Protein AF-A0A9W7F6X0-F1 (afdb_monomer_lite)

Foldseek 3Di:
DKDFLLDPPVLLVQVLVQLVVCVVVVLWAADLQQVVQDDPVVDDDDSQATKTKFKQADLQVLDGTPLLDPVGGPNVSSQVVLVSVLVVLCVCCVVVVFVLSNDDDDGSNPQSPPDSAHGQKMKIKMKHFFRYKGDWDFQWDQLLLLPPVSQVHQWTQFKKKKAWSDEQPFDCVVWNFWKKKKAFPFDAPDDAAAQPLQWGFFWWQDADPVRRHIFTKTWDQQVVHDGQFIWIWTADPVRDTDTQDDTDGRDNVCPLQACVSVVVVVSPRSPPRIHGLDQHPDPVVCVVVVHPSVDDPDPRIDIDIDGSRHSMMDMDTRRRMTIMTTRTNRMIIMMMMTRIGRHNDNPDDDPDDDDDDDDDPSSPVSPPPPPPVCVPDDVLLQAWDKDKDKDWDDAAKDWDAPDPDPVDQTKIWGADDPPPPDDTKMKIKIWIKHAPPDDNVLSPDPVNDSVVRDDIDTPDMDIDIVPDIDIPRPDPVNPPPPPPPPDPDDDPVVVVVVVVSVVVVVVVVVVVVVVVVVVVVVVVVVD

Organism: NCBI:txid2557542

Sequence (527 aa):
MICDNFVSTELLSRLKADARDLHSKNLFTPDALATYGIKKDGVSFNPRRDRTVLPCYVPSTRSKGGFVDPNIGDASARSQLHSMIENLRISASASLLRPDLSRPSVPWTSLAGESPDPPFDEISYTRFGPGAYLKRHNDERHEELKRTKGWSSPTRRSLSWLVYLQEEGWDMERDGGGLRTYQRRAQPEGAVGSSDDGDLQLGWLEATSKDPFDRAVYMDSRIEGIHGRCKLYTREGGGGRTYLTEVFEADPVLFLTSDFFVNALNFKTLGNRFRFLESPQTALQTKIFGEDLRKPPHHGEVARDVSPLGGRLVVFDSVVLPHEVLAAKRERFAVSGWWHGFGNPTPTPSSSSAPNIPDSFAPLLSSSHLDVILDSLSPELLHGSHLQSTITLKPGVHTVPFNKNKSRPQLTVHAGTASSAASTSTINVDLKIGTDNLTPTQDLDPSVPSTSRSKSMVKSGSIKLSPPLLLSNVAPTLIHLPNLFEDNSLPEMRRVQIFDWFLKSAYNLADFFERCLWKLEEVRVLR

Secondary structure (DSSP, 8-state):
-EETT-S-HHHHHHHHHHHHHHHHTT-PEEPGGGGGS--SS-PPP-TTTS-EEEESEETTTTEE-GGG-TTSS-HHHHHHHHHHHHHHHHHHHHHTT-GGGGPPP--GGGSS-SSSSPPSEEEEEEEE-TT--EEEE-S---GGGGTHHHHH--EEEEEEEEEE---TT--HHHHB--EEEEEESSPBSS--SB-TTSPBEEEEEPP-SSS-SBEEEEEE--GGG-TTEEEEEEEPTTS-EEE-S--EE--HHHHHTTHHHHHHTT-TTTGGGEEESSPP--HHHHHHHSS-TTSSSPTTEEEEEE---TT-EEEEETTT--EEEPPBSS-EEEEEEEEEEEPSPPPPPPS--PPP--SS-TTTTT------S-TT--GGGGGSEEEEEEEEEPSEEEEE-SSS-TTS--EEEEE--TTSTT--EEEEEEEEEEETTS-HHHHT-TTS-GGG---EEEEEEEEEEESPPEEE---GGGS--SSSS--TT--THHHHHHHHHHHHHHHHHHHHHHHHHHHHHTTTS--

Radius of gyration: 26.75 Å; chains: 1; bounding box: 51×71×77 Å

pLDDT: mean 74.29, std 20.9, range [27.34, 98.75]

Structure (mmCIF, N/CA/C/O backbone):
data_AF-A0A9W7F6X0-F1
#
_entry.id   AF-A0A9W7F6X0-F1
#
loop_
_atom_site.group_PDB
_atom_site.id
_atom_site.type_symbol
_atom_site.label_atom_id
_atom_site.label_alt_id
_atom_site.label_comp_id
_atom_s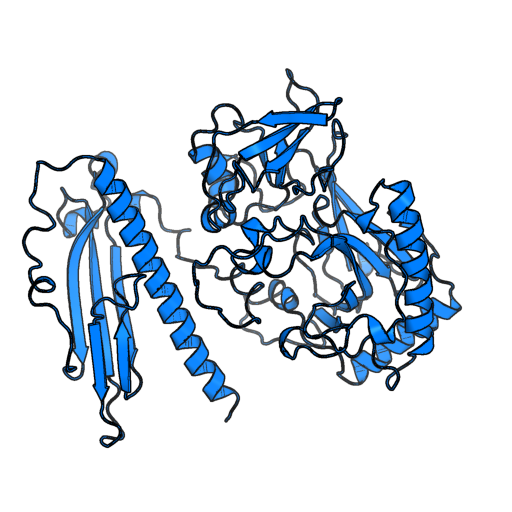ite.label_asym_id
_atom_site.label_entity_id
_atom_site.label_seq_id
_atom_site.pdbx_PDB_ins_code
_atom_site.Cartn_x
_atom_site.Cartn_y
_atom_site.Cartn_z
_atom_site.occupancy
_atom_site.B_iso_or_equiv
_atom_site.auth_seq_id
_atom_site.auth_comp_id
_atom_site.auth_asym_id
_atom_site.auth_atom_id
_atom_site.pdbx_PDB_model_num
ATOM 1 N N . MET A 1 1 ? 5.026 -13.063 5.468 1.00 93.88 1 MET A N 1
ATOM 2 C CA . MET A 1 1 ? 5.022 -13.663 6.820 1.00 93.88 1 MET A CA 1
ATOM 3 C C . MET A 1 1 ? 3.650 -13.481 7.452 1.00 93.88 1 MET A C 1
ATOM 5 O O . MET A 1 1 ? 3.055 -12.425 7.272 1.00 93.88 1 MET A O 1
ATOM 9 N N . ILE A 1 2 ? 3.151 -14.494 8.163 1.00 97.06 2 ILE A N 1
ATOM 10 C CA . ILE A 1 2 ? 1.933 -14.414 8.982 1.00 97.06 2 ILE A CA 1
ATOM 11 C C . ILE A 1 2 ? 2.305 -14.935 10.370 1.00 97.06 2 ILE A C 1
ATOM 13 O O . ILE A 1 2 ? 2.913 -15.999 10.462 1.00 97.06 2 ILE A O 1
ATOM 17 N N . CYS A 1 3 ? 1.978 -14.186 11.419 1.00 97.31 3 CYS A N 1
ATOM 18 C CA . CYS A 1 3 ? 2.229 -14.561 12.806 1.00 97.31 3 CYS A CA 1
ATOM 19 C C . CYS A 1 3 ? 0.936 -14.382 13.603 1.00 97.31 3 CYS A C 1
ATOM 21 O O . CYS A 1 3 ? 0.445 -13.265 13.764 1.00 97.31 3 CYS A O 1
ATOM 23 N N . ASP A 1 4 ? 0.366 -15.497 14.050 1.00 96.81 4 ASP A N 1
ATOM 24 C CA . ASP A 1 4 ? -0.804 -15.497 14.924 1.00 96.81 4 ASP A CA 1
ATOM 25 C C . ASP A 1 4 ? -0.407 -15.143 16.350 1.00 96.81 4 ASP A C 1
ATOM 27 O O . ASP A 1 4 ? 0.694 -15.474 16.787 1.00 96.81 4 ASP A O 1
ATOM 31 N N . ASN A 1 5 ? -1.317 -14.485 17.072 1.00 95.94 5 ASN A N 1
ATOM 32 C CA . ASN A 1 5 ? -1.099 -14.064 18.457 1.00 95.94 5 ASN A CA 1
ATOM 33 C C . ASN A 1 5 ? 0.165 -13.200 18.627 1.00 95.94 5 ASN A C 1
ATOM 35 O O . ASN A 1 5 ? 0.867 -13.303 19.631 1.00 95.94 5 ASN A O 1
ATOM 39 N N . PHE A 1 6 ? 0.469 -12.356 17.633 1.00 97.88 6 PHE A N 1
ATOM 40 C CA . PHE A 1 6 ? 1.622 -11.456 17.674 1.00 97.88 6 PHE A CA 1
ATOM 41 C C . PHE A 1 6 ? 1.496 -10.439 18.811 1.00 97.88 6 PHE A C 1
ATOM 43 O O . PHE A 1 6 ? 2.472 -10.156 19.501 1.00 97.88 6 PHE A O 1
ATOM 50 N N . VAL A 1 7 ? 0.289 -9.908 19.024 1.00 97.38 7 VAL A N 1
ATOM 51 C CA . VAL A 1 7 ? -0.045 -9.115 20.214 1.00 97.38 7 VAL A CA 1
ATOM 52 C C . VAL A 1 7 ? -0.793 -9.974 21.226 1.00 97.38 7 VAL A C 1
ATOM 54 O O . VAL A 1 7 ? -1.583 -10.841 20.852 1.00 97.38 7 VAL A O 1
ATOM 57 N N . SER A 1 8 ? -0.566 -9.710 22.515 1.00 97.31 8 SER A N 1
ATOM 58 C CA . SER A 1 8 ? -1.301 -10.377 23.591 1.00 97.31 8 SER A CA 1
ATOM 59 C C . SER A 1 8 ? -2.795 -10.053 23.524 1.00 97.31 8 SER A C 1
ATOM 61 O O . SER A 1 8 ? -3.191 -8.987 23.049 1.00 97.31 8 SER A O 1
ATOM 63 N N . THR A 1 9 ? -3.636 -10.942 24.058 1.00 96.75 9 THR A N 1
ATOM 64 C CA . THR A 1 9 ? -5.092 -10.734 24.138 1.00 96.75 9 THR A CA 1
ATOM 65 C C . THR A 1 9 ? -5.450 -9.432 24.866 1.00 96.75 9 THR A C 1
ATOM 67 O O . THR A 1 9 ? -6.376 -8.730 24.464 1.00 96.75 9 THR A O 1
ATOM 70 N N . GLU A 1 10 ? -4.682 -9.066 25.899 1.00 97.94 10 GLU A N 1
ATOM 71 C CA . GLU A 1 10 ? -4.852 -7.805 26.628 1.00 97.94 10 GLU A CA 1
ATOM 72 C C . GLU A 1 10 ? -4.599 -6.587 25.727 1.00 97.94 10 GLU A C 1
ATOM 74 O O . GLU A 1 10 ? -5.456 -5.707 25.615 1.00 97.94 10 GLU A O 1
ATOM 79 N N . LEU A 1 11 ? -3.452 -6.550 25.039 1.00 98.25 11 LEU A N 1
ATOM 80 C CA . LEU A 1 11 ? -3.105 -5.441 24.150 1.00 98.25 11 LEU A CA 1
ATOM 81 C C . LEU A 1 11 ? -4.066 -5.359 22.956 1.00 98.25 11 LEU A C 1
ATOM 83 O O . LEU A 1 11 ? -4.497 -4.268 22.586 1.00 98.25 11 LEU A O 1
ATOM 87 N N . LEU A 1 12 ? -4.458 -6.504 22.390 1.00 98.12 12 LEU A N 1
ATOM 88 C CA . LEU A 1 12 ? -5.464 -6.596 21.332 1.00 98.12 12 LEU A CA 1
ATOM 89 C C . LEU A 1 12 ? -6.795 -5.961 21.756 1.00 98.12 12 LEU A C 1
ATOM 91 O O . LEU A 1 12 ? -7.357 -5.157 21.010 1.00 98.12 12 LEU A O 1
ATOM 95 N N . SER A 1 13 ? -7.287 -6.302 22.951 1.00 97.94 13 SER A N 1
ATOM 96 C CA . SER A 1 13 ? -8.536 -5.760 23.494 1.00 97.94 13 SER A CA 1
ATOM 97 C C . SER A 1 13 ? -8.468 -4.237 23.646 1.00 97.94 13 SER A C 1
ATOM 99 O O . SER A 1 13 ? -9.366 -3.526 23.186 1.00 97.94 13 SER A O 1
ATOM 101 N N . ARG A 1 14 ? -7.358 -3.723 24.194 1.00 98.50 14 ARG A N 1
ATOM 102 C CA . ARG A 1 14 ? -7.122 -2.282 24.367 1.00 98.50 14 ARG A CA 1
ATOM 103 C C . ARG A 1 14 ? -7.058 -1.531 23.037 1.00 98.50 14 ARG A C 1
ATOM 105 O O . ARG A 1 14 ? -7.803 -0.574 22.853 1.00 98.50 14 ARG A O 1
ATOM 112 N N . LEU A 1 15 ? -6.249 -1.998 22.080 1.00 98.56 15 LEU A N 1
ATOM 113 C CA . LEU A 1 15 ? -6.128 -1.389 20.743 1.00 98.56 15 LEU A CA 1
ATOM 114 C C . LEU A 1 15 ? -7.465 -1.361 19.995 1.00 98.56 15 LEU A C 1
ATOM 116 O O . LEU A 1 15 ? -7.794 -0.406 19.295 1.00 98.56 15 LEU A O 1
ATOM 120 N N . LYS A 1 16 ? -8.260 -2.420 20.135 1.00 97.81 16 LYS A N 1
ATOM 121 C CA . LYS A 1 16 ? -9.579 -2.510 19.516 1.00 97.81 16 LYS A CA 1
ATOM 122 C C . LYS A 1 16 ? -10.581 -1.542 20.135 1.00 97.81 16 LYS A C 1
ATOM 124 O O . LYS A 1 16 ? -11.319 -0.887 19.397 1.00 97.81 16 LYS A O 1
ATOM 129 N N . ALA A 1 17 ? -10.638 -1.485 21.466 1.00 98.31 17 ALA A N 1
ATOM 130 C CA . ALA A 1 17 ? -11.497 -0.550 22.184 1.00 98.31 17 ALA A CA 1
ATOM 131 C C . ALA A 1 17 ? -11.132 0.895 21.823 1.00 98.31 17 ALA A C 1
ATOM 133 O O . ALA A 1 17 ? -12.016 1.676 21.483 1.00 98.31 17 ALA A O 1
ATOM 134 N N . ASP A 1 18 ? -9.833 1.194 21.785 1.00 98.75 18 ASP A N 1
ATOM 135 C CA . ASP A 1 18 ? -9.278 2.474 21.355 1.00 98.75 18 ASP A CA 1
ATOM 136 C C . ASP A 1 18 ? -9.706 2.845 19.927 1.00 98.75 18 ASP A C 1
ATOM 138 O O . ASP A 1 18 ? -10.314 3.891 19.706 1.00 98.75 18 ASP A O 1
ATOM 142 N N . ALA A 1 19 ? -9.487 1.959 18.950 1.00 98.31 19 ALA A N 1
ATOM 143 C CA . ALA A 1 19 ? -9.874 2.211 17.563 1.00 98.31 19 ALA A CA 1
ATOM 144 C C . ALA A 1 19 ? -11.388 2.460 17.401 1.00 98.31 19 ALA A C 1
ATOM 146 O O . ALA A 1 19 ? -11.789 3.352 16.648 1.00 98.31 19 ALA A O 1
ATOM 147 N N . ARG A 1 20 ? -12.236 1.703 18.116 1.00 97.62 20 ARG A N 1
ATOM 148 C CA . ARG A 1 20 ? -13.701 1.873 18.097 1.00 97.62 20 ARG A CA 1
ATOM 149 C C . ARG A 1 20 ? -14.133 3.188 18.748 1.00 97.62 20 ARG A C 1
ATOM 151 O O . ARG A 1 20 ? -14.963 3.890 18.171 1.00 97.62 20 ARG A O 1
ATOM 158 N N . ASP A 1 21 ? -13.573 3.530 19.906 1.00 98.31 21 ASP A N 1
ATOM 159 C CA . ASP A 1 21 ? -13.854 4.782 20.616 1.00 98.31 21 ASP A CA 1
ATOM 160 C C . ASP A 1 21 ? -13.465 6.004 19.767 1.00 98.31 21 ASP A C 1
ATOM 162 O O . ASP A 1 21 ? -14.306 6.868 19.506 1.00 98.31 21 ASP A O 1
ATOM 166 N N . LEU A 1 22 ? -12.243 6.031 19.226 1.00 98.25 22 LEU A N 1
ATOM 167 C CA . LEU A 1 22 ? -11.759 7.119 18.367 1.00 98.25 22 LEU A CA 1
ATOM 168 C C . LEU A 1 22 ? -12.585 7.255 17.080 1.00 98.25 22 LEU A C 1
ATOM 170 O O . LEU A 1 22 ? -12.881 8.370 16.641 1.00 98.25 22 LEU A O 1
ATOM 174 N N . HIS A 1 23 ? -13.014 6.135 16.493 1.00 96.94 23 HIS A N 1
ATOM 175 C CA . HIS A 1 23 ? -13.932 6.149 15.357 1.00 96.94 23 HIS A CA 1
ATOM 176 C C . HIS A 1 23 ? -15.310 6.709 15.744 1.00 96.94 23 HIS A C 1
ATOM 178 O O . HIS A 1 23 ? -15.837 7.561 15.033 1.00 96.94 23 HIS A O 1
ATOM 184 N N . SER A 1 24 ? -15.874 6.306 16.890 1.00 96.56 24 SER A N 1
ATOM 185 C CA . SER A 1 24 ? -17.164 6.824 17.381 1.00 96.56 24 SER A CA 1
ATOM 186 C C . SER A 1 24 ? -17.152 8.336 17.648 1.00 96.56 24 SER A C 1
ATOM 188 O O . SER A 1 24 ? -18.175 9.003 17.499 1.00 96.56 24 SER A O 1
ATOM 190 N N . LYS A 1 25 ? -15.972 8.885 17.962 1.00 97.44 25 LYS A N 1
ATOM 191 C CA . LYS A 1 25 ? -15.713 10.319 18.145 1.00 97.44 25 LYS A CA 1
ATOM 192 C C . LYS A 1 25 ? -15.466 11.068 16.828 1.00 97.44 25 LYS A C 1
ATOM 194 O O . LYS A 1 25 ? -15.165 12.256 16.859 1.00 97.44 25 LYS A O 1
ATOM 199 N N . ASN A 1 26 ? -15.615 10.400 15.681 1.00 96.00 26 ASN A N 1
ATOM 200 C CA . ASN A 1 26 ? -15.394 10.940 14.335 1.00 96.00 26 ASN A CA 1
ATOM 201 C C . ASN A 1 26 ? -13.973 11.482 14.107 1.00 96.00 26 ASN A C 1
ATOM 203 O O . ASN A 1 26 ? -13.786 12.436 13.357 1.00 96.00 26 ASN A O 1
ATOM 207 N N . LEU A 1 27 ? -12.963 10.878 14.743 1.00 96.44 27 LEU A N 1
ATOM 208 C CA . LEU A 1 27 ? -11.565 11.299 14.577 1.00 96.44 27 LEU A CA 1
ATOM 209 C C . LEU A 1 27 ? -10.891 10.677 13.348 1.00 96.44 27 LEU A C 1
ATOM 211 O O . LEU A 1 27 ? -9.822 11.118 12.938 1.00 96.44 27 LEU A O 1
ATOM 215 N N . PHE A 1 28 ? -11.506 9.656 12.752 1.00 96.06 28 PHE A N 1
ATOM 216 C CA . PHE A 1 28 ? -11.017 9.054 11.518 1.00 96.06 28 PHE A CA 1
ATOM 217 C C . PHE A 1 28 ? -11.364 9.940 10.318 1.00 96.06 28 PHE A C 1
ATOM 219 O O . PHE A 1 28 ? -12.474 10.463 10.216 1.00 96.06 28 PHE A O 1
ATOM 226 N N . THR A 1 29 ? -10.445 10.045 9.366 1.00 92.25 29 THR A N 1
ATOM 227 C CA . THR A 1 29 ? -10.639 10.780 8.119 1.00 92.25 29 THR A CA 1
ATOM 228 C C . THR A 1 29 ? -11.002 9.840 6.967 1.00 92.25 29 THR A C 1
ATOM 230 O O . THR A 1 29 ? -10.662 8.649 6.994 1.00 92.25 29 THR A O 1
ATOM 233 N N . PRO A 1 30 ? -11.705 10.347 5.935 1.00 88.88 30 PRO A N 1
ATOM 234 C CA . PRO A 1 30 ? -11.839 9.639 4.673 1.00 88.88 30 PRO A CA 1
ATOM 235 C C . PRO A 1 30 ? -10.456 9.325 4.124 1.00 88.88 30 PRO A C 1
ATOM 237 O O . PRO A 1 30 ? -9.582 10.190 4.057 1.00 88.88 30 PRO A O 1
ATOM 240 N N . ASP A 1 31 ? -10.267 8.082 3.721 1.00 79.50 31 ASP A N 1
ATOM 241 C CA . ASP A 1 31 ? -9.047 7.695 3.046 1.00 79.50 31 ASP A CA 1
ATOM 242 C C . ASP A 1 31 ? -9.146 8.001 1.546 1.00 79.50 31 ASP A C 1
ATOM 244 O O . ASP A 1 31 ? -10.193 7.804 0.929 1.00 79.50 31 ASP A O 1
ATOM 248 N N . ALA A 1 32 ? -8.052 8.449 0.930 1.00 68.31 32 ALA A N 1
ATOM 249 C CA . ALA A 1 32 ? -8.040 8.757 -0.500 1.00 68.31 32 ALA A CA 1
ATOM 250 C C . ALA A 1 32 ? -8.380 7.519 -1.357 1.00 68.31 32 ALA A C 1
ATOM 252 O O . ALA A 1 32 ? -9.015 7.643 -2.409 1.00 68.31 32 ALA A O 1
ATOM 253 N N . LEU A 1 33 ? -8.032 6.318 -0.870 1.00 65.44 33 LEU A N 1
ATOM 254 C CA . LEU A 1 33 ? -8.363 5.040 -1.502 1.00 65.44 33 LEU A CA 1
ATOM 255 C C . LEU A 1 33 ? -9.794 4.552 -1.170 1.00 65.44 33 LEU A C 1
ATOM 257 O O . LEU A 1 33 ? -10.273 3.596 -1.778 1.00 65.44 33 LEU A O 1
ATOM 261 N N . ALA A 1 34 ? -10.543 5.218 -0.283 1.00 58.56 34 ALA A N 1
ATOM 262 C CA . ALA A 1 34 ? -11.956 4.901 -0.030 1.00 58.56 34 ALA A CA 1
ATOM 263 C C . ALA A 1 34 ? -12.832 5.111 -1.280 1.00 58.56 34 ALA A C 1
ATOM 265 O O . ALA A 1 34 ? -13.874 4.477 -1.446 1.00 58.56 34 ALA A O 1
ATOM 266 N N . THR A 1 35 ? -12.370 5.961 -2.199 1.00 53.22 35 THR A N 1
ATOM 267 C CA . THR A 1 35 ? -13.051 6.321 -3.448 1.00 53.22 35 THR A CA 1
ATOM 268 C C . THR A 1 35 ? -13.118 5.170 -4.460 1.00 53.22 35 THR A C 1
ATOM 270 O O . THR A 1 35 ? -13.955 5.195 -5.361 1.00 53.22 35 THR A O 1
ATOM 273 N N . TYR A 1 36 ? -12.279 4.135 -4.321 1.00 49.53 36 TYR A N 1
ATOM 274 C CA . TYR A 1 36 ? -12.250 3.006 -5.257 1.00 49.53 36 TYR A CA 1
ATOM 275 C C . TYR A 1 36 ? -13.486 2.108 -5.174 1.00 49.53 36 TYR A C 1
ATOM 277 O O . TYR A 1 36 ? -13.749 1.367 -6.124 1.00 49.53 36 TYR A O 1
ATOM 285 N N . GLY A 1 37 ? -14.228 2.188 -4.064 1.00 49.25 37 GLY A N 1
ATOM 2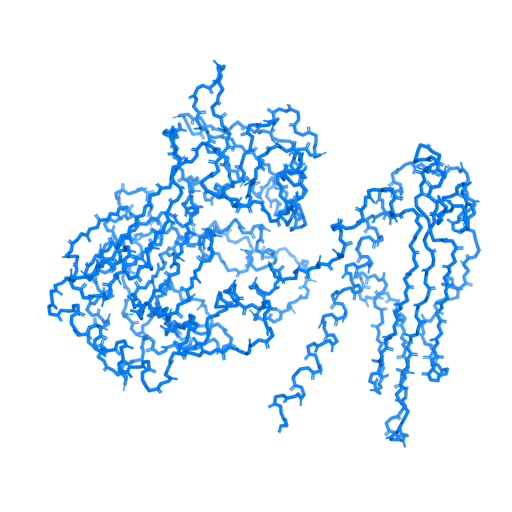86 C CA . GLY A 1 37 ? -15.312 1.278 -3.730 1.00 49.25 37 GLY A CA 1
ATOM 287 C C . GLY A 1 37 ? -16.565 1.446 -4.583 1.00 49.25 37 GLY A C 1
ATOM 288 O O . GLY A 1 37 ? -17.010 0.491 -5.217 1.00 49.25 37 GLY A O 1
ATOM 289 N N . ILE A 1 38 ? -17.182 2.629 -4.572 1.00 50.16 38 ILE A N 1
ATOM 290 C CA . ILE A 1 38 ? -18.546 2.820 -5.082 1.00 50.16 38 ILE A CA 1
ATOM 291 C C . ILE A 1 38 ? -18.719 4.282 -5.523 1.00 50.16 38 ILE A C 1
ATOM 293 O O . ILE A 1 38 ? -19.026 5.149 -4.714 1.00 50.16 38 ILE A O 1
ATOM 297 N N . LYS A 1 39 ? -18.534 4.562 -6.818 1.00 52.19 39 LYS A N 1
ATOM 298 C CA . LYS A 1 39 ? -18.982 5.816 -7.461 1.00 52.19 39 LYS A CA 1
ATOM 299 C C . LYS A 1 39 ? -19.831 5.580 -8.717 1.00 52.19 39 LYS A C 1
ATOM 301 O O . LYS A 1 39 ? -20.070 6.514 -9.470 1.00 52.19 39 LYS A O 1
ATOM 306 N N . LYS A 1 40 ? -20.325 4.354 -8.941 1.00 48.88 40 LYS A N 1
ATOM 307 C CA . LYS A 1 40 ? -21.284 4.098 -10.032 1.00 48.88 40 LYS A CA 1
ATOM 308 C C . LYS A 1 40 ? -22.679 4.670 -9.747 1.00 48.88 40 LYS A C 1
ATOM 310 O O . LYS A 1 40 ? -23.386 4.998 -10.688 1.00 48.88 40 LYS A O 1
ATOM 315 N N . ASP A 1 41 ? -23.017 4.886 -8.474 1.00 54.00 41 ASP A N 1
ATOM 316 C CA . ASP A 1 41 ? -24.391 5.217 -8.069 1.00 54.00 41 ASP A CA 1
ATOM 317 C C . ASP A 1 41 ? -24.588 6.702 -7.704 1.00 54.00 41 ASP A C 1
ATOM 319 O O . ASP A 1 41 ? -25.651 7.088 -7.226 1.00 54.00 41 ASP A O 1
ATOM 323 N N . GLY A 1 42 ? -23.560 7.549 -7.849 1.00 59.09 42 GLY A N 1
ATOM 324 C CA . GLY A 1 42 ? -23.635 8.974 -7.483 1.00 59.09 42 GLY A CA 1
ATOM 325 C C . GLY A 1 42 ? -23.773 9.265 -5.977 1.00 59.09 42 GLY A C 1
ATOM 326 O O . GLY A 1 42 ? -23.966 10.416 -5.593 1.00 59.09 42 GLY A O 1
ATOM 327 N N . VAL A 1 43 ? -23.668 8.250 -5.112 1.00 60.28 43 VAL A N 1
ATOM 328 C CA . VAL A 1 43 ? -23.800 8.398 -3.653 1.00 60.28 43 VAL A CA 1
ATOM 329 C C . VAL A 1 43 ? -22.523 9.000 -3.057 1.00 60.28 43 VAL A C 1
ATOM 331 O O . VAL A 1 43 ? -21.414 8.562 -3.364 1.00 60.28 43 VAL A O 1
ATOM 334 N N . SER A 1 44 ? -22.686 10.002 -2.191 1.00 75.00 44 SER A N 1
ATOM 335 C CA . SER A 1 44 ? -21.598 10.655 -1.458 1.00 75.00 44 SER A CA 1
ATOM 336 C C . SER A 1 44 ? -20.873 9.696 -0.505 1.00 75.00 44 SER A C 1
ATOM 338 O O . SER A 1 44 ? -21.402 8.656 -0.107 1.00 75.00 44 SER A O 1
ATOM 340 N N . PHE A 1 45 ? -19.642 10.061 -0.135 1.00 82.94 45 PHE A N 1
ATOM 341 C CA . PHE A 1 45 ? -18.860 9.346 0.874 1.00 82.94 45 PHE A CA 1
ATOM 342 C C . PHE A 1 45 ? -19.672 9.155 2.165 1.00 82.94 45 PHE A C 1
ATOM 344 O O . PHE A 1 45 ? -20.277 10.097 2.681 1.00 82.94 45 PHE A O 1
ATOM 351 N N . ASN A 1 46 ? -19.661 7.936 2.696 1.00 84.62 46 ASN A N 1
ATOM 352 C CA . ASN A 1 46 ? -20.354 7.557 3.915 1.00 84.62 46 ASN A CA 1
ATOM 353 C C . ASN A 1 46 ? -19.358 6.938 4.910 1.00 84.62 46 ASN A C 1
ATOM 355 O O . ASN A 1 46 ? -18.994 5.773 4.744 1.00 84.62 46 ASN A O 1
ATOM 359 N N . PRO A 1 47 ? -18.985 7.634 6.000 1.00 84.31 47 PRO A N 1
ATOM 360 C CA . PRO A 1 47 ? -17.990 7.142 6.959 1.00 84.31 47 PRO A CA 1
ATOM 361 C C . PRO A 1 47 ? -18.404 5.844 7.666 1.00 84.31 47 PRO A C 1
ATOM 363 O O . PRO A 1 47 ? -17.550 5.096 8.131 1.00 84.31 47 PRO A O 1
ATOM 366 N N . ARG A 1 48 ? -19.706 5.520 7.721 1.00 85.25 48 ARG A N 1
ATOM 367 C CA . ARG A 1 48 ? -20.191 4.251 8.291 1.00 85.25 48 ARG A CA 1
ATOM 368 C C . ARG A 1 48 ? -20.010 3.074 7.346 1.00 85.25 48 ARG A C 1
ATOM 370 O O . ARG A 1 48 ? -19.908 1.941 7.810 1.00 85.25 48 ARG A O 1
ATOM 377 N N . ARG A 1 49 ? -19.958 3.308 6.040 1.00 86.38 49 ARG A N 1
ATOM 378 C CA . ARG A 1 49 ? -19.824 2.253 5.031 1.00 86.38 49 ARG A CA 1
ATOM 379 C C . ARG A 1 49 ? -18.398 2.160 4.518 1.00 86.38 49 ARG A C 1
ATOM 381 O O . ARG A 1 49 ? -17.847 1.072 4.446 1.00 86.38 49 ARG A O 1
ATOM 388 N N . ASP A 1 50 ? -17.815 3.304 4.205 1.00 88.94 50 ASP A N 1
ATOM 389 C CA . ASP A 1 50 ? -16.588 3.413 3.439 1.00 88.94 50 ASP A CA 1
ATOM 390 C C . ASP A 1 50 ? -15.348 3.251 4.331 1.00 88.94 50 ASP A C 1
ATOM 392 O O . ASP A 1 50 ? -15.426 3.172 5.565 1.00 88.94 50 ASP A O 1
ATOM 396 N N . ARG A 1 51 ? -14.185 3.151 3.682 1.00 91.94 51 ARG A N 1
ATOM 397 C CA . ARG A 1 51 ? -12.899 3.059 4.370 1.00 91.94 51 ARG A CA 1
ATOM 398 C C . ARG A 1 51 ? -12.559 4.397 5.027 1.00 91.94 51 ARG A C 1
ATOM 400 O O . ARG A 1 51 ? -12.626 5.446 4.387 1.00 91.94 51 ARG A O 1
ATOM 407 N N . THR A 1 52 ? -12.129 4.345 6.279 1.00 94.62 52 THR A N 1
ATOM 408 C CA . THR A 1 52 ? -11.600 5.498 7.012 1.00 94.62 52 THR A CA 1
ATOM 409 C C . THR A 1 52 ? -10.284 5.152 7.693 1.00 94.62 52 THR A C 1
ATOM 411 O O . THR A 1 52 ? -9.976 3.977 7.935 1.00 94.62 52 THR A O 1
ATOM 414 N N . VAL A 1 53 ? -9.481 6.174 7.978 1.00 95.81 53 VAL A N 1
ATOM 415 C CA . VAL A 1 53 ? -8.157 6.023 8.590 1.00 95.81 53 VAL A CA 1
ATOM 416 C C . VAL A 1 53 ? -7.933 7.022 9.713 1.00 95.81 53 VAL A C 1
ATOM 418 O O . VAL A 1 53 ? -8.430 8.140 9.671 1.00 95.81 53 VAL A O 1
ATOM 421 N N . LEU A 1 54 ? -7.142 6.628 10.706 1.00 97.12 54 LEU A N 1
ATOM 422 C CA . LEU A 1 54 ? -6.544 7.540 11.675 1.00 97.12 54 LEU A CA 1
ATOM 423 C C . LEU A 1 54 ? -5.023 7.432 11.512 1.00 97.12 54 LEU A C 1
ATOM 425 O O . LEU A 1 54 ? -4.443 6.474 12.028 1.00 97.12 54 LEU A O 1
ATOM 429 N N . PRO A 1 55 ? -4.378 8.323 10.739 1.00 95.12 55 PRO A N 1
ATOM 430 C CA . PRO A 1 55 ? -2.953 8.219 10.434 1.00 95.12 55 PRO A CA 1
ATOM 431 C C . PRO A 1 55 ? -2.069 8.853 11.517 1.00 95.12 55 PRO A C 1
ATOM 433 O O . PRO A 1 55 ? -2.537 9.657 12.324 1.00 95.12 55 PRO A O 1
ATOM 436 N N . CYS A 1 56 ? -0.775 8.522 11.522 1.00 93.19 56 CYS A N 1
ATOM 437 C CA . CYS A 1 56 ? 0.246 9.217 12.317 1.00 93.19 56 CYS A CA 1
ATOM 438 C C . CYS A 1 56 ? 0.615 10.591 11.759 1.00 93.19 56 CYS A C 1
ATOM 440 O O . CYS A 1 56 ? 1.084 11.444 12.505 1.00 93.19 56 CYS A O 1
ATOM 442 N N . TYR A 1 57 ? 0.393 10.814 10.466 1.00 89.38 57 TYR A N 1
ATOM 443 C CA . TYR A 1 57 ? 0.749 12.032 9.755 1.00 89.38 57 TYR A CA 1
ATOM 444 C C . TYR A 1 57 ? -0.332 12.374 8.735 1.00 89.38 57 TYR A C 1
ATOM 446 O O . TYR A 1 57 ? -0.876 11.486 8.077 1.00 89.38 57 TYR A O 1
ATOM 454 N N . VAL A 1 58 ? -0.640 13.660 8.596 1.00 84.62 58 VAL A N 1
ATOM 455 C CA . VAL A 1 58 ? -1.619 14.169 7.634 1.00 84.62 58 VAL A CA 1
ATOM 456 C C . VAL A 1 58 ? -0.876 15.003 6.585 1.00 84.62 58 VAL A C 1
ATOM 458 O O . VAL A 1 58 ? -0.520 16.150 6.863 1.00 84.62 58 VAL A O 1
ATOM 461 N N . PRO A 1 59 ? -0.637 14.469 5.369 1.00 78.06 59 PRO A N 1
ATOM 462 C CA . PRO A 1 59 ? 0.186 15.146 4.364 1.00 78.06 59 PRO A CA 1
ATOM 463 C C . PRO A 1 59 ? -0.337 16.517 3.933 1.00 78.06 59 PRO A C 1
ATOM 465 O O . PRO A 1 59 ? 0.448 17.434 3.714 1.00 78.06 59 PRO A O 1
ATOM 468 N N . SER A 1 60 ? -1.660 16.684 3.836 1.00 75.88 60 SER A N 1
ATOM 469 C CA . SER A 1 60 ? -2.280 17.936 3.380 1.00 75.88 60 SER A CA 1
ATOM 470 C C . SER A 1 60 ? -2.016 19.113 4.317 1.00 75.88 60 SER A C 1
ATOM 472 O O . SER A 1 60 ? -1.900 20.244 3.860 1.00 75.88 60 SER A O 1
ATOM 474 N N . THR A 1 61 ? -1.920 18.849 5.620 1.00 80.31 61 THR A N 1
ATOM 475 C CA . THR A 1 61 ? -1.666 19.858 6.658 1.00 80.31 61 THR A CA 1
ATOM 476 C C . THR A 1 61 ? -0.233 19.820 7.173 1.00 80.31 61 THR A C 1
ATOM 478 O O . THR A 1 61 ? 0.127 20.639 8.013 1.00 80.31 61 THR A O 1
ATOM 481 N N . ARG A 1 62 ? 0.579 18.869 6.689 1.00 81.62 62 ARG A N 1
ATOM 482 C CA . ARG A 1 62 ? 1.934 18.577 7.173 1.00 81.62 62 ARG A CA 1
ATOM 483 C C . ARG A 1 62 ? 2.006 18.477 8.699 1.00 81.62 62 ARG A C 1
ATOM 485 O O . ARG A 1 62 ? 2.940 18.975 9.317 1.00 81.62 62 ARG A O 1
ATOM 492 N N . SER A 1 63 ? 0.997 17.860 9.308 1.00 85.88 63 SER A N 1
ATOM 493 C CA . SER A 1 63 ? 0.841 17.815 10.763 1.00 85.88 63 SER A CA 1
ATOM 494 C C . SER A 1 63 ? 0.809 16.387 11.292 1.00 85.88 63 SER A C 1
ATOM 496 O O . SER A 1 63 ? 0.499 15.439 10.565 1.00 85.88 63 SER A O 1
ATOM 498 N N . LYS A 1 64 ? 1.070 16.240 12.596 1.00 89.62 64 LYS A N 1
ATOM 499 C CA . LYS A 1 64 ? 0.812 14.989 13.315 1.00 89.62 64 LYS A CA 1
ATOM 500 C C . LYS A 1 64 ? -0.664 14.613 13.168 1.00 89.62 64 LYS A C 1
ATOM 502 O O . LYS A 1 64 ? -1.543 15.473 13.218 1.00 89.62 64 LYS A O 1
ATOM 507 N N . GLY A 1 65 ? -0.918 13.334 12.937 1.00 92.75 65 GLY A N 1
ATOM 508 C CA . GLY A 1 65 ? -2.254 12.760 12.888 1.00 92.75 65 GLY A CA 1
ATOM 509 C C . GLY A 1 65 ? -2.646 12.139 14.227 1.00 92.75 65 GLY A C 1
ATOM 510 O O . GLY A 1 65 ? -1.808 11.921 15.104 1.00 92.75 65 GLY A O 1
ATOM 511 N N . GLY A 1 66 ? -3.934 11.831 14.385 1.00 95.38 66 GLY A N 1
ATOM 512 C CA . GLY A 1 66 ? -4.472 11.349 15.658 1.00 95.38 66 GLY A CA 1
ATOM 513 C C . GLY A 1 66 ? -3.895 10.009 16.124 1.00 95.38 66 GLY A C 1
ATOM 514 O O . GLY A 1 66 ? -3.957 9.703 17.312 1.00 95.38 66 GLY A O 1
ATOM 515 N N . PHE A 1 67 ? -3.271 9.214 15.242 1.00 96.75 67 PHE A N 1
ATOM 516 C CA . PHE A 1 67 ? -2.649 7.968 15.689 1.00 96.75 67 PHE A CA 1
ATOM 517 C C . PHE A 1 67 ? -1.530 8.215 16.693 1.00 96.75 67 PHE A C 1
ATOM 519 O O . PHE A 1 67 ? -1.352 7.361 17.543 1.00 96.75 67 PHE A O 1
ATOM 526 N N . VAL A 1 68 ? -0.804 9.337 16.616 1.00 95.12 68 VAL A N 1
ATOM 527 C CA . VAL A 1 68 ? 0.352 9.654 17.484 1.00 95.12 68 VAL A CA 1
ATOM 528 C C . VAL A 1 68 ? 0.053 10.725 18.533 1.00 95.12 68 VAL A C 1
ATOM 530 O O . VAL A 1 68 ? 0.964 11.210 19.202 1.00 95.12 68 VAL A O 1
ATOM 533 N N . ASP A 1 69 ? -1.212 11.121 18.670 1.00 95.69 69 ASP A N 1
ATOM 534 C CA . ASP A 1 69 ? -1.627 12.116 19.655 1.00 95.69 69 ASP A CA 1
ATOM 535 C C . ASP A 1 69 ? -1.737 11.459 21.046 1.00 95.69 69 ASP A C 1
ATOM 537 O O . ASP A 1 69 ? -2.532 10.525 21.220 1.00 95.69 69 ASP A O 1
ATOM 541 N N . PRO A 1 70 ? -0.941 11.901 22.042 1.00 96.88 70 PRO A N 1
ATOM 542 C CA . PRO A 1 70 ? -0.965 11.331 23.386 1.00 96.88 70 PRO A CA 1
ATOM 543 C C . PRO A 1 70 ? -2.217 11.710 24.191 1.00 96.88 70 PRO A C 1
ATOM 545 O O . PRO A 1 70 ? -2.452 11.118 25.241 1.00 96.88 70 PRO A O 1
ATOM 548 N N . ASN A 1 71 ? -3.012 12.679 23.729 1.00 97.50 71 ASN A N 1
ATOM 549 C CA . ASN A 1 71 ? -4.142 13.233 24.479 1.00 97.50 71 ASN A CA 1
ATOM 550 C C . ASN A 1 71 ? -5.484 12.564 24.153 1.00 97.50 71 ASN A C 1
ATOM 552 O O . ASN A 1 71 ? -6.505 12.925 24.739 1.00 97.50 71 ASN A O 1
ATOM 556 N N . ILE A 1 72 ? -5.510 11.611 23.215 1.00 97.75 72 ILE A N 1
ATOM 557 C CA . ILE A 1 72 ? -6.735 10.927 22.790 1.00 97.75 72 ILE A CA 1
ATOM 558 C C . ILE A 1 72 ? -6.611 9.411 22.915 1.00 97.75 72 ILE A C 1
ATOM 560 O O . ILE A 1 72 ? -5.574 8.820 22.610 1.00 97.75 72 ILE A O 1
ATOM 564 N N . GLY A 1 73 ? -7.710 8.772 23.314 1.00 98.06 73 GLY A N 1
ATOM 565 C CA . GLY A 1 73 ? -7.810 7.316 23.396 1.00 98.06 73 GLY A CA 1
ATOM 566 C C . GLY A 1 73 ? -6.750 6.674 24.301 1.00 98.06 73 GLY A C 1
ATOM 567 O O . GLY A 1 73 ? -6.232 7.294 25.226 1.00 98.06 73 GLY A O 1
ATOM 568 N N . ASP A 1 74 ? -6.407 5.423 24.017 1.00 98.50 74 ASP A N 1
ATOM 569 C CA . ASP A 1 74 ? -5.377 4.652 24.713 1.00 98.50 74 ASP A CA 1
ATOM 570 C C . ASP A 1 74 ? -4.008 4.809 24.030 1.00 98.50 74 ASP A C 1
ATOM 572 O O . ASP A 1 74 ? -3.484 3.911 23.363 1.00 98.50 74 ASP A O 1
ATOM 576 N N . ALA A 1 75 ? -3.407 5.988 24.203 1.00 98.00 75 ALA A N 1
ATOM 577 C CA . ALA A 1 75 ? -2.066 6.284 23.697 1.00 98.00 75 ALA A CA 1
ATOM 578 C C . ALA A 1 75 ? -0.997 5.294 24.205 1.00 98.00 75 ALA A C 1
ATOM 580 O O . ALA A 1 75 ? -0.035 4.992 23.496 1.00 98.00 75 ALA A O 1
ATOM 581 N N . SER A 1 76 ? -1.178 4.743 25.412 1.00 98.38 76 SER A N 1
ATOM 582 C CA . SER A 1 76 ? -0.274 3.740 25.980 1.00 98.38 76 SER A CA 1
ATOM 583 C C . SER A 1 76 ? -0.282 2.447 25.160 1.00 98.38 76 SER A C 1
ATOM 585 O O . SER A 1 76 ? 0.792 1.945 24.827 1.00 98.38 76 SER A O 1
ATOM 587 N N . ALA A 1 77 ? -1.458 1.942 24.773 1.00 98.62 77 ALA A N 1
ATOM 588 C CA . ALA A 1 77 ? -1.572 0.751 23.931 1.00 98.62 77 ALA A CA 1
ATOM 589 C C . ALA A 1 77 ? -0.940 0.968 22.545 1.00 98.62 77 ALA A C 1
ATOM 591 O O . ALA A 1 77 ? -0.201 0.109 22.058 1.00 98.62 77 ALA A O 1
ATOM 592 N N . ARG A 1 78 ? -1.162 2.139 21.928 1.00 98.38 78 ARG A N 1
ATOM 593 C CA . ARG A 1 78 ? -0.547 2.492 20.633 1.00 98.38 78 ARG A CA 1
ATOM 594 C C . ARG A 1 78 ? 0.983 2.560 20.719 1.00 98.38 78 ARG A C 1
ATOM 596 O O . ARG A 1 78 ? 1.666 2.015 19.853 1.00 98.38 78 ARG A O 1
ATOM 603 N N . SER A 1 79 ? 1.521 3.150 21.788 1.00 97.81 79 SER A N 1
ATOM 604 C CA . SER A 1 79 ? 2.967 3.205 22.058 1.00 97.81 79 SER A CA 1
ATOM 605 C C . SER A 1 79 ? 3.580 1.815 22.300 1.00 97.81 79 SER A C 1
ATOM 607 O O . SER A 1 79 ? 4.660 1.501 21.786 1.00 97.81 79 SER A O 1
ATOM 609 N N . GLN A 1 80 ? 2.871 0.942 23.025 1.00 98.31 80 GLN A N 1
ATOM 610 C CA . GLN A 1 80 ? 3.299 -0.440 23.250 1.00 98.31 80 GLN A CA 1
ATOM 611 C C . GLN A 1 80 ? 3.378 -1.222 21.932 1.00 98.31 80 GLN A C 1
ATOM 613 O O . GLN A 1 80 ? 4.397 -1.859 21.664 1.00 98.31 80 GLN A O 1
ATOM 618 N N . LEU A 1 81 ? 2.349 -1.130 21.080 1.00 98.38 81 LEU A N 1
ATOM 619 C CA . LEU A 1 81 ? 2.365 -1.749 19.752 1.00 98.38 81 LEU A CA 1
ATOM 620 C C . LEU A 1 81 ? 3.517 -1.221 18.890 1.00 98.38 81 LEU A C 1
ATOM 622 O O . LEU A 1 81 ? 4.215 -2.012 18.259 1.00 98.38 81 LEU A O 1
ATOM 626 N N . HIS A 1 82 ? 3.729 0.098 18.872 1.00 97.00 82 HIS A N 1
ATOM 627 C CA . HIS A 1 82 ? 4.822 0.713 18.115 1.00 97.00 82 HIS A CA 1
ATOM 628 C C . HIS A 1 82 ? 6.179 0.122 18.503 1.00 97.00 82 HIS A C 1
ATOM 630 O O . HIS A 1 82 ? 6.945 -0.292 17.639 1.00 97.00 82 HIS A O 1
ATOM 636 N N . SER A 1 83 ? 6.433 -0.027 19.804 1.00 96.62 83 SER A N 1
ATOM 637 C CA . SER A 1 83 ? 7.674 -0.629 20.307 1.00 96.62 83 SER A CA 1
ATOM 638 C C . SER A 1 83 ? 7.869 -2.071 19.809 1.00 96.62 83 SER A C 1
ATOM 640 O O . SER A 1 83 ? 8.977 -2.463 19.448 1.00 96.62 83 SER A O 1
ATOM 642 N N . MET A 1 84 ? 6.793 -2.864 19.737 1.00 97.75 84 MET A N 1
ATOM 643 C CA . MET A 1 84 ? 6.843 -4.230 19.195 1.00 97.75 84 MET A CA 1
ATOM 644 C C . MET A 1 84 ? 7.166 -4.246 17.696 1.00 97.75 84 MET A C 1
ATOM 646 O O . MET A 1 84 ? 7.972 -5.059 17.244 1.00 97.75 84 MET A O 1
ATOM 650 N N . ILE A 1 85 ? 6.551 -3.345 16.929 1.00 96.94 85 ILE A N 1
ATOM 651 C CA . ILE A 1 85 ? 6.763 -3.209 15.484 1.00 96.94 85 ILE A CA 1
ATOM 652 C C . ILE A 1 85 ? 8.183 -2.721 15.171 1.00 96.94 85 ILE A C 1
ATOM 654 O O . ILE A 1 85 ? 8.808 -3.232 14.246 1.00 96.94 85 ILE A O 1
ATOM 658 N N . GLU A 1 86 ? 8.732 -1.804 15.962 1.00 94.19 86 GLU A N 1
ATOM 659 C CA . GLU A 1 86 ? 10.112 -1.327 15.824 1.00 94.19 86 GLU A CA 1
ATOM 660 C C . GLU A 1 86 ? 11.144 -2.437 16.055 1.00 94.19 86 GLU A C 1
ATOM 662 O O . GLU A 1 86 ? 12.068 -2.613 15.260 1.00 94.19 86 GLU A O 1
ATOM 667 N N . ASN A 1 87 ? 10.956 -3.248 17.098 1.00 94.75 87 ASN A N 1
ATOM 668 C CA . ASN A 1 87 ? 11.821 -4.402 17.353 1.00 94.75 87 ASN A CA 1
ATOM 669 C C . ASN A 1 87 ? 11.757 -5.423 16.208 1.00 94.75 87 ASN A C 1
ATOM 671 O O . ASN A 1 87 ? 12.773 -6.011 15.816 1.00 94.75 87 ASN A O 1
ATOM 675 N N . LEU A 1 88 ? 10.563 -5.614 15.639 1.00 95.88 88 LEU A N 1
ATOM 676 C CA . LEU A 1 88 ? 10.386 -6.464 14.473 1.00 95.88 88 LEU A CA 1
ATOM 677 C C . LEU A 1 88 ? 11.086 -5.884 13.236 1.00 95.88 88 LEU A C 1
ATOM 679 O O . LEU A 1 88 ? 11.741 -6.644 12.528 1.00 95.88 88 LEU A O 1
ATOM 683 N N . ARG A 1 89 ? 11.006 -4.568 12.997 1.00 94.56 89 ARG A N 1
ATOM 684 C CA . ARG A 1 89 ? 11.708 -3.883 11.897 1.00 94.56 89 ARG A CA 1
ATOM 685 C C . ARG A 1 89 ? 13.211 -4.146 11.951 1.00 94.56 89 ARG A C 1
ATOM 687 O O . ARG A 1 89 ? 13.798 -4.545 10.947 1.00 94.56 89 ARG A O 1
ATOM 694 N N . ILE A 1 90 ? 13.820 -3.985 13.127 1.00 91.62 90 ILE A N 1
ATOM 695 C CA . ILE A 1 90 ? 15.256 -4.227 13.345 1.00 91.62 90 ILE A CA 1
ATOM 696 C C . ILE A 1 90 ? 15.608 -5.697 13.066 1.00 91.62 90 ILE A C 1
ATOM 698 O O . ILE A 1 90 ? 16.584 -5.987 12.376 1.00 91.62 90 ILE A O 1
ATOM 702 N N . SER A 1 91 ? 14.784 -6.634 13.539 1.00 92.38 91 SER A N 1
ATOM 703 C CA . SER A 1 91 ? 14.990 -8.070 13.293 1.00 92.38 91 SER A CA 1
ATOM 704 C C . SER A 1 91 ? 14.836 -8.435 11.808 1.00 92.38 91 SER A C 1
ATOM 706 O O . SER A 1 91 ? 15.600 -9.242 11.267 1.00 92.38 91 SER A O 1
ATOM 708 N N . ALA A 1 92 ? 13.863 -7.820 11.130 1.00 90.69 92 ALA A N 1
ATOM 709 C CA . ALA A 1 92 ? 13.603 -8.000 9.707 1.00 90.69 92 ALA A CA 1
ATOM 710 C C . ALA A 1 92 ? 14.738 -7.434 8.848 1.00 90.69 92 ALA A C 1
ATOM 712 O O . ALA A 1 92 ? 15.126 -8.072 7.875 1.00 90.69 92 ALA A O 1
ATOM 713 N N . SER A 1 93 ? 15.310 -6.290 9.234 1.00 89.00 93 SER A N 1
ATOM 714 C CA . SER A 1 93 ? 16.469 -5.689 8.571 1.00 89.00 93 SER A CA 1
ATOM 715 C C . SER A 1 93 ? 17.629 -6.676 8.429 1.00 89.00 93 SER A C 1
ATOM 717 O O . SER A 1 93 ? 18.108 -6.907 7.319 1.00 89.00 93 SER A O 1
ATOM 719 N N . ALA A 1 94 ? 18.022 -7.321 9.531 1.00 86.00 94 ALA A N 1
ATOM 720 C CA . ALA A 1 94 ? 19.099 -8.307 9.525 1.00 86.00 94 ALA A CA 1
ATOM 721 C C . ALA A 1 94 ? 18.726 -9.560 8.716 1.00 86.00 94 ALA A C 1
ATOM 723 O O . ALA A 1 94 ? 19.509 -10.031 7.896 1.00 86.00 94 ALA A O 1
ATOM 724 N N . SER A 1 95 ? 17.510 -10.079 8.916 1.00 87.06 95 SER A N 1
ATOM 725 C CA . SER A 1 95 ? 17.068 -11.342 8.305 1.00 87.06 95 SER A CA 1
ATOM 726 C C . SER A 1 95 ? 16.843 -11.244 6.794 1.00 87.06 95 SER A C 1
ATOM 728 O O . SER A 1 95 ? 16.975 -12.238 6.086 1.00 87.06 95 SER A O 1
ATOM 730 N N . LEU A 1 96 ? 16.476 -10.060 6.301 1.00 85.12 96 LEU A N 1
ATOM 731 C CA . LEU A 1 96 ? 16.179 -9.806 4.889 1.00 85.12 96 LEU A CA 1
ATOM 732 C C . LEU A 1 96 ? 17.329 -9.111 4.155 1.00 85.12 96 LEU A C 1
ATOM 734 O O . LEU A 1 96 ? 17.155 -8.759 2.992 1.00 85.12 96 LEU A O 1
ATOM 738 N N . LEU A 1 97 ? 18.471 -8.900 4.824 1.00 83.50 97 LEU A N 1
ATOM 739 C CA . LEU A 1 97 ? 19.621 -8.160 4.294 1.00 83.50 97 LEU A CA 1
ATOM 740 C C . LEU A 1 97 ? 19.230 -6.758 3.794 1.00 83.50 97 LEU A C 1
ATOM 742 O O . LEU A 1 97 ? 19.653 -6.312 2.732 1.00 83.50 97 LEU A O 1
ATOM 746 N N . ARG A 1 98 ? 18.403 -6.062 4.583 1.00 84.00 98 ARG A N 1
ATOM 747 C CA . ARG A 1 98 ? 17.902 -4.705 4.320 1.00 84.00 98 ARG A CA 1
ATOM 748 C C . ARG A 1 98 ? 18.461 -3.731 5.354 1.00 84.00 98 ARG A C 1
ATOM 750 O O . ARG A 1 98 ? 17.749 -3.396 6.303 1.00 84.00 98 ARG A O 1
ATOM 757 N N . PRO A 1 99 ? 19.743 -3.332 5.265 1.00 83.38 99 PRO A N 1
ATOM 758 C CA . PRO A 1 99 ? 20.395 -2.505 6.286 1.00 83.38 99 PRO A CA 1
ATOM 759 C C . PRO A 1 99 ? 19.765 -1.111 6.424 1.00 83.38 99 PRO A C 1
ATOM 761 O O . PRO A 1 99 ? 19.832 -0.493 7.479 1.00 83.38 99 PRO A O 1
ATOM 764 N N . ASP A 1 100 ? 19.081 -0.628 5.394 1.00 80.75 100 ASP A N 1
ATOM 765 C CA . ASP A 1 100 ? 18.260 0.582 5.430 1.00 80.75 100 ASP A CA 1
ATOM 766 C C . ASP A 1 100 ? 17.135 0.515 6.479 1.00 80.75 100 ASP A C 1
ATOM 768 O O . ASP A 1 100 ? 16.791 1.520 7.104 1.00 80.75 100 ASP A O 1
ATOM 772 N N . LEU A 1 101 ? 16.625 -0.688 6.751 1.00 86.56 101 LEU A N 1
ATOM 773 C CA . LEU A 1 101 ? 15.669 -0.939 7.822 1.00 86.56 101 LEU A CA 1
ATOM 774 C C . LEU A 1 101 ? 16.309 -1.031 9.214 1.00 86.56 101 LEU A C 1
ATOM 776 O O . LEU A 1 101 ? 15.564 -1.186 10.177 1.00 86.56 101 LEU A O 1
ATOM 780 N N . SER A 1 102 ? 17.634 -0.932 9.379 1.00 87.25 102 SER A N 1
ATOM 781 C CA . SER A 1 102 ? 18.304 -1.060 10.690 1.00 87.25 102 SER A CA 1
ATOM 782 C C . SER A 1 102 ? 18.422 0.267 11.447 1.00 87.25 102 SER A C 1
ATOM 784 O O . SER A 1 102 ? 19.184 0.375 12.409 1.00 87.25 102 SER A O 1
ATOM 786 N N . ARG A 1 103 ? 17.721 1.312 10.998 1.00 86.62 103 ARG A N 1
ATOM 787 C CA . ARG A 1 103 ? 17.810 2.650 11.596 1.00 86.62 103 ARG A CA 1
ATOM 788 C C . ARG A 1 103 ? 17.361 2.673 13.069 1.00 86.62 103 ARG A C 1
ATOM 790 O O . ARG A 1 103 ? 16.507 1.857 13.440 1.00 86.62 103 ARG A O 1
ATOM 797 N N . PRO A 1 104 ? 17.887 3.603 13.896 1.00 88.69 104 PRO A N 1
ATOM 798 C CA . PRO A 1 104 ? 17.536 3.696 15.311 1.00 88.69 104 PRO A CA 1
ATOM 799 C C . PRO A 1 104 ? 16.034 3.856 15.532 1.00 88.69 104 PRO A C 1
ATOM 801 O O . PRO A 1 104 ? 15.346 4.496 14.731 1.00 88.69 104 PRO A O 1
ATOM 804 N N . SER A 1 105 ? 15.537 3.286 16.628 1.00 88.75 105 SER A N 1
ATOM 805 C CA . SER A 1 105 ? 14.136 3.436 16.995 1.00 88.75 105 SER A CA 1
ATOM 806 C C . SER A 1 105 ? 13.809 4.853 17.424 1.00 88.75 105 SER A C 1
ATOM 808 O O . SER A 1 105 ? 14.598 5.520 18.094 1.00 88.75 105 SER A O 1
ATOM 810 N N . VAL A 1 106 ? 12.610 5.294 17.054 1.00 89.00 106 VAL A N 1
ATOM 811 C CA . VAL A 1 106 ? 12.080 6.607 17.424 1.00 89.00 106 VAL A CA 1
ATOM 812 C C . VAL A 1 106 ? 10.896 6.453 18.377 1.00 89.00 106 VAL A C 1
ATOM 814 O O . VAL A 1 106 ? 10.130 5.490 18.248 1.00 89.00 106 VAL A O 1
ATOM 817 N N . PRO A 1 107 ? 10.698 7.392 19.321 1.00 90.81 107 PRO A N 1
ATOM 818 C CA . PRO A 1 107 ? 9.481 7.432 20.119 1.00 90.81 107 PRO A CA 1
ATOM 819 C C . PRO A 1 107 ? 8.238 7.509 19.227 1.00 90.81 107 PRO A C 1
ATOM 821 O O . PRO A 1 107 ? 8.237 8.202 18.210 1.00 90.81 107 PRO A O 1
ATOM 824 N N . TRP A 1 108 ? 7.156 6.846 19.633 1.00 92.00 108 TRP A N 1
ATOM 825 C CA . TRP A 1 108 ? 5.893 6.820 18.884 1.00 92.00 108 TRP A CA 1
ATOM 826 C C . TRP A 1 108 ? 5.332 8.226 18.589 1.00 92.00 108 TRP A C 1
ATOM 828 O O . TRP A 1 108 ? 4.866 8.488 17.483 1.00 92.00 108 TRP A O 1
ATOM 838 N N . THR A 1 109 ? 5.459 9.168 19.530 1.00 89.25 109 THR A N 1
ATOM 839 C CA . THR A 1 109 ? 5.048 10.579 19.366 1.00 89.25 109 THR A CA 1
ATOM 840 C C . THR A 1 109 ? 5.893 11.367 18.356 1.00 89.25 109 THR A C 1
ATOM 842 O O . THR A 1 109 ? 5.515 12.480 17.970 1.00 89.25 109 THR A O 1
ATOM 845 N N . SER A 1 110 ? 7.029 10.808 17.939 1.00 88.12 110 SER A N 1
ATOM 846 C CA . SER A 1 110 ? 7.989 11.403 17.006 1.00 88.12 110 SER A CA 1
ATOM 847 C C . SER A 1 110 ? 7.950 10.761 15.619 1.00 88.12 110 SER A C 1
ATOM 849 O O . SER A 1 110 ? 8.752 11.133 14.768 1.00 88.12 110 SER A O 1
ATOM 851 N N . LEU A 1 111 ? 7.033 9.815 15.370 1.00 83.06 111 LEU A N 1
ATOM 852 C CA . LEU A 1 111 ? 6.866 9.210 14.044 1.00 83.06 111 LEU A CA 1
ATOM 853 C C . LEU A 1 111 ? 6.539 10.258 12.982 1.00 83.06 111 LEU A C 1
ATOM 855 O O . LEU A 1 111 ? 7.124 10.237 11.906 1.00 83.06 111 LEU A O 1
ATOM 859 N N . ALA A 1 112 ? 5.661 11.202 13.316 1.00 76.31 112 ALA A N 1
ATOM 860 C CA . ALA A 1 112 ? 5.489 12.443 12.581 1.00 76.31 112 ALA A CA 1
ATOM 861 C C . ALA A 1 112 ? 6.333 13.520 13.271 1.00 76.31 112 ALA A C 1
ATOM 863 O O . ALA A 1 112 ? 6.006 13.947 14.382 1.00 76.31 112 ALA A O 1
ATOM 864 N N . GLY A 1 113 ? 7.454 13.896 12.655 1.00 61.94 113 GLY A N 1
ATOM 865 C CA . GLY A 1 113 ? 8.361 14.904 13.199 1.00 61.94 113 GLY A CA 1
ATOM 866 C C . GLY A 1 113 ? 7.735 16.302 13.279 1.00 61.94 113 GLY A C 1
ATOM 867 O O . GLY A 1 113 ? 6.656 16.558 12.751 1.00 61.94 113 GLY A O 1
ATOM 868 N N . GLU A 1 114 ? 8.438 17.218 13.948 1.00 57.78 114 GLU A N 1
ATOM 869 C CA . GLU A 1 114 ? 8.199 18.672 13.853 1.00 57.78 114 GLU A CA 1
ATOM 870 C C . GLU A 1 114 ? 8.906 19.289 12.628 1.00 57.78 114 GLU A C 1
ATOM 872 O O . GLU A 1 114 ? 8.665 20.444 12.280 1.00 57.78 114 GLU A O 1
ATOM 877 N N . SER A 1 115 ? 9.775 18.509 11.968 1.00 57.19 115 SER A N 1
ATOM 878 C CA . SER A 1 115 ? 10.439 18.869 10.711 1.00 57.19 115 SER A CA 1
ATOM 879 C C . SER A 1 115 ? 9.436 18.848 9.546 1.00 57.19 115 SER A C 1
ATOM 881 O O . SER A 1 115 ? 8.524 18.020 9.555 1.00 57.19 115 SER A O 1
ATOM 883 N N . PRO A 1 116 ? 9.603 19.688 8.504 1.00 57.06 116 PRO A N 1
ATOM 884 C CA . PRO A 1 116 ? 8.872 19.545 7.240 1.00 57.06 116 PRO A CA 1
ATOM 885 C C . PRO A 1 116 ? 9.098 18.197 6.533 1.00 57.06 116 PRO A C 1
ATOM 887 O O . PRO A 1 116 ? 8.398 17.912 5.559 1.00 57.06 116 PRO A O 1
ATOM 890 N N . ASP A 1 117 ? 10.061 17.394 6.990 1.00 58.50 117 ASP A N 1
ATOM 891 C CA . ASP A 1 117 ? 10.369 16.095 6.407 1.00 58.50 117 ASP A CA 1
ATOM 892 C C . ASP A 1 117 ? 9.277 15.055 6.721 1.00 58.50 117 ASP A C 1
ATOM 894 O O . ASP A 1 117 ? 8.748 15.016 7.838 1.00 58.50 117 ASP A O 1
ATOM 898 N N . PRO A 1 118 ? 8.916 14.202 5.746 1.00 59.28 118 PRO A N 1
ATOM 899 C CA . PRO A 1 118 ? 7.902 13.172 5.930 1.00 59.28 118 PRO A CA 1
ATOM 900 C C . PRO A 1 118 ? 8.273 12.194 7.059 1.00 59.28 118 PRO A C 1
ATOM 902 O O . PRO A 1 118 ? 9.456 12.009 7.359 1.00 59.28 118 PRO A O 1
ATOM 905 N N . PRO A 1 119 ? 7.264 11.554 7.684 1.00 62.56 119 PRO A N 1
ATOM 906 C CA . PRO A 1 119 ? 7.488 10.599 8.757 1.00 62.56 119 PRO A CA 1
ATOM 907 C C . PRO A 1 119 ? 8.407 9.467 8.297 1.00 62.56 119 PRO A C 1
ATOM 909 O O . PRO A 1 119 ? 8.361 9.026 7.148 1.00 62.56 119 PRO A O 1
ATOM 912 N N . PHE A 1 120 ? 9.233 8.990 9.224 1.00 73.25 120 PHE A N 1
ATOM 913 C CA . PHE A 1 120 ? 10.180 7.919 8.945 1.00 73.25 120 PHE A CA 1
ATOM 914 C C . PHE A 1 120 ? 9.493 6.589 8.622 1.00 73.25 120 PHE A C 1
ATOM 916 O O . PHE A 1 120 ? 9.998 5.833 7.802 1.00 73.25 120 PHE A O 1
ATOM 923 N N . ASP A 1 121 ? 8.363 6.322 9.279 1.00 84.06 121 ASP A N 1
ATOM 924 C CA . ASP A 1 121 ? 7.449 5.232 8.962 1.00 84.06 121 ASP A CA 1
ATOM 925 C C . ASP A 1 121 ? 6.020 5.750 8.986 1.00 84.06 121 ASP A C 1
ATOM 927 O O . ASP A 1 121 ? 5.643 6.613 9.787 1.00 84.06 121 ASP A O 1
ATOM 931 N N . GLU A 1 122 ? 5.201 5.159 8.138 1.00 88.94 122 GLU A N 1
ATOM 932 C CA . GLU A 1 122 ? 3.775 5.404 8.119 1.00 88.94 122 GLU A CA 1
ATOM 933 C C . GLU A 1 122 ? 3.074 4.375 9.015 1.00 88.94 122 GLU A C 1
ATOM 935 O O . GLU A 1 122 ? 3.319 3.174 8.914 1.00 88.94 122 GLU A O 1
ATOM 940 N N . ILE A 1 123 ? 2.175 4.829 9.889 1.00 94.31 123 ILE A N 1
ATOM 941 C CA . ILE A 1 123 ? 1.325 3.964 10.715 1.00 94.31 123 ILE A CA 1
ATOM 942 C C . ILE A 1 123 ? -0.068 4.577 10.829 1.00 94.31 123 ILE A C 1
ATOM 944 O O . ILE A 1 123 ? -0.234 5.797 10.905 1.00 94.31 123 ILE A O 1
ATOM 948 N N . SER A 1 124 ? -1.093 3.735 10.821 1.00 96.06 124 SER A N 1
ATOM 949 C CA . SER A 1 124 ? -2.477 4.180 10.938 1.00 96.06 124 SER A CA 1
ATOM 950 C C . SER A 1 124 ? -3.374 3.102 11.528 1.00 96.06 124 SER A C 1
ATOM 952 O O . SER A 1 124 ? -3.156 1.908 11.306 1.00 96.06 124 SER A O 1
ATOM 954 N N . TYR A 1 125 ? -4.441 3.520 12.210 1.00 98.31 125 TYR A N 1
ATOM 955 C CA . TYR A 1 125 ? -5.629 2.675 12.256 1.00 98.31 125 TYR A CA 1
ATOM 956 C C . TYR A 1 125 ? -6.339 2.749 10.912 1.00 98.31 125 TYR A C 1
ATOM 958 O O . TYR A 1 125 ? -6.522 3.825 10.344 1.00 98.31 125 TYR A O 1
ATOM 966 N N . THR A 1 126 ? -6.805 1.601 10.442 1.00 97.06 126 THR A N 1
ATOM 967 C CA . THR A 1 126 ? -7.667 1.478 9.273 1.00 97.06 126 THR A CA 1
ATOM 968 C C . THR A 1 126 ? -8.975 0.831 9.685 1.00 97.06 126 THR A C 1
ATOM 970 O O . THR A 1 126 ? -8.997 -0.138 10.448 1.00 97.06 126 THR A O 1
ATOM 973 N N . ARG A 1 127 ? -10.075 1.365 9.161 1.00 96.56 127 ARG A N 1
ATOM 974 C CA . ARG A 1 127 ? -11.421 0.853 9.383 1.00 96.56 127 ARG A CA 1
ATOM 975 C C . ARG A 1 127 ? -12.106 0.665 8.039 1.00 96.56 127 ARG A C 1
ATOM 977 O O . ARG A 1 127 ? -12.152 1.582 7.226 1.00 96.56 127 ARG A O 1
ATOM 984 N N . PHE A 1 128 ? -12.663 -0.518 7.821 1.00 95.44 128 PHE A N 1
ATOM 985 C CA . PHE A 1 128 ? -13.542 -0.828 6.696 1.00 95.44 128 PHE A CA 1
ATOM 986 C C . PHE A 1 128 ? -14.945 -1.081 7.238 1.00 95.44 128 PHE A C 1
ATOM 988 O O . PHE A 1 128 ? -15.114 -1.878 8.163 1.00 95.44 128 PHE A O 1
ATOM 995 N N . GLY A 1 129 ? -15.943 -0.396 6.685 1.00 94.25 129 GLY A N 1
ATOM 996 C CA . GLY A 1 129 ? -17.340 -0.671 7.001 1.00 94.25 129 GLY A CA 1
ATOM 997 C C . GLY A 1 129 ? -17.923 -1.809 6.177 1.00 94.25 129 GLY A C 1
ATOM 998 O O . GLY A 1 129 ? -17.265 -2.325 5.271 1.00 94.25 129 GLY A O 1
ATOM 999 N N . PRO A 1 130 ? -19.176 -2.195 6.464 1.00 93.50 130 PRO A N 1
ATOM 1000 C CA . PRO A 1 130 ? -19.898 -3.155 5.640 1.00 93.50 130 PRO A CA 1
ATOM 1001 C C . PRO A 1 130 ? -19.946 -2.691 4.176 1.00 93.50 130 PRO A C 1
ATOM 1003 O O . PRO A 1 130 ? -20.342 -1.567 3.889 1.00 93.50 130 PRO A O 1
ATOM 1006 N N . GLY A 1 131 ? -19.543 -3.551 3.250 1.00 90.69 131 GLY A N 1
ATOM 1007 C CA . GLY A 1 131 ? -19.430 -3.289 1.818 1.00 90.69 131 GLY A CA 1
ATOM 1008 C C . GLY A 1 131 ? -18.114 -2.641 1.381 1.00 90.69 131 GLY A C 1
ATOM 1009 O O . GLY A 1 131 ? -17.804 -2.690 0.192 1.00 90.69 131 GLY A O 1
ATOM 1010 N N . ALA A 1 132 ? -17.315 -2.070 2.292 1.00 91.25 132 ALA A N 1
ATOM 1011 C CA . ALA A 1 132 ? -16.023 -1.508 1.914 1.00 91.25 132 ALA A CA 1
ATOM 1012 C C . ALA A 1 132 ? -15.026 -2.610 1.550 1.00 91.25 132 ALA A C 1
ATOM 1014 O O . ALA A 1 132 ? -14.938 -3.655 2.198 1.00 91.25 132 ALA A O 1
ATOM 1015 N N . TYR A 1 133 ? -14.241 -2.322 0.521 1.00 92.12 133 TYR A N 1
ATOM 1016 C CA . TYR A 1 133 ? -13.162 -3.150 0.007 1.00 92.12 133 TYR A CA 1
ATOM 1017 C C . TYR A 1 133 ? -12.023 -2.234 -0.442 1.00 92.12 133 TYR A C 1
ATOM 1019 O O . TYR A 1 133 ? -12.198 -1.018 -0.558 1.00 92.12 133 TYR A O 1
ATOM 1027 N N . LEU A 1 134 ? -10.854 -2.809 -0.689 1.00 89.75 134 LEU A N 1
ATOM 1028 C CA . LEU A 1 134 ? -9.738 -2.109 -1.314 1.00 89.75 134 LEU A CA 1
ATOM 1029 C C . LEU A 1 134 ? -9.334 -2.914 -2.532 1.00 89.75 134 LEU A C 1
ATOM 1031 O O . LEU A 1 134 ? -9.054 -4.099 -2.390 1.00 89.75 134 LEU A O 1
ATOM 1035 N N . LYS A 1 135 ? -9.342 -2.286 -3.709 1.00 88.88 135 LYS A N 1
ATOM 1036 C CA . LYS A 1 135 ? -8.989 -2.943 -4.972 1.00 88.88 135 LYS A CA 1
ATOM 1037 C C . LYS A 1 135 ? -7.564 -3.483 -4.943 1.00 88.88 135 LYS A C 1
ATOM 1039 O O . LYS A 1 135 ? -6.732 -3.031 -4.158 1.00 88.88 135 LYS A O 1
ATOM 1044 N N . ARG A 1 136 ? -7.287 -4.406 -5.860 1.00 89.31 136 ARG A N 1
ATOM 1045 C CA . ARG A 1 136 ? -5.936 -4.887 -6.130 1.00 89.31 136 ARG A CA 1
ATOM 1046 C C . ARG A 1 136 ? -4.965 -3.735 -6.395 1.00 89.31 136 ARG A C 1
ATOM 1048 O O . ARG A 1 136 ? -5.215 -2.908 -7.267 1.00 89.31 136 ARG A O 1
ATOM 1055 N N . HIS A 1 137 ? -3.864 -3.718 -5.654 1.00 88.69 137 HIS A N 1
ATOM 1056 C CA . HIS A 1 137 ? -2.787 -2.740 -5.770 1.00 88.69 137 HIS A CA 1
ATOM 1057 C C . HIS A 1 137 ? -1.477 -3.309 -5.209 1.00 88.69 137 HIS A C 1
ATOM 1059 O O . HIS A 1 137 ? -1.463 -4.371 -4.582 1.00 88.69 137 HIS A O 1
ATOM 1065 N N . ASN A 1 138 ? -0.396 -2.570 -5.431 1.00 89.94 138 ASN A N 1
ATOM 1066 C CA . ASN A 1 138 ? 0.865 -2.702 -4.718 1.00 89.94 138 ASN A CA 1
ATOM 1067 C C . ASN A 1 138 ? 1.025 -1.458 -3.837 1.00 89.94 138 ASN A C 1
ATOM 1069 O O . ASN A 1 138 ? 0.544 -0.377 -4.187 1.00 89.94 138 ASN A O 1
ATOM 1073 N N . ASP A 1 139 ? 1.668 -1.613 -2.685 1.00 89.44 139 ASP A N 1
ATOM 1074 C CA . ASP A 1 139 ? 1.823 -0.509 -1.733 1.00 89.44 139 ASP A CA 1
ATOM 1075 C C . ASP A 1 139 ? 2.932 0.460 -2.133 1.00 89.44 139 ASP A C 1
ATOM 1077 O O . ASP A 1 139 ? 2.905 1.628 -1.732 1.00 89.44 139 ASP A O 1
ATOM 1081 N N . GLU A 1 140 ? 3.898 -0.034 -2.909 1.00 88.75 140 GLU A N 1
ATOM 1082 C CA . GLU A 1 140 ? 5.003 0.739 -3.442 1.00 88.75 140 GLU A CA 1
ATOM 1083 C C . GLU A 1 140 ? 5.119 0.605 -4.963 1.00 88.75 140 GLU A C 1
ATOM 1085 O O . GLU A 1 140 ? 4.921 -0.464 -5.540 1.00 88.75 140 GLU A O 1
ATOM 1090 N N . ARG A 1 141 ? 5.474 1.721 -5.599 1.00 83.50 141 ARG A N 1
ATOM 1091 C CA . ARG A 1 141 ? 5.723 1.869 -7.031 1.00 83.50 141 ARG A CA 1
ATOM 1092 C C . ARG A 1 141 ? 7.088 2.502 -7.247 1.00 83.50 141 ARG A C 1
ATOM 1094 O O . ARG A 1 141 ? 7.579 3.250 -6.405 1.00 83.50 141 ARG A O 1
ATOM 1101 N N . HIS A 1 142 ? 7.671 2.259 -8.411 1.00 82.19 142 HIS A N 1
ATOM 1102 C CA . HIS A 1 142 ? 8.944 2.874 -8.771 1.00 82.19 142 HIS A CA 1
ATOM 1103 C C . HIS A 1 142 ? 8.830 4.406 -8.812 1.00 82.19 142 HIS A C 1
ATOM 1105 O O . HIS A 1 142 ? 7.827 4.953 -9.263 1.00 82.19 142 HIS A O 1
ATOM 1111 N N . GLU A 1 143 ? 9.849 5.111 -8.320 1.00 78.50 143 GLU A N 1
ATOM 1112 C CA . GLU A 1 143 ? 9.896 6.572 -8.198 1.00 78.50 143 GLU A CA 1
ATOM 1113 C C . GLU A 1 143 ? 9.652 7.311 -9.517 1.00 78.50 143 GLU A C 1
ATOM 1115 O O . GLU A 1 143 ? 8.907 8.287 -9.539 1.00 78.50 143 GLU A O 1
ATOM 1120 N N . GLU A 1 144 ? 10.164 6.793 -10.629 1.00 77.38 144 GLU A N 1
ATOM 1121 C CA . GLU A 1 144 ? 9.893 7.298 -11.977 1.00 77.38 144 GLU A CA 1
ATOM 1122 C C . GLU A 1 144 ? 8.391 7.342 -12.295 1.00 77.38 144 GLU A C 1
ATOM 1124 O O . GLU A 1 144 ? 7.887 8.259 -12.946 1.00 77.38 144 GLU A O 1
ATOM 1129 N N . LEU A 1 145 ? 7.630 6.396 -11.738 1.00 72.19 145 LEU A N 1
ATOM 1130 C CA . LEU A 1 145 ? 6.176 6.311 -11.894 1.00 72.19 145 LEU A CA 1
ATOM 1131 C C . LEU A 1 145 ? 5.438 7.329 -11.022 1.00 72.19 145 LEU A C 1
ATOM 1133 O O . LEU A 1 145 ? 4.262 7.614 -11.253 1.00 72.19 145 LEU A O 1
ATOM 1137 N N . LYS A 1 146 ? 6.118 7.903 -10.026 1.00 70.12 146 LYS A N 1
ATOM 1138 C CA . LYS A 1 146 ? 5.578 8.916 -9.111 1.00 70.12 146 LYS A CA 1
ATOM 1139 C C . LYS A 1 146 ? 5.800 10.353 -9.614 1.00 70.12 146 LYS A C 1
ATOM 1141 O O . LYS A 1 146 ? 5.450 11.300 -8.904 1.00 70.12 146 LYS A O 1
ATOM 1146 N N . ARG A 1 147 ? 6.326 10.548 -10.835 1.00 67.69 147 ARG A N 1
ATOM 1147 C CA . ARG A 1 147 ? 6.626 11.864 -11.448 1.00 67.69 147 ARG A CA 1
ATOM 1148 C C . ARG A 1 147 ? 7.632 12.679 -10.618 1.00 67.69 147 ARG A C 1
ATOM 1150 O O . ARG A 1 147 ? 8.430 12.131 -9.868 1.00 67.69 147 ARG A O 1
ATOM 1157 N N . THR A 1 148 ? 7.568 14.010 -10.713 1.00 58.28 148 THR A N 1
ATOM 1158 C CA . THR A 1 148 ? 8.395 14.970 -9.958 1.00 58.28 148 THR A CA 1
ATOM 1159 C C . THR A 1 148 ? 8.449 14.704 -8.449 1.00 58.28 148 THR A C 1
ATOM 1161 O O . THR A 1 148 ? 9.440 15.065 -7.824 1.00 58.28 148 THR A O 1
ATOM 1164 N N . LYS A 1 149 ? 7.436 14.041 -7.866 1.00 54.81 149 LYS A N 1
ATOM 1165 C CA . LYS A 1 149 ? 7.423 13.675 -6.443 1.00 54.81 149 LYS A CA 1
ATOM 1166 C C . LYS A 1 149 ? 8.236 12.435 -6.087 1.00 54.81 149 LYS A C 1
ATOM 1168 O O . LYS A 1 149 ? 8.763 12.378 -4.981 1.00 54.81 149 LYS A O 1
ATOM 1173 N N . GLY A 1 150 ? 8.352 11.462 -6.995 1.00 57.53 150 GLY A N 1
ATOM 1174 C CA . GLY A 1 150 ? 9.211 10.295 -6.764 1.00 57.53 150 GLY A CA 1
ATOM 1175 C C . GLY A 1 150 ? 10.655 10.696 -6.499 1.00 57.53 150 GLY A C 1
ATOM 1176 O O . GLY A 1 150 ? 11.336 10.088 -5.684 1.00 57.53 150 GLY A O 1
ATOM 1177 N N . TRP A 1 151 ? 11.066 11.797 -7.123 1.00 57.31 151 TRP A N 1
ATOM 1178 C CA . TRP A 1 151 ? 12.377 12.402 -6.954 1.00 57.31 151 TRP A CA 1
ATOM 1179 C C . TRP A 1 151 ? 12.512 13.280 -5.713 1.00 57.31 151 TRP A C 1
ATOM 1181 O O . TRP A 1 151 ? 13.612 13.416 -5.190 1.00 57.31 151 TRP A O 1
ATOM 1191 N N . SER A 1 152 ? 11.430 13.914 -5.252 1.00 52.03 152 SER A N 1
ATOM 1192 C CA . SER A 1 152 ? 11.502 14.921 -4.184 1.00 52.03 152 SER A CA 1
ATOM 1193 C C . SER A 1 152 ? 11.444 14.340 -2.773 1.00 52.03 152 SER A C 1
ATOM 1195 O O . SER A 1 152 ? 11.736 15.048 -1.813 1.00 52.03 152 SER A O 1
ATOM 1197 N N . SER A 1 153 ? 11.024 13.084 -2.618 1.00 58.34 153 SER A N 1
ATOM 1198 C CA . SER A 1 153 ? 10.912 12.425 -1.315 1.00 58.34 153 SER A CA 1
ATOM 1199 C C . SER A 1 153 ? 11.459 11.000 -1.422 1.00 58.34 153 SER A C 1
ATOM 1201 O O . SER A 1 153 ? 10.728 10.104 -1.834 1.00 58.34 153 SER A O 1
ATOM 1203 N N . PRO A 1 154 ? 12.740 10.774 -1.072 1.00 54.47 154 PRO A N 1
ATOM 1204 C CA . PRO A 1 154 ? 13.440 9.515 -1.328 1.00 54.47 154 PRO A CA 1
ATOM 1205 C C . PRO A 1 154 ? 13.036 8.378 -0.383 1.00 54.47 154 PRO A C 1
ATOM 1207 O O . PRO A 1 154 ? 13.735 7.372 -0.313 1.00 54.47 154 PRO A O 1
ATOM 1210 N N . THR A 1 155 ? 11.961 8.513 0.394 1.00 63.47 155 THR A N 1
ATOM 1211 C CA . THR A 1 155 ? 11.543 7.426 1.278 1.00 63.47 155 THR A CA 1
ATOM 1212 C C . THR A 1 155 ? 10.702 6.436 0.482 1.00 63.47 155 THR A C 1
ATOM 1214 O O . THR A 1 155 ? 9.737 6.792 -0.197 1.00 63.47 155 THR A O 1
ATOM 1217 N N . ARG A 1 156 ? 11.097 5.167 0.552 1.00 81.25 156 ARG A N 1
ATOM 1218 C CA . ARG A 1 156 ? 10.464 4.071 -0.177 1.00 81.25 156 ARG A CA 1
ATOM 1219 C C . ARG A 1 156 ? 9.859 3.101 0.817 1.00 81.25 156 ARG A C 1
ATOM 1221 O O . ARG A 1 156 ? 10.578 2.589 1.666 1.00 81.25 156 ARG A O 1
ATOM 1228 N N . ARG A 1 157 ? 8.585 2.764 0.672 1.00 88.31 157 ARG A N 1
ATOM 1229 C CA . ARG A 1 157 ? 7.949 1.676 1.415 1.00 88.31 157 ARG A CA 1
ATOM 1230 C C . ARG A 1 157 ? 8.613 0.357 1.017 1.00 88.31 157 ARG A C 1
ATOM 1232 O O . ARG A 1 157 ? 8.522 -0.096 -0.122 1.00 88.31 157 ARG A O 1
ATOM 1239 N N . SER A 1 158 ? 9.353 -0.222 1.952 1.00 89.19 158 SER A N 1
ATOM 1240 C CA . SER A 1 158 ? 10.120 -1.451 1.745 1.00 89.19 158 SER A CA 1
ATOM 1241 C C . SER A 1 158 ? 9.284 -2.666 2.136 1.00 89.19 158 SER A C 1
ATOM 1243 O O . SER A 1 158 ? 9.158 -3.626 1.373 1.00 89.19 158 SER A O 1
ATOM 1245 N N . LEU A 1 159 ? 8.673 -2.603 3.319 1.00 93.25 159 LEU A N 1
ATOM 1246 C CA . LEU A 1 159 ? 7.814 -3.650 3.855 1.00 93.25 159 LEU A CA 1
ATOM 1247 C C . LEU A 1 159 ? 6.512 -3.044 4.366 1.00 93.25 159 LEU A C 1
ATOM 1249 O O . LEU A 1 159 ? 6.515 -2.037 5.074 1.00 93.25 159 LEU A O 1
ATOM 1253 N N . SER A 1 160 ? 5.415 -3.718 4.053 1.00 96.31 160 SER A N 1
ATOM 1254 C CA . SER A 1 160 ? 4.088 -3.434 4.577 1.00 96.31 160 SER A CA 1
ATOM 1255 C C . SER A 1 160 ? 3.783 -4.400 5.704 1.00 96.31 160 SER A C 1
ATOM 1257 O O . SER A 1 160 ? 4.106 -5.592 5.624 1.00 96.31 160 SER A O 1
ATOM 1259 N N . TRP A 1 161 ? 3.111 -3.913 6.739 1.00 97.88 161 TRP A N 1
ATOM 1260 C CA . TRP A 1 161 ? 2.675 -4.748 7.844 1.00 97.88 161 TRP A CA 1
ATOM 1261 C C . TRP A 1 161 ? 1.273 -4.375 8.325 1.00 97.88 161 TRP A C 1
ATOM 1263 O O . TRP A 1 161 ? 0.837 -3.228 8.221 1.00 97.88 161 TRP A O 1
ATOM 1273 N N . LEU A 1 162 ? 0.550 -5.367 8.846 1.00 98.12 162 LEU A N 1
ATOM 1274 C CA . LEU A 1 162 ? -0.787 -5.205 9.410 1.00 98.12 162 LEU A CA 1
ATOM 1275 C C . LEU A 1 162 ? -0.935 -6.029 10.684 1.00 98.12 162 LEU A C 1
ATOM 1277 O O . LEU A 1 162 ? -0.576 -7.202 10.689 1.00 98.12 162 LEU A O 1
ATOM 1281 N N . VAL A 1 163 ? -1.544 -5.453 11.717 1.00 98.69 163 VAL A N 1
ATOM 1282 C CA . VAL A 1 163 ? -2.043 -6.168 12.897 1.00 98.69 163 VAL A CA 1
ATOM 1283 C C . VAL A 1 163 ? -3.562 -6.062 12.928 1.00 98.69 163 VAL A C 1
ATOM 1285 O O . VAL A 1 163 ? -4.128 -4.971 13.013 1.00 98.69 163 VAL A O 1
ATOM 1288 N N . TYR A 1 164 ? -4.241 -7.200 12.836 1.00 98.56 164 TYR A N 1
ATOM 1289 C CA . TYR A 1 164 ? -5.700 -7.248 12.809 1.00 98.56 164 TYR A CA 1
ATOM 1290 C C . TYR A 1 164 ? -6.311 -7.149 14.205 1.00 98.56 164 TYR A C 1
ATOM 1292 O O . TYR A 1 164 ? -5.799 -7.725 15.162 1.00 98.56 164 TYR A O 1
ATOM 1300 N N . LEU A 1 165 ? -7.443 -6.446 14.312 1.00 98.38 165 LEU A N 1
ATOM 1301 C CA . LEU A 1 165 ? -8.094 -6.141 15.594 1.00 98.38 165 LEU A CA 1
ATOM 1302 C C . LEU A 1 165 ? -9.473 -6.814 15.759 1.00 98.38 165 LEU A C 1
ATOM 1304 O O . LEU A 1 165 ? -10.303 -6.359 16.549 1.00 98.38 165 LEU A O 1
ATOM 1308 N N . GLN A 1 166 ? -9.762 -7.872 14.991 1.00 95.81 166 GLN A N 1
ATOM 1309 C CA . GLN A 1 166 ? -11.076 -8.531 15.028 1.00 95.81 166 GLN A CA 1
ATOM 1310 C C . GLN A 1 166 ? -11.282 -9.425 16.253 1.00 95.81 166 GLN A C 1
ATOM 1312 O O . GLN A 1 166 ? -10.392 -9.597 17.076 1.00 95.81 166 GLN A O 1
ATOM 1317 N N . GLU A 1 167 ? -12.508 -9.927 16.426 1.00 87.62 167 GLU A N 1
ATOM 1318 C CA . GLU A 1 167 ? -12.810 -10.967 17.424 1.00 87.62 167 GLU A CA 1
ATOM 1319 C C . GLU A 1 167 ? -12.214 -12.321 16.987 1.00 87.62 167 GLU A C 1
ATOM 1321 O O . GLU A 1 167 ? -12.052 -12.562 15.789 1.00 87.62 167 GLU A O 1
ATOM 1326 N N . GLU A 1 168 ? -11.976 -13.229 17.938 1.00 78.75 168 GLU A N 1
ATOM 1327 C CA . GLU A 1 168 ? -11.442 -14.584 17.688 1.00 78.75 168 GLU A CA 1
ATOM 1328 C C . GLU A 1 168 ? -12.345 -15.446 16.775 1.00 78.75 168 GLU A C 1
ATOM 1330 O O . GLU A 1 168 ? -11.870 -16.375 16.133 1.00 78.75 168 GLU A O 1
ATOM 1335 N N . GLY A 1 169 ? -13.631 -15.101 16.636 1.00 86.44 169 GLY A N 1
ATOM 1336 C CA . GLY A 1 169 ? -14.605 -15.810 15.791 1.00 86.44 169 GLY A CA 1
ATOM 1337 C C . GLY A 1 169 ? -14.821 -15.232 14.386 1.00 86.44 169 GLY A C 1
ATOM 1338 O O . GLY A 1 169 ? -15.930 -15.358 13.856 1.00 86.44 169 GLY A O 1
ATOM 1339 N N . TRP A 1 170 ? -13.845 -14.520 13.808 1.00 94.62 170 TRP A N 1
ATOM 1340 C CA . TRP A 1 170 ? -13.980 -13.983 12.447 1.00 94.62 170 TRP A CA 1
ATOM 1341 C C . TRP A 1 170 ? -13.967 -15.096 11.398 1.00 94.62 170 TRP A C 1
ATOM 1343 O O . TRP A 1 170 ? -12.973 -15.801 11.229 1.00 94.62 170 TRP A O 1
ATOM 1353 N N . ASP A 1 171 ? -15.064 -15.201 10.656 1.00 95.56 171 ASP A N 1
ATOM 1354 C CA . ASP A 1 171 ? -15.266 -16.213 9.625 1.00 95.56 171 ASP A CA 1
ATOM 1355 C C . ASP A 1 171 ? -15.270 -15.541 8.249 1.00 95.56 171 ASP A C 1
ATOM 1357 O O . ASP A 1 171 ? -16.066 -14.639 8.006 1.00 95.56 171 ASP A O 1
ATOM 1361 N N . MET A 1 172 ? -14.372 -15.926 7.340 1.00 95.00 172 MET A N 1
ATOM 1362 C CA . MET A 1 172 ? -14.255 -15.218 6.058 1.00 95.00 172 MET A CA 1
ATOM 1363 C C . MET A 1 172 ? -15.459 -15.425 5.132 1.00 95.00 172 MET A C 1
ATOM 1365 O O . MET A 1 172 ? -15.760 -14.527 4.345 1.00 95.00 172 MET A O 1
ATOM 1369 N N . GLU A 1 173 ? -16.163 -16.554 5.217 1.00 95.44 173 GLU A N 1
ATOM 1370 C CA . GLU A 1 173 ? -17.332 -16.811 4.371 1.00 95.44 173 GLU A CA 1
ATOM 1371 C C . GLU A 1 173 ? -18.513 -15.939 4.808 1.00 95.44 173 GLU A C 1
ATOM 1373 O O . GLU A 1 173 ? -19.171 -15.285 3.986 1.00 95.44 173 GLU A O 1
ATOM 1378 N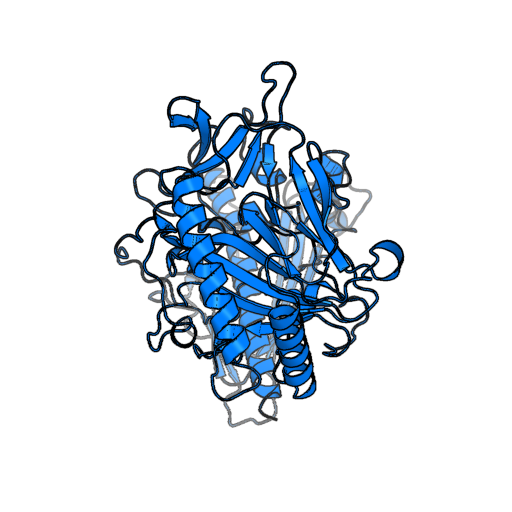 N . ARG A 1 174 ? -18.740 -15.855 6.120 1.00 96.56 174 ARG A N 1
ATOM 1379 C CA . ARG A 1 174 ? -19.801 -15.063 6.744 1.00 96.56 174 ARG A CA 1
ATOM 1380 C C . ARG A 1 174 ? -19.475 -13.575 6.810 1.00 96.56 174 ARG A C 1
ATOM 1382 O O . ARG A 1 174 ? -20.361 -12.767 6.551 1.00 96.56 174 ARG A O 1
ATOM 1389 N N . ASP A 1 175 ? -18.237 -13.209 7.132 1.00 96.94 175 ASP A N 1
ATOM 1390 C CA . ASP A 1 175 ? -17.845 -11.843 7.505 1.00 96.94 175 ASP A CA 1
ATOM 1391 C C . ASP A 1 175 ? -17.025 -11.119 6.419 1.00 96.94 175 ASP A C 1
ATOM 1393 O O . ASP A 1 175 ? -16.943 -9.888 6.431 1.00 96.94 175 ASP A O 1
ATOM 1397 N N . GLY A 1 176 ? -16.443 -11.840 5.454 1.00 96.94 176 GLY A N 1
ATOM 1398 C CA . GLY A 1 176 ? -15.622 -11.259 4.387 1.00 96.94 176 GLY A CA 1
ATOM 1399 C C . GLY A 1 176 ? -14.342 -10.588 4.903 1.00 96.94 176 GLY A C 1
ATOM 1400 O O . GLY A 1 176 ? -13.738 -11.029 5.882 1.00 96.94 176 GLY A O 1
ATOM 1401 N N . GLY A 1 177 ? -13.901 -9.516 4.236 1.00 96.19 177 GLY A N 1
ATOM 1402 C CA . GLY A 1 177 ? -12.805 -8.666 4.726 1.00 96.19 177 GLY A CA 1
ATOM 1403 C C . GLY A 1 177 ? -11.407 -9.302 4.710 1.00 96.19 177 GLY A C 1
ATOM 1404 O O . GLY A 1 177 ? -10.478 -8.755 5.308 1.00 96.19 177 GLY A O 1
ATOM 1405 N N . GLY A 1 178 ? -11.238 -10.463 4.076 1.00 97.25 178 GLY A N 1
ATOM 1406 C CA . GLY A 1 178 ? -9.936 -11.113 3.919 1.00 97.25 178 GLY A CA 1
ATOM 1407 C C . GLY A 1 178 ? -8.947 -10.239 3.150 1.00 97.25 178 GLY A C 1
ATOM 1408 O O . GLY A 1 178 ? -9.335 -9.508 2.240 1.00 97.25 178 GLY A O 1
ATOM 1409 N N . LEU A 1 179 ? -7.665 -10.315 3.509 1.00 97.88 179 LEU A N 1
ATOM 1410 C CA . LEU A 1 179 ? -6.594 -9.805 2.652 1.00 97.88 179 LEU A CA 1
ATOM 1411 C C . LEU A 1 179 ? -6.277 -10.885 1.619 1.00 97.88 179 LEU A C 1
ATOM 1413 O O . LEU A 1 179 ? -5.739 -11.932 1.978 1.00 97.88 179 LEU A O 1
ATOM 1417 N N . ARG A 1 180 ? -6.612 -10.634 0.357 1.00 97.69 180 ARG A N 1
ATOM 1418 C CA . ARG A 1 180 ? -6.252 -11.508 -0.756 1.00 97.69 180 ARG A CA 1
ATOM 1419 C C . ARG A 1 180 ? -4.934 -11.040 -1.344 1.00 97.69 180 ARG A C 1
ATOM 1421 O O . ARG A 1 180 ? -4.809 -9.897 -1.764 1.00 97.69 180 ARG A O 1
ATOM 1428 N N . THR A 1 181 ? -3.955 -11.930 -1.370 1.00 95.94 181 THR A N 1
ATOM 1429 C CA . THR A 1 181 ? -2.622 -11.684 -1.933 1.00 95.94 181 THR A CA 1
ATOM 1430 C C . THR A 1 181 ? -2.431 -12.497 -3.203 1.00 95.94 181 THR A C 1
ATOM 1432 O O . THR A 1 181 ? -2.996 -13.583 -3.327 1.00 95.94 181 THR A O 1
ATOM 1435 N N . TYR A 1 182 ? -1.630 -11.989 -4.133 1.00 93.94 182 TYR A N 1
ATOM 1436 C CA . TYR A 1 182 ? -1.374 -12.612 -5.427 1.00 93.94 182 TYR A CA 1
ATOM 1437 C C . TYR A 1 182 ? 0.099 -12.990 -5.527 1.00 93.94 182 TYR A C 1
ATOM 1439 O O . TYR A 1 182 ? 0.950 -12.179 -5.876 1.00 93.94 182 TYR A O 1
ATOM 1447 N N . GLN A 1 183 ? 0.408 -14.224 -5.135 1.00 91.12 183 GLN A N 1
ATOM 1448 C CA . GLN A 1 183 ? 1.777 -14.736 -5.077 1.00 91.12 183 GLN A CA 1
ATOM 1449 C C . GLN A 1 183 ? 2.167 -15.329 -6.427 1.00 91.12 183 GLN A C 1
ATOM 1451 O O . GLN A 1 183 ? 1.338 -15.967 -7.072 1.00 91.12 183 GLN A O 1
ATOM 1456 N N . ARG A 1 184 ? 3.427 -15.183 -6.847 1.00 88.19 184 ARG A N 1
ATOM 1457 C CA . ARG A 1 184 ? 3.926 -15.918 -8.016 1.00 88.19 184 ARG A CA 1
ATOM 1458 C C . ARG A 1 184 ? 3.949 -17.417 -7.721 1.00 88.19 184 ARG A C 1
ATOM 1460 O O . ARG A 1 184 ? 4.319 -17.842 -6.628 1.00 88.19 184 ARG A O 1
ATOM 1467 N N . ARG A 1 185 ? 3.524 -18.214 -8.703 1.00 86.88 185 ARG A N 1
ATOM 1468 C CA . ARG A 1 185 ? 3.519 -19.680 -8.636 1.00 86.88 185 ARG A CA 1
ATOM 1469 C C . ARG A 1 185 ? 4.938 -20.231 -8.698 1.00 86.88 185 ARG A C 1
ATOM 1471 O O . ARG A 1 185 ? 5.265 -21.151 -7.954 1.00 86.88 185 ARG A O 1
ATOM 1478 N N . ALA A 1 186 ? 5.745 -19.699 -9.612 1.00 83.56 186 ALA A N 1
ATOM 1479 C CA . ALA A 1 186 ? 7.142 -20.070 -9.731 1.00 83.56 186 ALA A CA 1
ATOM 1480 C C . ALA A 1 186 ? 7.961 -19.337 -8.667 1.00 83.56 186 ALA A C 1
ATOM 1482 O O . ALA A 1 186 ? 7.713 -18.168 -8.366 1.00 83.56 186 ALA A O 1
ATOM 1483 N N . GLN A 1 187 ? 8.939 -20.041 -8.101 1.00 78.94 187 GLN A N 1
ATOM 1484 C CA . GLN A 1 187 ? 9.941 -19.392 -7.269 1.00 78.94 187 GLN A CA 1
ATOM 1485 C C . GLN A 1 187 ? 10.837 -18.536 -8.171 1.00 78.94 187 GLN A C 1
ATOM 1487 O O . GLN A 1 187 ? 11.247 -19.012 -9.235 1.00 78.94 187 GLN A O 1
ATOM 1492 N N . PRO A 1 188 ? 11.119 -17.290 -7.775 1.00 81.31 188 PRO A N 1
ATOM 1493 C CA . PRO A 1 188 ? 11.982 -16.410 -8.540 1.00 81.31 188 PRO A CA 1
ATOM 1494 C C . PRO A 1 188 ? 13.417 -16.944 -8.548 1.00 81.31 188 PRO A C 1
ATOM 1496 O O . PRO A 1 188 ? 13.913 -17.444 -7.536 1.00 81.31 188 PRO A O 1
ATOM 1499 N N . GLU A 1 189 ? 14.111 -16.792 -9.674 1.00 80.50 189 GLU A N 1
ATOM 1500 C CA . GLU A 1 189 ? 15.565 -16.945 -9.694 1.00 80.50 189 GLU A CA 1
ATOM 1501 C C . GLU A 1 189 ? 16.205 -15.662 -9.135 1.00 80.50 189 GLU A C 1
ATOM 1503 O O . GLU A 1 189 ? 16.369 -14.672 -9.845 1.00 80.50 189 GLU A O 1
ATOM 1508 N N . GLY A 1 190 ? 16.528 -15.667 -7.838 1.00 81.69 190 GLY A N 1
ATOM 1509 C CA . GLY A 1 190 ? 17.238 -14.575 -7.162 1.00 81.69 190 GLY A CA 1
ATOM 1510 C C . GLY A 1 190 ? 16.376 -13.702 -6.245 1.00 81.69 190 GLY A C 1
ATOM 1511 O O . GLY A 1 190 ? 15.290 -14.088 -5.811 1.00 81.69 190 GLY A O 1
ATOM 1512 N N . ALA A 1 191 ? 16.915 -12.530 -5.894 1.00 82.56 191 ALA A N 1
ATOM 1513 C CA . ALA A 1 191 ? 16.238 -11.551 -5.046 1.00 82.56 191 ALA A CA 1
ATOM 1514 C C . ALA A 1 191 ? 14.999 -10.964 -5.744 1.00 82.56 191 ALA A C 1
ATOM 1516 O O . ALA A 1 191 ? 14.888 -10.989 -6.966 1.00 82.56 191 ALA A O 1
ATOM 1517 N N . VAL A 1 192 ? 14.069 -10.421 -4.958 1.00 88.75 192 VAL A N 1
ATOM 1518 C CA . VAL A 1 192 ? 12.839 -9.778 -5.442 1.00 88.75 192 VAL A CA 1
ATOM 1519 C C . VAL A 1 192 ? 12.591 -8.484 -4.671 1.00 88.75 192 VAL A C 1
ATOM 1521 O O . VAL A 1 192 ? 13.058 -8.324 -3.542 1.00 88.75 192 VAL A O 1
ATOM 1524 N N . GLY A 1 193 ? 11.847 -7.557 -5.270 1.00 86.75 193 GLY A N 1
ATOM 1525 C CA . GLY A 1 193 ? 11.474 -6.289 -4.641 1.00 86.75 193 GLY A CA 1
ATOM 1526 C C . GLY A 1 193 ? 12.480 -5.193 -4.909 1.00 86.75 193 GLY A C 1
ATOM 1527 O O . GLY A 1 193 ? 12.359 -4.495 -5.910 1.00 86.75 193 GLY A O 1
ATOM 1528 N N . SER A 1 194 ? 13.441 -4.996 -4.011 1.00 83.81 194 SER A N 1
ATOM 1529 C CA . SER A 1 194 ? 14.576 -4.098 -4.262 1.00 83.81 194 SER A CA 1
ATOM 1530 C C . SER A 1 194 ? 15.734 -4.856 -4.882 1.00 83.81 194 SER A C 1
ATOM 1532 O O . SER A 1 194 ? 16.010 -5.979 -4.461 1.00 83.81 194 SER A O 1
ATOM 1534 N N . SER A 1 195 ? 16.460 -4.229 -5.800 1.00 81.50 195 SER A N 1
ATOM 1535 C CA . SER A 1 195 ? 17.856 -4.594 -6.032 1.00 81.50 195 SER A CA 1
ATOM 1536 C C . SER A 1 195 ? 18.752 -4.056 -4.902 1.00 81.50 195 SER A C 1
ATOM 1538 O O . SER A 1 195 ? 18.322 -3.230 -4.090 1.00 81.50 195 SER A O 1
ATOM 1540 N N . ASP A 1 196 ? 20.005 -4.513 -4.846 1.00 75.31 196 ASP A N 1
ATOM 1541 C CA . ASP A 1 196 ? 20.974 -4.086 -3.815 1.00 75.31 196 ASP A CA 1
ATOM 1542 C C . ASP A 1 196 ? 21.407 -2.629 -4.007 1.00 75.31 196 ASP A C 1
ATOM 1544 O O . ASP A 1 196 ? 21.884 -1.981 -3.082 1.00 75.31 196 ASP A O 1
ATOM 1548 N N . ASP A 1 197 ? 21.238 -2.118 -5.223 1.00 75.81 197 ASP A N 1
ATOM 1549 C CA . ASP A 1 197 ? 21.503 -0.737 -5.589 1.00 75.81 197 ASP A CA 1
ATOM 1550 C C . ASP A 1 197 ? 20.234 0.124 -5.583 1.00 75.81 197 ASP A C 1
ATOM 1552 O O . ASP A 1 197 ? 20.264 1.235 -6.087 1.00 75.81 197 ASP A O 1
ATOM 1556 N N . GLY A 1 198 ? 19.126 -0.378 -5.028 1.00 78.31 198 GLY A N 1
ATOM 1557 C CA . GLY A 1 198 ? 17.921 0.402 -4.749 1.00 78.31 198 GLY A CA 1
ATOM 1558 C C . GLY A 1 198 ? 16.869 0.460 -5.859 1.00 78.31 198 GLY A C 1
ATOM 1559 O O . GLY A 1 198 ? 15.783 0.974 -5.585 1.00 78.31 198 GLY A O 1
ATOM 1560 N N . ASP A 1 199 ? 17.127 -0.090 -7.049 1.00 85.88 199 ASP A N 1
ATOM 1561 C CA . ASP A 1 199 ? 16.146 -0.158 -8.141 1.00 85.88 199 ASP A CA 1
ATOM 1562 C C . ASP A 1 199 ? 14.932 -1.016 -7.755 1.00 85.88 199 ASP A C 1
ATOM 1564 O O . ASP A 1 199 ? 15.044 -2.044 -7.068 1.00 85.88 199 ASP A O 1
ATOM 1568 N N . LEU A 1 200 ? 13.745 -0.613 -8.223 1.00 87.94 200 LEU A N 1
ATOM 1569 C CA . LEU A 1 200 ? 12.516 -1.350 -7.931 1.00 87.94 200 LEU A CA 1
ATOM 1570 C C . LEU A 1 200 ? 12.230 -2.380 -9.005 1.00 87.94 200 LEU A C 1
ATOM 1572 O O . LEU A 1 200 ? 12.308 -2.109 -10.206 1.00 87.94 200 LEU A O 1
ATOM 1576 N N . GLN A 1 201 ? 11.782 -3.544 -8.553 1.00 90.88 201 GLN A N 1
ATOM 1577 C CA . GLN A 1 201 ? 11.119 -4.489 -9.423 1.00 90.88 201 GLN A CA 1
ATOM 1578 C C . GLN A 1 201 ? 9.849 -3.848 -10.000 1.00 90.88 201 GLN A C 1
ATOM 1580 O O . GLN A 1 201 ? 9.006 -3.333 -9.268 1.00 90.88 201 GLN A O 1
ATOM 1585 N N . LEU A 1 202 ? 9.708 -3.899 -11.322 1.00 89.12 202 LEU A N 1
ATOM 1586 C CA . LEU A 1 202 ? 8.513 -3.466 -12.048 1.00 89.12 202 LEU A CA 1
ATOM 1587 C C . LEU A 1 202 ? 7.620 -4.631 -12.461 1.00 89.12 202 LEU A C 1
ATOM 1589 O O . LEU A 1 202 ? 6.413 -4.461 -12.637 1.00 89.12 202 LEU A O 1
ATOM 1593 N N . GLY A 1 203 ? 8.210 -5.805 -12.661 1.00 89.69 203 GLY A N 1
ATOM 1594 C CA . GLY A 1 203 ? 7.517 -6.918 -13.283 1.00 89.69 203 GLY A CA 1
ATOM 1595 C C . GLY A 1 203 ? 8.278 -8.227 -13.211 1.00 89.69 203 GLY A C 1
ATOM 1596 O O . GLY A 1 203 ? 9.230 -8.391 -12.442 1.00 89.69 203 GLY A O 1
ATOM 1597 N N . TRP A 1 204 ? 7.834 -9.154 -14.046 1.00 89.81 204 TRP A N 1
ATOM 1598 C CA . TRP A 1 204 ? 8.367 -10.499 -14.187 1.00 89.81 204 TRP A CA 1
ATOM 1599 C C . TRP A 1 204 ? 8.580 -10.824 -15.661 1.00 89.81 204 TRP A C 1
ATOM 1601 O O . TRP A 1 204 ? 7.765 -10.445 -16.500 1.00 89.81 204 TRP A O 1
ATOM 1611 N N . LEU A 1 205 ? 9.638 -11.572 -15.971 1.00 89.56 205 LEU A N 1
ATOM 1612 C CA . LEU A 1 205 ? 9.675 -12.402 -17.172 1.00 89.56 205 LEU A CA 1
ATOM 1613 C C . LEU A 1 205 ? 9.179 -13.782 -16.800 1.00 89.56 205 LEU A C 1
ATOM 1615 O O . LEU A 1 205 ? 9.805 -14.458 -15.989 1.00 89.56 205 LEU A O 1
ATOM 1619 N N . GLU A 1 206 ? 8.075 -14.190 -17.407 1.00 86.81 206 GLU A N 1
ATOM 1620 C CA . GLU A 1 206 ? 7.497 -15.504 -17.169 1.00 86.81 206 GLU A CA 1
ATOM 1621 C C . GLU A 1 206 ? 8.391 -16.622 -17.695 1.00 86.81 206 GLU A C 1
ATOM 1623 O O . GLU A 1 206 ? 8.994 -16.507 -18.772 1.00 86.81 206 GLU A O 1
ATOM 1628 N N . ALA A 1 207 ? 8.425 -17.727 -16.958 1.00 85.50 207 ALA A N 1
ATOM 1629 C CA . ALA A 1 207 ? 9.057 -18.963 -17.382 1.00 85.50 207 ALA A CA 1
ATOM 1630 C C . ALA A 1 207 ? 8.531 -19.451 -18.750 1.00 85.50 207 ALA A C 1
ATOM 1632 O O . ALA A 1 207 ? 7.356 -19.321 -19.096 1.00 85.50 207 ALA A O 1
ATOM 1633 N N . THR A 1 208 ? 9.410 -20.067 -19.533 1.00 84.31 208 THR A N 1
ATOM 1634 C CA . THR A 1 208 ? 9.117 -20.730 -20.810 1.00 84.31 208 THR A CA 1
ATOM 1635 C C . THR A 1 208 ? 9.776 -22.101 -20.858 1.00 84.31 208 THR A C 1
ATOM 1637 O O . THR A 1 208 ? 10.602 -22.439 -20.016 1.00 84.31 208 THR A O 1
ATOM 1640 N N . SER A 1 209 ? 9.490 -22.880 -21.903 1.00 85.62 209 SER A N 1
ATOM 1641 C CA . SER A 1 209 ? 10.179 -24.154 -22.139 1.00 85.62 209 SER A CA 1
ATOM 1642 C C . SER A 1 209 ? 11.699 -24.019 -22.313 1.00 85.62 209 SER A C 1
ATOM 1644 O O . SER A 1 209 ? 12.411 -24.993 -22.092 1.00 85.62 209 SER A O 1
ATOM 1646 N N . LYS A 1 210 ? 12.203 -22.838 -22.703 1.00 85.75 210 LYS A N 1
ATOM 1647 C CA . LYS A 1 210 ? 13.642 -22.566 -22.878 1.00 85.75 210 LYS A CA 1
ATOM 1648 C C . LYS A 1 210 ? 14.296 -21.886 -21.671 1.00 85.75 210 LYS A C 1
ATOM 1650 O O . LYS A 1 210 ? 15.512 -21.932 -21.549 1.00 85.75 210 LYS A O 1
ATOM 1655 N N . ASP A 1 211 ? 13.504 -21.250 -20.816 1.00 85.06 211 ASP A N 1
ATOM 1656 C CA . ASP A 1 211 ? 13.949 -20.524 -19.623 1.00 85.06 211 ASP A CA 1
ATOM 1657 C C . ASP A 1 211 ? 12.921 -20.791 -18.518 1.00 85.06 211 ASP A C 1
ATOM 1659 O O . ASP A 1 211 ? 11.926 -20.073 -18.447 1.00 85.06 211 ASP A O 1
ATOM 1663 N N . PRO A 1 212 ? 13.077 -21.872 -17.734 1.00 85.44 212 PRO A N 1
ATOM 1664 C CA . PRO A 1 212 ? 12.019 -22.412 -16.877 1.00 85.44 212 PRO A CA 1
ATOM 1665 C C . PRO A 1 212 ? 11.805 -21.621 -15.577 1.00 85.44 212 PRO A C 1
ATOM 1667 O O . PRO A 1 212 ? 11.062 -22.075 -14.707 1.00 85.44 212 PRO A O 1
ATOM 1670 N N . PHE A 1 213 ? 12.440 -20.458 -15.435 1.00 86.69 213 PHE A N 1
ATOM 1671 C CA . PHE A 1 213 ? 12.389 -19.641 -14.232 1.00 86.69 213 PHE A CA 1
ATOM 1672 C C . PHE A 1 213 ? 11.664 -18.323 -14.486 1.00 86.69 213 PHE A C 1
ATOM 1674 O O . PHE A 1 213 ? 11.828 -17.696 -15.534 1.00 86.69 213 PHE A O 1
ATOM 1681 N N . ASP A 1 214 ? 10.890 -17.890 -13.491 1.00 89.06 214 ASP A N 1
ATOM 1682 C CA . ASP A 1 214 ? 10.417 -16.514 -13.443 1.00 89.06 214 ASP A CA 1
ATOM 1683 C C . ASP A 1 214 ? 11.584 -15.615 -13.021 1.00 89.06 214 ASP A C 1
ATOM 1685 O O . ASP A 1 214 ? 12.247 -15.866 -12.008 1.00 89.06 214 ASP A O 1
ATOM 1689 N N . ARG A 1 215 ? 11.822 -14.545 -13.782 1.00 90.94 215 ARG A N 1
ATOM 1690 C CA . ARG A 1 215 ? 12.879 -13.571 -13.480 1.00 90.94 215 ARG A CA 1
ATOM 1691 C C . ARG A 1 215 ? 12.268 -12.248 -13.062 1.00 90.94 215 ARG A C 1
ATOM 1693 O O . ARG A 1 215 ? 11.421 -11.709 -13.774 1.00 90.94 215 ARG A O 1
ATOM 1700 N N . ALA A 1 216 ? 12.714 -11.707 -11.933 1.00 92.62 216 ALA A N 1
ATOM 1701 C CA . ALA A 1 216 ? 12.363 -10.350 -11.539 1.00 92.62 216 ALA A CA 1
ATOM 1702 C C . ALA A 1 216 ? 12.941 -9.351 -12.551 1.00 92.62 216 ALA A C 1
ATOM 1704 O O . ALA A 1 216 ? 14.118 -9.431 -12.911 1.00 92.62 216 ALA A O 1
ATOM 1705 N N . VAL A 1 217 ? 12.104 -8.420 -13.009 1.00 92.00 217 VAL A N 1
ATOM 1706 C CA . VAL A 1 217 ? 12.515 -7.329 -13.896 1.00 92.00 217 VAL A CA 1
ATOM 1707 C C . VAL A 1 217 ? 12.549 -6.040 -13.110 1.00 92.00 217 VAL A C 1
ATOM 1709 O O . VAL A 1 217 ? 11.536 -5.621 -12.548 1.00 92.00 217 VAL A O 1
ATOM 1712 N N . TYR A 1 218 ? 13.710 -5.410 -13.117 1.00 92.50 218 TYR A N 1
ATOM 1713 C CA . TYR A 1 218 ? 13.997 -4.142 -12.470 1.00 92.50 218 TYR A CA 1
ATOM 1714 C C . TYR A 1 218 ? 14.077 -3.035 -13.513 1.00 92.50 218 TYR A C 1
ATOM 1716 O O . TYR A 1 218 ? 14.256 -3.307 -14.704 1.00 92.50 218 TYR A O 1
ATOM 1724 N N . MET A 1 219 ? 13.958 -1.793 -13.061 1.00 90.31 219 MET A N 1
ATOM 1725 C CA . MET A 1 219 ? 14.228 -0.624 -13.886 1.00 90.31 219 MET A CA 1
ATOM 1726 C C . MET A 1 219 ? 15.415 0.133 -13.316 1.00 90.31 219 MET A C 1
ATOM 1728 O O . MET A 1 219 ? 15.356 0.630 -12.201 1.00 90.31 219 MET A O 1
ATOM 1732 N N . ASP A 1 220 ? 16.473 0.225 -14.112 1.00 90.88 220 ASP A N 1
ATOM 1733 C CA . ASP A 1 220 ? 17.552 1.170 -13.868 1.00 90.88 220 ASP A CA 1
ATOM 1734 C C . ASP A 1 220 ? 17.041 2.532 -14.322 1.00 90.88 220 ASP A C 1
ATOM 1736 O O . ASP A 1 220 ? 16.772 2.712 -15.509 1.00 90.88 220 ASP A O 1
ATOM 1740 N N . SER A 1 221 ? 16.853 3.451 -13.380 1.00 85.00 221 SER A N 1
ATOM 1741 C CA . SER A 1 221 ? 16.268 4.778 -13.610 1.00 85.00 221 SER A CA 1
ATOM 1742 C C . SER A 1 221 ? 17.301 5.891 -13.811 1.00 85.00 221 SER A C 1
ATOM 1744 O O . SER A 1 221 ? 16.952 7.072 -13.898 1.00 85.00 221 SER A O 1
ATOM 1746 N N . ARG A 1 222 ? 18.594 5.545 -13.826 1.00 83.12 222 ARG A N 1
ATOM 1747 C CA . ARG A 1 222 ? 19.695 6.517 -13.779 1.00 83.12 222 ARG A CA 1
ATOM 1748 C C . ARG A 1 222 ? 20.790 6.171 -14.775 1.00 83.12 222 ARG A C 1
ATOM 1750 O O . ARG A 1 222 ? 21.981 6.188 -14.447 1.00 83.12 222 ARG A O 1
ATOM 1757 N N . ILE A 1 223 ? 20.404 5.911 -16.018 1.00 87.31 223 ILE A N 1
ATOM 1758 C CA . ILE A 1 223 ? 21.373 5.617 -17.068 1.00 87.31 223 ILE A CA 1
ATOM 1759 C C . ILE A 1 223 ? 22.264 6.841 -17.299 1.00 87.31 223 ILE A C 1
ATOM 1761 O O . ILE A 1 223 ? 21.782 7.945 -17.555 1.00 87.31 223 ILE A O 1
ATOM 1765 N N . GLU A 1 224 ? 23.581 6.639 -17.186 1.00 86.00 224 GLU A N 1
ATOM 1766 C CA . GLU A 1 224 ? 24.599 7.697 -17.310 1.00 86.00 224 GLU A CA 1
ATOM 1767 C C . GLU A 1 224 ? 24.431 8.829 -16.272 1.00 86.00 224 GLU A C 1
ATOM 1769 O O . GLU A 1 224 ? 24.855 9.961 -16.495 1.00 86.00 224 GLU A O 1
ATOM 1774 N N . GLY A 1 225 ? 23.803 8.534 -15.125 1.00 82.25 225 GLY A N 1
ATOM 1775 C CA . GLY A 1 225 ? 23.532 9.516 -14.071 1.00 82.25 225 GLY A CA 1
ATOM 1776 C C . GLY A 1 225 ? 22.383 10.478 -14.388 1.00 82.25 225 GLY A C 1
ATOM 1777 O O . GLY A 1 225 ? 22.189 11.452 -13.660 1.00 82.25 225 GLY A O 1
ATOM 1778 N N . ILE A 1 226 ? 21.621 10.225 -15.457 1.00 80.44 226 ILE A N 1
ATOM 1779 C CA . ILE A 1 226 ? 20.487 11.051 -15.874 1.00 80.44 226 ILE A CA 1
ATOM 1780 C C . ILE A 1 226 ? 19.184 10.375 -15.446 1.00 80.44 226 ILE A C 1
ATOM 1782 O O . ILE A 1 226 ? 18.853 9.285 -15.901 1.00 80.44 226 ILE A O 1
ATOM 1786 N N . HIS A 1 227 ? 18.433 11.061 -14.590 1.00 80.25 227 HIS A N 1
ATOM 1787 C CA . HIS A 1 227 ? 17.085 10.674 -14.180 1.00 80.25 227 HIS A CA 1
ATOM 1788 C C . HIS A 1 227 ? 16.088 10.712 -15.334 1.00 80.25 227 HIS A C 1
ATOM 1790 O O . HIS A 1 227 ? 16.179 11.582 -16.201 1.00 80.25 227 HIS A O 1
ATOM 1796 N N . GLY A 1 228 ? 15.122 9.798 -15.326 1.00 78.94 228 GLY A N 1
ATOM 1797 C CA . GLY A 1 228 ? 14.154 9.644 -16.402 1.00 78.94 228 GLY A CA 1
ATOM 1798 C C . GLY A 1 228 ? 14.694 8.848 -17.585 1.00 78.94 228 GLY A C 1
ATOM 1799 O O . GLY A 1 228 ? 13.905 8.423 -18.415 1.00 78.94 228 GLY A O 1
ATOM 1800 N N . ARG A 1 229 ? 16.003 8.571 -17.672 1.00 86.00 229 ARG A N 1
ATOM 1801 C CA . ARG A 1 229 ? 16.566 7.684 -18.698 1.00 86.00 229 ARG A CA 1
ATOM 1802 C C . ARG A 1 229 ? 16.687 6.286 -18.131 1.00 86.00 229 ARG A C 1
ATOM 1804 O O . ARG A 1 229 ? 17.529 6.027 -17.276 1.00 86.00 229 ARG A O 1
ATOM 1811 N N . CYS A 1 230 ? 15.831 5.401 -18.618 1.00 88.12 230 CYS A N 1
ATOM 1812 C CA . CYS A 1 230 ? 15.607 4.093 -18.039 1.00 88.12 230 CYS A CA 1
ATOM 1813 C C . CYS A 1 230 ? 16.079 2.944 -18.935 1.00 88.12 230 CYS A C 1
ATOM 1815 O O . CYS A 1 230 ? 16.049 3.039 -20.165 1.00 88.12 230 CYS A O 1
ATOM 1817 N N . LYS A 1 231 ? 16.456 1.823 -18.314 1.00 91.06 231 LYS A N 1
ATOM 1818 C CA . LYS A 1 231 ? 16.522 0.499 -18.955 1.00 91.06 231 LYS A CA 1
ATOM 1819 C C . LYS A 1 231 ? 15.884 -0.550 -18.057 1.00 91.06 231 LYS A C 1
ATOM 1821 O O . LYS A 1 231 ? 16.038 -0.501 -16.841 1.00 91.06 231 LYS A O 1
ATOM 1826 N N . LEU A 1 232 ? 15.230 -1.544 -18.652 1.00 91.38 232 LEU A N 1
ATOM 1827 C CA . LEU A 1 232 ? 14.786 -2.721 -17.909 1.00 91.38 232 LEU A CA 1
ATOM 1828 C C . LEU A 1 232 ? 15.890 -3.774 -17.893 1.00 91.38 232 LEU A C 1
ATOM 1830 O O . LEU A 1 232 ? 16.573 -3.973 -18.901 1.00 91.38 232 LEU A O 1
ATOM 1834 N N . TYR A 1 233 ? 16.048 -4.473 -16.774 1.00 92.81 233 TYR A N 1
ATOM 1835 C CA . TYR A 1 233 ? 17.031 -5.546 -16.645 1.00 92.81 233 TYR A CA 1
ATOM 1836 C C . TYR A 1 233 ? 16.550 -6.680 -15.737 1.00 92.81 233 TYR A C 1
ATOM 1838 O O . TYR A 1 233 ? 15.713 -6.481 -14.857 1.00 92.81 233 TYR A O 1
ATOM 1846 N N . THR A 1 234 ? 17.102 -7.876 -15.935 1.00 92.75 234 THR A N 1
ATOM 1847 C CA . THR A 1 234 ? 17.063 -8.965 -14.944 1.00 92.75 234 THR A CA 1
ATOM 1848 C C . THR A 1 234 ? 18.405 -9.078 -14.236 1.00 92.75 234 THR A C 1
ATOM 1850 O O . THR A 1 234 ? 19.437 -8.693 -14.792 1.00 92.75 234 THR A O 1
ATOM 1853 N N . ARG A 1 235 ? 18.414 -9.641 -13.025 1.00 90.12 235 ARG A N 1
ATOM 1854 C CA . ARG A 1 235 ? 19.656 -9.978 -12.319 1.00 90.12 235 ARG A CA 1
ATOM 1855 C C . ARG A 1 235 ? 20.034 -11.436 -12.552 1.00 90.12 235 ARG A C 1
ATOM 1857 O O . ARG A 1 235 ? 19.173 -12.311 -12.555 1.00 90.12 235 ARG A O 1
ATOM 1864 N N . GLU A 1 236 ? 21.325 -11.680 -12.720 1.00 83.38 236 GLU A N 1
ATOM 1865 C CA . GLU A 1 236 ? 21.911 -13.021 -12.744 1.00 83.38 236 GLU A CA 1
ATOM 1866 C C . GLU A 1 236 ? 22.403 -13.408 -11.340 1.00 83.38 236 GLU A C 1
ATOM 1868 O O . GLU A 1 236 ? 22.677 -12.539 -10.507 1.00 83.38 236 GLU A O 1
ATOM 1873 N N . GLY A 1 237 ? 22.569 -14.709 -11.071 1.00 74.69 237 GLY A N 1
ATOM 1874 C CA . GLY A 1 237 ? 22.962 -15.238 -9.752 1.00 74.69 237 GLY A CA 1
ATOM 1875 C C . GLY A 1 237 ? 24.297 -14.722 -9.183 1.00 74.69 237 GLY A C 1
ATOM 1876 O O . GLY A 1 237 ? 24.579 -14.945 -8.011 1.00 74.69 237 GLY A O 1
ATOM 1877 N N . GLY A 1 238 ? 25.104 -14.003 -9.975 1.00 75.81 238 GLY A N 1
ATOM 1878 C CA . GLY A 1 238 ? 26.339 -13.329 -9.548 1.00 75.81 238 GLY A CA 1
ATOM 1879 C C . GLY A 1 238 ? 26.212 -11.815 -9.330 1.00 75.81 238 GLY A C 1
ATOM 1880 O O . GLY A 1 238 ? 27.226 -11.132 -9.235 1.00 75.81 238 GLY A O 1
ATOM 1881 N N . GLY A 1 239 ? 24.994 -11.263 -9.323 1.00 79.81 239 GLY A N 1
ATOM 1882 C CA . GLY A 1 239 ? 24.748 -9.823 -9.185 1.00 79.81 239 GLY A CA 1
ATOM 1883 C C . GLY A 1 239 ? 24.880 -9.020 -10.486 1.00 79.81 239 GLY A C 1
ATOM 1884 O O . GLY A 1 239 ? 24.583 -7.826 -10.482 1.00 79.81 239 GLY A O 1
ATOM 1885 N N . GLY A 1 240 ? 25.263 -9.667 -11.593 1.00 88.62 240 GLY A N 1
ATOM 1886 C CA . GLY A 1 240 ? 25.291 -9.070 -12.928 1.00 88.62 240 GLY A CA 1
ATOM 1887 C C . GLY A 1 240 ? 23.901 -8.650 -13.415 1.00 88.62 240 GLY A C 1
ATOM 1888 O O . GLY A 1 240 ? 22.886 -9.216 -12.999 1.00 88.62 240 GLY A O 1
ATOM 1889 N N . ARG A 1 241 ? 23.860 -7.643 -14.295 1.00 92.56 241 ARG A N 1
ATOM 1890 C CA . ARG A 1 241 ? 22.635 -7.160 -14.945 1.00 92.56 241 ARG A CA 1
ATOM 1891 C C . ARG A 1 241 ? 22.593 -7.606 -16.397 1.00 92.56 241 ARG A C 1
ATOM 1893 O O . ARG A 1 241 ? 23.512 -7.308 -17.157 1.00 92.56 241 ARG A O 1
ATOM 1900 N N . THR A 1 242 ? 21.481 -8.204 -16.795 1.00 92.19 242 THR A N 1
ATOM 1901 C CA . THR A 1 242 ? 21.165 -8.474 -18.199 1.00 92.19 242 THR A CA 1
ATOM 1902 C C . THR A 1 242 ? 20.126 -7.454 -18.644 1.00 92.19 242 THR A C 1
ATOM 1904 O O . THR A 1 242 ? 18.952 -7.557 -18.284 1.00 92.19 242 THR A O 1
ATOM 1907 N N . TYR A 1 243 ? 20.553 -6.431 -19.387 1.00 92.44 243 TYR A N 1
ATOM 1908 C CA . TYR A 1 243 ? 19.629 -5.423 -19.904 1.00 92.44 243 TYR A CA 1
ATOM 1909 C C . TYR A 1 243 ? 18.731 -6.023 -20.985 1.00 92.44 243 TYR A C 1
ATOM 1911 O O . TYR A 1 243 ? 19.195 -6.646 -21.937 1.00 92.44 243 TYR A O 1
ATOM 1919 N N . LEU A 1 244 ? 17.431 -5.821 -20.812 1.00 89.25 244 LEU A N 1
ATOM 1920 C CA . LEU A 1 244 ? 16.378 -6.353 -21.670 1.00 89.25 244 LEU A CA 1
ATOM 1921 C C . LEU A 1 244 ? 15.954 -5.351 -22.744 1.00 89.25 244 LEU A C 1
ATOM 1923 O O . LEU A 1 244 ? 15.366 -5.740 -23.755 1.00 89.25 244 LEU A O 1
ATOM 1927 N N . THR A 1 245 ? 16.225 -4.067 -22.499 1.00 87.06 245 THR A N 1
ATOM 1928 C CA . THR A 1 245 ? 15.809 -2.950 -23.344 1.00 87.06 245 THR A CA 1
ATOM 1929 C C . THR A 1 245 ? 16.976 -2.023 -23.658 1.00 87.06 245 THR A C 1
ATOM 1931 O O . THR A 1 245 ? 17.936 -1.899 -22.891 1.00 87.06 245 THR A O 1
ATOM 1934 N N . GLU A 1 246 ? 16.835 -1.298 -24.765 1.00 87.44 246 GLU A N 1
ATOM 1935 C CA . GLU A 1 246 ? 17.583 -0.063 -24.990 1.00 87.44 246 GLU A CA 1
ATOM 1936 C C . GLU A 1 246 ? 17.142 1.032 -24.008 1.00 87.44 246 GLU A C 1
ATOM 1938 O O . GLU A 1 246 ? 16.174 0.862 -23.259 1.00 87.44 246 GLU A O 1
ATOM 1943 N N . VAL A 1 247 ? 17.872 2.151 -23.999 1.00 89.12 247 VAL A N 1
ATOM 1944 C CA . VAL A 1 247 ? 17.495 3.321 -23.193 1.00 89.12 247 VAL A CA 1
ATOM 1945 C C . VAL A 1 247 ? 16.160 3.876 -23.679 1.00 89.12 247 VAL A C 1
ATOM 1947 O O . VAL A 1 247 ? 15.985 4.106 -24.875 1.00 89.12 247 VAL A O 1
ATOM 1950 N N . PHE A 1 248 ? 15.254 4.155 -22.748 1.00 84.25 248 PHE A N 1
ATOM 1951 C CA . PHE A 1 248 ? 14.005 4.867 -23.007 1.00 84.25 248 PHE A CA 1
ATOM 1952 C C . PHE A 1 248 ? 13.787 5.974 -21.972 1.00 84.25 248 PHE A C 1
ATOM 1954 O O . PHE A 1 248 ? 14.370 5.946 -20.894 1.00 84.25 248 PHE A O 1
ATOM 1961 N N . GLU A 1 249 ? 12.960 6.962 -22.305 1.00 82.44 249 GLU A N 1
ATOM 1962 C CA . GLU A 1 249 ? 12.563 8.014 -21.363 1.00 82.44 249 GLU A CA 1
ATOM 1963 C C . GLU A 1 249 ? 11.358 7.534 -20.539 1.00 82.44 249 GLU A C 1
ATOM 1965 O O . GLU A 1 249 ? 10.368 7.059 -21.103 1.00 82.44 249 GLU A O 1
ATOM 1970 N N . ALA A 1 250 ? 11.420 7.662 -19.216 1.00 76.56 250 ALA A N 1
ATOM 1971 C CA . ALA A 1 250 ? 10.300 7.424 -18.325 1.00 76.56 250 ALA A CA 1
ATOM 1972 C C . ALA A 1 250 ? 9.221 8.475 -18.587 1.00 76.56 250 ALA A C 1
ATOM 1974 O O . ALA A 1 250 ? 9.360 9.653 -18.255 1.00 76.56 250 ALA A O 1
ATOM 1975 N N . ASP A 1 251 ? 8.112 8.034 -19.169 1.00 70.75 251 ASP A N 1
ATOM 1976 C CA . ASP A 1 251 ? 6.908 8.838 -19.305 1.00 70.75 251 ASP A CA 1
ATOM 1977 C C . ASP A 1 251 ? 5.778 8.171 -18.504 1.00 70.75 251 ASP A C 1
ATOM 1979 O O . ASP A 1 251 ? 5.496 6.989 -18.714 1.00 70.75 251 ASP A O 1
ATOM 1983 N N . PRO A 1 252 ? 5.091 8.891 -17.600 1.00 62.38 252 PRO A N 1
ATOM 1984 C CA . PRO A 1 252 ? 3.946 8.359 -16.860 1.00 62.38 252 PRO A CA 1
ATOM 1985 C C . PRO A 1 252 ? 2.862 7.736 -17.753 1.00 62.38 252 PRO A C 1
ATOM 1987 O O . PRO A 1 252 ? 2.168 6.811 -17.329 1.00 62.38 252 PRO A O 1
ATOM 1990 N N . VAL A 1 253 ? 2.711 8.219 -18.989 1.00 58.72 253 VAL A N 1
ATOM 1991 C CA . VAL A 1 253 ? 1.765 7.687 -19.979 1.00 58.72 253 VAL A CA 1
ATOM 1992 C C . VAL A 1 253 ? 2.137 6.268 -20.406 1.00 58.72 253 VAL A C 1
ATOM 1994 O O . VAL A 1 253 ? 1.231 5.457 -20.600 1.00 58.72 253 VAL A O 1
ATOM 1997 N N . LEU A 1 254 ? 3.432 5.927 -20.467 1.00 56.56 254 LEU A N 1
ATOM 1998 C CA . LEU A 1 254 ? 3.894 4.565 -20.778 1.00 56.56 254 LEU A CA 1
ATOM 1999 C C . LEU A 1 254 ? 3.398 3.536 -19.756 1.00 56.56 254 LEU A C 1
ATOM 2001 O O . LEU A 1 254 ? 3.275 2.360 -20.082 1.00 56.56 254 LEU A O 1
ATOM 2005 N N . PHE A 1 255 ? 3.068 3.977 -18.541 1.00 56.75 255 PHE A N 1
ATOM 2006 C CA . PHE A 1 255 ? 2.642 3.101 -17.451 1.00 56.75 255 PHE A CA 1
ATOM 2007 C C . PHE A 1 255 ? 1.139 3.165 -17.168 1.00 56.75 255 PHE A C 1
ATOM 2009 O O . PHE A 1 255 ? 0.559 2.171 -16.740 1.00 56.75 255 PHE A O 1
ATOM 2016 N N . LEU A 1 256 ? 0.468 4.277 -17.496 1.00 52.47 256 LEU A N 1
ATOM 2017 C CA . LEU A 1 256 ? -1.003 4.343 -17.512 1.00 52.47 256 LEU A CA 1
ATOM 2018 C C . LEU A 1 256 ? -1.620 3.442 -18.597 1.00 52.47 256 LEU A C 1
ATOM 2020 O O . LEU A 1 256 ? -2.784 3.061 -18.505 1.00 52.47 256 LEU A O 1
ATOM 2024 N N . THR A 1 257 ? -0.841 3.087 -19.618 1.00 48.44 257 THR A N 1
ATOM 2025 C CA . THR A 1 257 ? -1.296 2.328 -20.792 1.00 48.44 257 THR A CA 1
ATOM 2026 C C . THR A 1 257 ? -0.823 0.870 -20.816 1.00 48.44 257 THR A C 1
ATOM 2028 O O . THR A 1 257 ? -1.091 0.158 -21.787 1.00 48.44 257 THR A O 1
ATOM 2031 N N . SER A 1 258 ? -0.273 0.369 -19.698 1.00 52.88 258 SER A N 1
ATOM 2032 C CA . SER A 1 258 ? 0.010 -1.054 -19.429 1.00 52.88 258 SER A CA 1
ATOM 2033 C C . SER A 1 258 ? 0.965 -1.750 -20.430 1.00 52.88 258 SER A C 1
ATOM 2035 O O . SER A 1 258 ? 1.564 -1.084 -21.275 1.00 52.88 258 SER A O 1
ATOM 2037 N N . ASP A 1 259 ? 1.155 -3.081 -20.325 1.00 50.78 259 ASP A N 1
ATOM 2038 C CA . ASP A 1 259 ? 2.133 -3.911 -21.080 1.00 50.78 259 ASP A CA 1
ATOM 2039 C C . ASP A 1 259 ? 2.142 -3.667 -22.603 1.00 50.78 259 ASP A C 1
ATOM 2041 O O . ASP A 1 259 ? 3.098 -4.015 -23.297 1.00 50.78 259 ASP A O 1
ATOM 2045 N N . PHE A 1 260 ? 1.079 -3.071 -23.144 1.00 47.25 260 PHE A N 1
ATOM 2046 C CA . PHE A 1 260 ? 0.953 -2.696 -24.545 1.00 47.25 260 PHE A CA 1
ATOM 2047 C C . PHE A 1 260 ? 2.057 -1.745 -25.024 1.00 47.25 260 PHE A C 1
ATOM 2049 O O . PHE A 1 260 ? 2.624 -1.992 -26.084 1.00 47.25 260 PHE A O 1
ATOM 2056 N N . PHE A 1 261 ? 2.408 -0.699 -24.267 1.00 53.78 261 PHE A N 1
ATOM 2057 C CA . PHE A 1 261 ? 3.452 0.239 -24.706 1.00 53.78 261 PHE A CA 1
ATOM 2058 C C . PHE A 1 261 ? 4.853 -0.334 -24.561 1.00 53.78 261 PHE A C 1
ATOM 2060 O O . PHE A 1 261 ? 5.686 -0.104 -25.430 1.00 53.78 261 PHE A O 1
ATOM 2067 N N . VAL A 1 262 ? 5.090 -1.152 -23.535 1.00 53.94 262 VAL A N 1
ATOM 2068 C CA . VAL A 1 262 ? 6.316 -1.946 -23.436 1.00 53.94 262 VAL A CA 1
ATOM 2069 C C . VAL A 1 262 ? 6.437 -2.815 -24.698 1.00 53.94 262 VAL A C 1
ATOM 2071 O O . VAL A 1 262 ? 7.380 -2.682 -25.469 1.00 53.94 262 VAL A O 1
ATOM 2074 N N . ASN A 1 263 ? 5.409 -3.577 -25.056 1.00 51.34 263 ASN A N 1
ATOM 2075 C CA . ASN A 1 263 ? 5.455 -4.378 -26.282 1.00 51.34 263 ASN A CA 1
ATOM 2076 C C . ASN A 1 263 ? 5.521 -3.547 -27.588 1.00 51.34 263 ASN A C 1
ATOM 2078 O O . ASN A 1 263 ? 6.142 -3.990 -28.556 1.00 51.34 263 ASN A O 1
ATOM 2082 N N . ALA A 1 264 ? 4.949 -2.336 -27.623 1.00 52.03 264 ALA A N 1
ATOM 2083 C CA . ALA A 1 264 ? 4.968 -1.436 -28.783 1.00 52.03 264 ALA A CA 1
ATOM 2084 C C . ALA A 1 264 ? 6.284 -0.648 -28.948 1.00 52.03 264 ALA A C 1
ATOM 2086 O O . ALA A 1 264 ? 6.622 -0.270 -30.069 1.00 52.03 264 ALA A O 1
ATOM 2087 N N . LEU A 1 265 ? 7.075 -0.467 -27.882 1.00 54.66 265 LEU A N 1
ATOM 2088 C CA . LEU A 1 265 ? 8.419 0.136 -27.907 1.00 54.66 265 LEU A CA 1
ATOM 2089 C C . LEU A 1 265 ? 9.486 -0.777 -28.548 1.00 54.66 265 LEU A C 1
ATOM 2091 O O . LEU A 1 265 ? 10.685 -0.552 -28.398 1.00 54.66 265 LEU A O 1
ATOM 2095 N N . ASN A 1 266 ? 9.063 -1.770 -29.338 1.00 51.47 266 ASN A N 1
ATOM 2096 C CA . ASN A 1 266 ? 9.930 -2.659 -30.109 1.00 51.47 266 ASN A CA 1
ATOM 2097 C C . ASN A 1 266 ? 10.776 -3.605 -29.232 1.00 51.47 266 ASN A C 1
ATOM 2099 O O . ASN A 1 266 ? 11.864 -4.022 -29.632 1.00 51.47 266 ASN A O 1
ATOM 2103 N N . PHE A 1 267 ? 10.270 -4.010 -28.059 1.00 64.19 267 PHE A N 1
ATOM 2104 C CA . PHE A 1 267 ? 10.910 -5.019 -27.204 1.00 64.19 267 PHE A CA 1
ATOM 2105 C C . PHE A 1 267 ? 10.710 -6.443 -27.743 1.00 64.19 267 PHE A C 1
ATOM 2107 O O . PHE A 1 267 ? 10.152 -7.321 -27.081 1.00 64.19 267 PHE A O 1
ATOM 2114 N N . LYS A 1 268 ? 11.201 -6.697 -28.961 1.00 55.38 268 LYS A N 1
ATOM 2115 C CA . LYS A 1 268 ? 11.162 -8.020 -29.609 1.00 55.38 268 LYS A CA 1
ATOM 2116 C C . LYS A 1 268 ? 11.749 -9.134 -28.729 1.00 55.38 268 LYS A C 1
ATOM 2118 O O . LYS A 1 268 ? 11.387 -10.293 -28.902 1.00 55.38 268 LYS A O 1
ATOM 2123 N N . THR A 1 269 ? 12.643 -8.784 -27.805 1.00 56.59 269 THR A N 1
ATOM 2124 C CA . THR A 1 269 ? 13.329 -9.681 -26.865 1.00 56.59 269 THR A CA 1
ATOM 2125 C C . THR A 1 269 ? 12.491 -10.054 -25.640 1.00 56.59 269 THR A C 1
ATOM 2127 O O . THR A 1 269 ? 12.619 -11.173 -25.151 1.00 56.59 269 THR A O 1
ATOM 2130 N N . LEU A 1 270 ? 11.622 -9.157 -25.158 1.00 70.75 270 LEU A N 1
ATOM 2131 C CA . LEU A 1 270 ? 10.736 -9.415 -24.016 1.00 70.75 270 LEU A CA 1
ATOM 2132 C C . LEU A 1 270 ? 9.531 -10.268 -24.427 1.00 70.75 270 LEU A C 1
ATOM 2134 O O . LEU A 1 270 ? 9.159 -11.216 -23.728 1.00 70.75 270 LEU A O 1
ATOM 2138 N N . GLY A 1 271 ? 8.955 -9.948 -25.592 1.00 68.06 271 GLY A N 1
ATOM 2139 C CA . GLY A 1 271 ? 7.787 -10.622 -26.154 1.00 68.06 271 GLY A CA 1
ATOM 2140 C C . GLY A 1 271 ? 6.614 -10.735 -25.171 1.00 68.06 271 GLY A C 1
ATOM 2141 O O . GLY A 1 271 ? 6.500 -9.999 -24.195 1.00 68.06 271 GLY A O 1
ATOM 2142 N N . ASN A 1 272 ? 5.765 -11.743 -25.378 1.00 72.56 272 ASN A N 1
ATOM 2143 C CA . ASN A 1 272 ? 4.606 -12.010 -24.520 1.00 72.56 272 ASN A CA 1
ATOM 2144 C C . ASN A 1 272 ? 4.977 -12.570 -23.132 1.00 72.56 272 ASN A C 1
ATOM 2146 O O . ASN A 1 272 ? 4.089 -13.089 -22.464 1.00 72.56 272 ASN A O 1
ATOM 2150 N N . ARG A 1 273 ? 6.243 -12.522 -22.690 1.00 83.25 273 ARG A N 1
ATOM 2151 C CA . ARG A 1 273 ? 6.674 -13.047 -21.379 1.00 83.25 273 ARG A CA 1
ATOM 2152 C C . ARG A 1 273 ? 6.686 -11.993 -20.281 1.00 83.25 273 ARG A C 1
ATOM 2154 O O . ARG A 1 273 ? 6.631 -12.361 -19.115 1.00 83.25 273 ARG A O 1
ATOM 2161 N N . PHE A 1 274 ? 6.822 -10.713 -20.623 1.00 85.56 274 PHE A N 1
ATOM 2162 C CA . PHE A 1 274 ? 6.865 -9.663 -19.611 1.00 85.56 274 PHE A CA 1
ATOM 2163 C C . PHE A 1 274 ? 5.473 -9.428 -19.012 1.00 85.56 274 PHE A C 1
ATOM 2165 O O . PHE A 1 274 ? 4.475 -9.384 -19.738 1.00 85.56 274 PHE A O 1
ATOM 2172 N N . ARG A 1 275 ? 5.416 -9.301 -17.687 1.00 81.88 275 ARG A N 1
ATOM 2173 C CA . ARG A 1 275 ? 4.210 -8.978 -16.921 1.00 81.88 275 ARG A CA 1
ATOM 2174 C C . ARG A 1 275 ? 4.544 -7.921 -15.887 1.00 81.88 275 ARG A C 1
ATOM 2176 O O . ARG A 1 275 ? 5.406 -8.160 -15.039 1.00 81.88 275 ARG A O 1
ATOM 2183 N N . PHE A 1 276 ? 3.845 -6.794 -15.903 1.00 83.31 276 PHE A N 1
ATOM 2184 C CA . PHE A 1 276 ? 3.904 -5.851 -14.788 1.00 83.31 276 PHE A CA 1
ATOM 2185 C C . PHE A 1 276 ? 3.406 -6.477 -13.476 1.00 83.31 276 PHE A C 1
ATOM 2187 O O . PHE A 1 276 ? 2.536 -7.348 -13.462 1.00 83.31 276 PHE A O 1
ATOM 2194 N N . LEU A 1 277 ? 3.960 -6.009 -12.353 1.00 82.31 277 LEU A N 1
ATOM 2195 C CA . LEU A 1 277 ? 3.454 -6.333 -11.015 1.00 82.31 277 LEU A CA 1
ATOM 2196 C C . LEU A 1 277 ? 2.031 -5.797 -10.816 1.00 82.31 277 LEU A C 1
ATOM 2198 O O . LEU A 1 277 ? 1.170 -6.465 -10.237 1.00 82.31 277 LEU A O 1
ATOM 2202 N N . GLU A 1 278 ? 1.778 -4.591 -11.321 1.00 73.50 278 GLU A N 1
ATOM 2203 C CA . GLU A 1 278 ? 0.457 -3.985 -11.266 1.00 73.50 278 GLU A CA 1
ATOM 2204 C C . GLU A 1 278 ? -0.468 -4.559 -12.337 1.00 73.50 278 GLU A C 1
ATOM 2206 O O . GLU A 1 278 ? -0.060 -4.869 -13.454 1.00 73.50 278 GLU A O 1
ATOM 2211 N N . SER A 1 279 ? -1.751 -4.679 -11.993 1.00 64.00 279 SER A N 1
ATOM 2212 C CA . SER A 1 279 ? -2.751 -5.102 -12.971 1.00 64.00 279 SER A CA 1
ATOM 2213 C C . SER A 1 279 ? -2.922 -4.039 -14.047 1.00 64.00 279 SER A C 1
ATOM 2215 O O . SER A 1 279 ? -2.990 -2.848 -13.726 1.00 64.00 279 SER A O 1
ATOM 2217 N N . PRO A 1 280 ? -3.061 -4.449 -15.309 1.00 59.28 280 PRO A N 1
ATOM 2218 C CA . PRO A 1 280 ? -3.307 -3.506 -16.375 1.00 59.28 280 PRO A CA 1
ATOM 2219 C C . PRO A 1 280 ? -4.661 -2.828 -16.203 1.00 59.28 280 PRO A C 1
ATOM 2221 O O . PRO A 1 280 ? -5.669 -3.467 -15.900 1.00 59.28 280 PRO A O 1
ATOM 2224 N N . GLN A 1 281 ? -4.683 -1.510 -16.390 1.00 57.50 281 GLN A N 1
ATOM 2225 C CA . GLN A 1 281 ? -5.882 -0.709 -16.144 1.00 57.50 281 GLN A CA 1
ATOM 2226 C C . GLN A 1 281 ? -6.834 -0.640 -17.347 1.00 57.50 281 GLN A C 1
ATOM 2228 O O . GLN A 1 281 ? -7.914 -0.065 -17.230 1.00 57.50 281 GLN A O 1
ATOM 2233 N N . THR A 1 282 ? -6.476 -1.218 -18.501 1.00 57.53 282 THR A N 1
ATOM 2234 C CA . THR A 1 282 ? -7.210 -0.988 -19.757 1.00 57.53 282 THR A CA 1
ATOM 2235 C C . THR A 1 282 ? -7.831 -2.259 -20.346 1.00 57.53 282 THR A C 1
ATOM 2237 O O . THR A 1 282 ? -7.213 -3.320 -20.408 1.00 57.53 282 THR A O 1
ATOM 2240 N N . ALA A 1 283 ? -9.068 -2.141 -20.846 1.00 58.97 283 ALA A N 1
ATOM 2241 C CA . ALA A 1 283 ? -9.794 -3.223 -21.526 1.00 58.97 283 ALA A CA 1
ATOM 2242 C C . ALA A 1 283 ? -9.158 -3.637 -22.868 1.00 58.97 283 ALA A C 1
ATOM 2244 O O . ALA A 1 283 ? -9.392 -4.746 -23.357 1.00 58.97 283 ALA A O 1
ATOM 2245 N N . LEU A 1 284 ? -8.331 -2.762 -23.456 1.00 57.56 284 LEU A N 1
ATOM 2246 C CA . LEU A 1 284 ? -7.571 -3.042 -24.674 1.00 57.56 284 LEU A CA 1
ATOM 2247 C C . LEU A 1 284 ? -6.658 -4.258 -24.477 1.00 57.56 284 LEU A C 1
ATOM 2249 O O . LEU A 1 284 ? -6.517 -5.089 -25.371 1.00 57.56 284 LEU A O 1
ATOM 2253 N N . GLN A 1 285 ? -6.099 -4.403 -23.276 1.00 58.22 285 GLN A N 1
ATOM 2254 C CA . GLN A 1 285 ? -5.170 -5.476 -22.982 1.00 58.22 285 GLN A CA 1
ATOM 2255 C C . GLN A 1 285 ? -5.844 -6.854 -22.973 1.00 58.22 285 GLN A C 1
ATOM 2257 O O . GLN A 1 285 ? -5.289 -7.811 -23.510 1.00 58.22 285 GLN A O 1
ATOM 2262 N N . THR A 1 286 ? -7.083 -6.941 -22.481 1.00 60.84 286 THR A N 1
ATOM 2263 C CA . THR A 1 286 ? -7.880 -8.174 -22.551 1.00 60.84 286 THR A CA 1
ATOM 2264 C C . THR A 1 286 ? -8.077 -8.656 -23.986 1.00 60.84 286 THR A C 1
ATOM 2266 O O . THR A 1 286 ? -8.022 -9.854 -24.252 1.00 60.84 286 THR A O 1
ATOM 2269 N N . LYS A 1 287 ? -8.257 -7.728 -24.934 1.00 61.91 287 LYS A N 1
ATOM 2270 C CA . LYS A 1 287 ? -8.408 -8.071 -26.354 1.00 61.91 287 LYS A CA 1
ATOM 2271 C C . LYS A 1 287 ? -7.098 -8.533 -26.997 1.00 61.91 287 LYS A C 1
ATOM 2273 O O . LYS A 1 287 ? -7.144 -9.373 -27.886 1.00 61.91 287 LYS A O 1
ATOM 2278 N N . ILE A 1 288 ? -5.953 -8.003 -26.562 1.00 62.06 288 ILE A N 1
ATOM 2279 C CA . ILE A 1 288 ? -4.642 -8.307 -27.160 1.00 62.06 288 ILE A CA 1
ATOM 2280 C C . ILE A 1 288 ? -4.090 -9.648 -26.676 1.00 62.06 288 ILE A C 1
ATOM 2282 O O . ILE A 1 288 ? -3.584 -10.423 -27.483 1.00 62.06 288 ILE A O 1
ATOM 2286 N N . PHE A 1 289 ? -4.199 -9.939 -25.379 1.00 62.59 289 PHE A N 1
ATOM 2287 C CA . PHE A 1 289 ? -3.648 -11.171 -24.804 1.00 62.59 289 PHE A CA 1
ATOM 2288 C C . PHE A 1 289 ? -4.657 -12.323 -24.748 1.00 62.59 289 PHE A C 1
ATOM 2290 O O . PHE A 1 289 ? -4.282 -13.440 -24.412 1.00 62.59 289 PHE A O 1
ATOM 2297 N N . GLY A 1 290 ? -5.932 -12.073 -25.071 1.00 63.28 290 GLY A N 1
ATOM 2298 C CA . GLY A 1 290 ? -6.989 -13.087 -25.001 1.00 63.28 290 GLY A CA 1
ATOM 2299 C C . GLY A 1 290 ? -7.341 -13.525 -23.573 1.00 63.28 290 GLY A C 1
ATOM 2300 O O . GLY A 1 290 ? -8.138 -14.444 -23.399 1.00 63.28 290 GLY A O 1
ATOM 2301 N N . GLU A 1 291 ? -6.782 -12.864 -22.556 1.00 65.44 291 GLU A N 1
ATOM 2302 C CA . GLU A 1 291 ? -7.023 -13.123 -21.137 1.00 65.44 291 GLU A CA 1
ATOM 2303 C C . GLU A 1 291 ? -7.813 -11.971 -20.506 1.00 65.44 291 GLU A C 1
ATOM 2305 O O . GLU A 1 291 ? -7.510 -10.796 -20.716 1.00 65.44 291 GLU A O 1
ATOM 2310 N N . ASP A 1 292 ? -8.823 -12.279 -19.687 1.00 67.38 292 ASP A N 1
ATOM 2311 C CA . ASP A 1 292 ? -9.565 -11.265 -18.927 1.00 67.38 292 ASP A CA 1
ATOM 2312 C C . ASP A 1 292 ? -8.730 -10.763 -17.740 1.00 67.38 292 ASP A C 1
ATOM 2314 O O . ASP A 1 292 ? -9.016 -11.075 -16.588 1.00 67.38 292 ASP A O 1
ATOM 2318 N N . LEU A 1 293 ? -7.714 -9.939 -18.019 1.00 65.38 293 LEU A N 1
ATOM 2319 C CA . LEU A 1 293 ? -6.814 -9.322 -17.028 1.00 65.38 293 LEU A CA 1
ATOM 2320 C C . LEU A 1 293 ? -7.521 -8.388 -16.026 1.00 65.38 293 LEU A C 1
ATOM 2322 O O . LEU A 1 293 ? -6.886 -7.792 -15.160 1.00 65.38 293 LEU A O 1
ATOM 2326 N N . ARG A 1 294 ? -8.848 -8.255 -16.110 1.00 64.62 294 ARG A N 1
ATOM 2327 C CA . ARG A 1 294 ? -9.678 -7.610 -15.084 1.00 64.62 294 ARG A CA 1
ATOM 2328 C C . ARG A 1 294 ? -10.002 -8.555 -13.924 1.00 64.62 294 ARG A C 1
ATOM 2330 O O . ARG A 1 294 ? -10.454 -8.087 -12.881 1.00 64.62 294 ARG A O 1
ATOM 2337 N N . LYS A 1 295 ? -9.814 -9.868 -14.099 1.00 74.69 295 LYS A N 1
A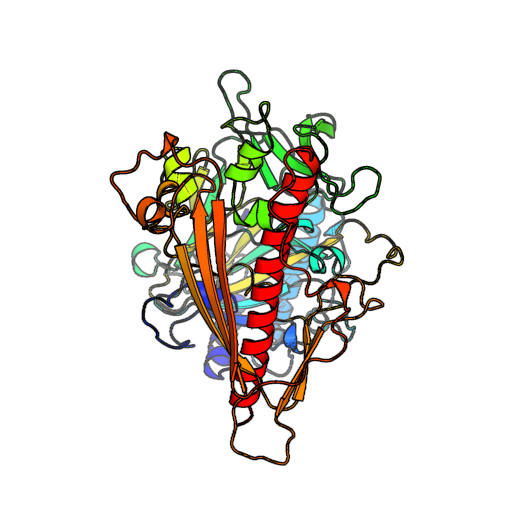TOM 2338 C CA . LYS A 1 295 ? -10.140 -10.901 -13.111 1.00 74.69 295 LYS A CA 1
ATOM 2339 C C . LYS A 1 295 ? -8.873 -11.622 -12.659 1.00 74.69 295 LYS A C 1
ATOM 2341 O O . LYS A 1 295 ? -8.417 -12.528 -13.347 1.00 74.69 295 LYS A O 1
ATOM 2346 N N . PRO A 1 296 ? -8.313 -11.249 -11.502 1.00 78.19 296 PRO A N 1
ATOM 2347 C CA . PRO A 1 296 ? -7.196 -11.985 -10.939 1.00 78.19 296 PRO A CA 1
ATOM 2348 C C . PRO A 1 296 ? -7.643 -13.375 -10.416 1.00 78.19 296 PRO A C 1
ATOM 2350 O O . PRO A 1 296 ? -8.838 -13.583 -10.174 1.00 78.19 296 PRO A O 1
ATOM 2353 N N . PRO A 1 297 ? -6.714 -14.323 -10.177 1.00 83.00 297 PRO A N 1
ATOM 2354 C CA . PRO A 1 297 ? -5.262 -14.198 -10.342 1.00 83.00 297 PRO A CA 1
ATOM 2355 C C . PRO A 1 297 ? -4.845 -14.108 -11.814 1.00 83.00 297 PRO A C 1
ATOM 2357 O O . PRO A 1 297 ? -5.472 -14.724 -12.672 1.00 83.00 297 PRO A O 1
ATOM 2360 N N . HIS A 1 298 ? -3.779 -13.355 -12.091 1.00 81.31 298 HIS A N 1
ATOM 2361 C CA . HIS A 1 298 ? -3.220 -13.271 -13.443 1.00 81.31 298 HIS A CA 1
ATOM 2362 C C . HIS A 1 298 ? -2.353 -14.492 -13.748 1.00 81.31 298 HIS A C 1
ATOM 2364 O O . HIS A 1 298 ? -2.026 -15.282 -12.855 1.00 81.31 298 HIS A O 1
ATOM 2370 N N . HIS A 1 299 ? -1.973 -14.661 -15.015 1.00 78.38 299 HIS A N 1
ATOM 2371 C CA . HIS A 1 299 ? -1.103 -15.758 -15.420 1.00 78.38 299 HIS A CA 1
ATOM 2372 C C . HIS A 1 299 ? 0.180 -15.809 -14.562 1.00 78.38 299 HIS A C 1
ATOM 2374 O O . HIS A 1 299 ? 0.797 -14.792 -14.235 1.00 78.38 299 HIS A O 1
ATOM 2380 N N . GLY A 1 300 ? 0.535 -17.017 -14.116 1.00 82.94 300 GLY A N 1
ATOM 2381 C CA . GLY A 1 300 ? 1.660 -17.254 -13.209 1.00 82.94 300 GLY A CA 1
ATOM 2382 C C . GLY A 1 300 ? 1.426 -16.873 -11.741 1.00 82.94 300 GLY A C 1
ATOM 2383 O O . GLY A 1 300 ? 2.338 -17.042 -10.935 1.00 82.94 300 GLY A O 1
ATOM 2384 N N . GLU A 1 301 ? 0.231 -16.420 -11.353 1.00 89.44 301 GLU A N 1
ATOM 2385 C CA . GLU A 1 301 ? -0.104 -16.098 -9.961 1.00 89.44 301 GLU A CA 1
ATOM 2386 C C . GLU A 1 301 ? -0.987 -17.160 -9.287 1.00 89.44 301 GLU A C 1
ATOM 2388 O O . GLU A 1 301 ? -1.666 -17.973 -9.923 1.00 89.44 301 GLU A O 1
ATOM 2393 N N . VAL A 1 302 ? -0.985 -17.139 -7.956 1.00 92.38 302 VAL A N 1
ATOM 2394 C CA . VAL A 1 302 ? -1.868 -17.902 -7.077 1.00 92.38 302 VAL A CA 1
ATOM 2395 C C . VAL A 1 302 ? -2.436 -16.944 -6.035 1.00 92.38 302 VAL A C 1
ATOM 2397 O O . VAL A 1 302 ? -1.694 -16.266 -5.320 1.00 92.38 302 VAL A O 1
ATOM 2400 N N . ALA A 1 303 ? -3.765 -16.890 -5.951 1.00 95.12 303 ALA A N 1
ATOM 2401 C CA . ALA A 1 303 ? -4.444 -16.130 -4.914 1.00 95.12 303 ALA A CA 1
ATOM 2402 C C . ALA A 1 303 ? -4.316 -16.851 -3.565 1.00 95.12 303 ALA A C 1
ATOM 2404 O O . ALA A 1 303 ? -4.563 -18.055 -3.465 1.00 95.12 303 ALA A O 1
ATOM 2405 N N . ARG A 1 304 ? -3.961 -16.108 -2.518 1.00 95.94 304 ARG A N 1
ATOM 2406 C CA . ARG A 1 304 ? -3.943 -16.590 -1.138 1.00 95.94 304 ARG A CA 1
ATOM 2407 C C . ARG A 1 304 ? -4.654 -15.598 -0.237 1.00 95.94 304 ARG A C 1
ATOM 2409 O O . ARG A 1 304 ? -4.213 -14.455 -0.105 1.00 95.94 304 ARG A O 1
ATOM 2416 N N . ASP A 1 305 ? -5.694 -16.081 0.428 1.00 97.31 305 ASP A N 1
ATOM 2417 C CA . ASP A 1 305 ? -6.491 -15.287 1.353 1.00 97.31 305 ASP A CA 1
ATOM 2418 C C . ASP A 1 305 ? -5.966 -15.424 2.782 1.00 97.31 305 ASP A C 1
ATOM 2420 O O . ASP A 1 305 ? -5.635 -16.514 3.256 1.00 97.31 305 ASP A O 1
ATOM 2424 N N . VAL A 1 306 ? -5.896 -14.295 3.481 1.00 97.44 306 VAL A N 1
ATOM 2425 C CA . VAL A 1 306 ? -5.511 -14.209 4.886 1.00 97.44 306 VAL A CA 1
ATOM 2426 C C . VAL A 1 306 ? -6.688 -13.660 5.678 1.00 97.44 306 VAL A C 1
ATOM 2428 O O . VAL A 1 306 ? -7.084 -12.503 5.508 1.00 97.44 306 VAL A O 1
ATOM 2431 N N . SER A 1 307 ? -7.231 -14.496 6.568 1.00 97.12 307 SER A N 1
ATOM 2432 C CA . SER A 1 307 ? -8.303 -14.084 7.477 1.00 97.12 307 SER A CA 1
ATOM 2433 C C . SER A 1 307 ? -7.804 -12.996 8.430 1.00 97.12 307 SER A C 1
ATOM 2435 O O . SER A 1 307 ? -6.705 -13.155 8.983 1.00 97.12 307 SER A O 1
ATOM 2437 N N . PRO A 1 308 ? -8.578 -11.916 8.648 1.00 97.62 308 PRO A N 1
ATOM 2438 C CA . PRO A 1 308 ? -8.190 -10.814 9.511 1.00 97.62 308 PRO A CA 1
ATOM 2439 C C . PRO A 1 308 ? -8.400 -11.161 10.995 1.00 97.62 308 PRO A C 1
ATOM 2441 O O . PRO A 1 308 ? -9.076 -10.433 11.706 1.00 97.62 308 PRO A O 1
ATOM 2444 N N . LEU A 1 309 ? -7.871 -12.285 11.478 1.00 97.38 309 LEU A N 1
ATOM 2445 C CA . LEU A 1 309 ? -8.064 -12.727 12.866 1.00 97.38 309 LEU A CA 1
ATOM 2446 C C . LEU A 1 309 ? -7.414 -11.759 13.861 1.00 97.38 309 LEU A C 1
ATOM 2448 O O . LEU A 1 309 ? -6.301 -11.300 13.630 1.00 97.38 309 LEU A O 1
ATOM 2452 N N . GLY A 1 310 ? -8.087 -11.466 14.975 1.00 97.81 310 GLY A N 1
ATOM 2453 C CA . GLY A 1 310 ? -7.543 -10.608 16.029 1.00 97.81 310 GLY A CA 1
ATOM 2454 C C . GLY A 1 310 ? -6.150 -11.045 16.487 1.00 97.81 310 GLY A C 1
ATOM 2455 O O . GLY A 1 310 ? -5.899 -12.226 16.696 1.00 97.81 310 GLY A O 1
ATOM 2456 N N . GLY A 1 311 ? -5.230 -10.093 16.605 1.00 97.50 311 GLY A N 1
ATOM 2457 C CA . GLY A 1 311 ? -3.865 -10.326 17.067 1.00 97.50 311 GLY A CA 1
ATOM 2458 C C . GLY A 1 311 ? -2.912 -10.915 16.026 1.00 97.50 311 GLY A C 1
ATOM 2459 O O . GLY A 1 311 ? -1.715 -11.017 16.290 1.00 97.50 311 GLY A O 1
ATOM 2460 N N . ARG A 1 312 ? -3.402 -11.259 14.829 1.00 98.12 312 ARG A N 1
ATOM 2461 C CA . ARG A 1 312 ? -2.565 -11.702 13.710 1.00 98.12 312 ARG A CA 1
ATOM 2462 C C . ARG A 1 312 ? -1.788 -10.534 13.117 1.00 98.12 312 ARG A C 1
ATOM 2464 O O . ARG A 1 312 ? -2.381 -9.540 12.694 1.00 98.12 312 ARG A O 1
ATOM 2471 N N . LEU A 1 313 ? -0.479 -10.721 13.001 1.00 98.56 313 LEU A N 1
ATOM 2472 C CA . LEU A 1 313 ? 0.425 -9.904 12.207 1.00 98.56 313 LEU A CA 1
ATOM 2473 C C . LEU A 1 313 ? 0.577 -10.495 10.801 1.00 98.56 313 LEU A C 1
ATOM 2475 O O . LEU A 1 313 ? 0.792 -11.696 10.629 1.00 98.56 313 LEU A O 1
ATOM 2479 N N . VAL A 1 314 ? 0.545 -9.633 9.792 1.00 98.31 314 VAL A N 1
ATOM 2480 C CA . VAL A 1 314 ? 0.944 -9.941 8.417 1.00 98.31 314 VAL A CA 1
ATOM 2481 C C . VAL A 1 314 ? 2.055 -8.983 8.023 1.00 98.31 314 VAL A C 1
ATOM 2483 O O . VAL A 1 314 ? 1.924 -7.790 8.259 1.00 98.31 314 VAL A O 1
ATOM 2486 N N . VAL A 1 315 ? 3.127 -9.493 7.416 1.00 97.31 315 VAL A N 1
ATOM 2487 C CA . VAL A 1 315 ? 4.208 -8.679 6.836 1.00 97.31 315 VAL A CA 1
ATOM 2488 C C . VAL A 1 315 ? 4.497 -9.164 5.425 1.00 97.31 315 VAL A C 1
ATOM 2490 O O . VAL A 1 315 ? 4.618 -10.375 5.203 1.00 97.31 315 VAL A O 1
ATOM 2493 N N . PHE A 1 316 ? 4.622 -8.247 4.475 1.00 95.69 316 PHE A N 1
ATOM 2494 C CA . PHE A 1 316 ? 4.982 -8.551 3.094 1.00 95.69 316 PHE A CA 1
ATOM 2495 C C . PHE A 1 316 ? 5.783 -7.416 2.463 1.00 95.69 316 PHE A C 1
ATOM 2497 O O . PHE A 1 316 ? 5.841 -6.309 2.987 1.00 95.69 316 PHE A O 1
ATOM 2504 N N . ASP A 1 317 ? 6.429 -7.713 1.341 1.00 93.50 317 ASP A N 1
ATOM 2505 C CA . ASP A 1 317 ? 7.173 -6.716 0.584 1.00 93.50 317 ASP A CA 1
ATOM 2506 C C . ASP A 1 317 ? 6.220 -5.805 -0.199 1.00 93.50 317 ASP A C 1
ATOM 2508 O O . ASP A 1 317 ? 5.361 -6.282 -0.947 1.00 93.50 317 ASP A O 1
ATOM 2512 N N . SER A 1 318 ? 6.368 -4.495 0.014 1.00 93.12 318 SER A N 1
ATOM 2513 C CA . SER A 1 318 ? 5.455 -3.474 -0.508 1.00 93.12 318 SER A CA 1
ATOM 2514 C C . SER A 1 318 ? 5.488 -3.360 -2.033 1.00 93.12 318 SER A C 1
ATOM 2516 O O . SER A 1 318 ? 4.515 -2.890 -2.623 1.00 93.12 318 SER A O 1
ATOM 2518 N N . VAL A 1 319 ? 6.584 -3.786 -2.669 1.00 90.12 319 VAL A N 1
ATOM 2519 C CA . VAL A 1 319 ? 6.771 -3.717 -4.122 1.00 90.12 319 VAL A CA 1
ATOM 2520 C C . VAL A 1 319 ? 6.189 -4.952 -4.793 1.00 90.12 319 VAL A C 1
ATOM 2522 O O . VAL A 1 319 ? 5.432 -4.820 -5.745 1.00 90.12 319 VAL A O 1
ATOM 2525 N N . VAL A 1 320 ? 6.509 -6.158 -4.321 1.00 91.12 320 VAL A N 1
ATOM 2526 C CA . VAL A 1 320 ? 6.315 -7.382 -5.133 1.00 91.12 320 VAL A CA 1
ATOM 2527 C C . VAL A 1 320 ? 5.001 -8.107 -4.941 1.00 91.12 320 VAL A C 1
ATOM 2529 O O . VAL A 1 320 ? 4.725 -9.021 -5.717 1.00 91.12 320 VAL A O 1
ATOM 2532 N N . LEU A 1 321 ? 4.238 -7.795 -3.892 1.00 93.25 321 LEU A N 1
ATOM 2533 C CA . LEU A 1 321 ? 3.041 -8.558 -3.553 1.00 93.25 321 LEU A CA 1
ATOM 2534 C C . LEU A 1 321 ? 1.772 -7.752 -3.848 1.00 93.25 321 LEU A C 1
ATOM 2536 O O . LEU A 1 321 ? 1.280 -7.046 -2.959 1.00 93.25 321 LEU A O 1
ATOM 2540 N N . PRO A 1 322 ? 1.192 -7.884 -5.058 1.00 93.25 322 PRO A N 1
ATOM 2541 C CA . PRO A 1 322 ? -0.126 -7.347 -5.325 1.00 93.25 322 PRO A CA 1
ATOM 2542 C C . PRO A 1 322 ? -1.133 -7.958 -4.362 1.00 93.25 322 PRO A C 1
ATOM 2544 O O . PRO A 1 322 ? -1.123 -9.165 -4.087 1.00 93.25 322 PRO A O 1
ATOM 2547 N N . HIS A 1 323 ? -2.028 -7.128 -3.854 1.00 95.00 323 HIS A N 1
ATOM 2548 C CA . HIS A 1 323 ? -3.015 -7.562 -2.886 1.00 95.00 323 HIS A CA 1
ATOM 2549 C C . HIS A 1 323 ? -4.251 -6.671 -2.908 1.00 95.00 323 HIS A C 1
ATOM 2551 O O . HIS A 1 323 ? -4.244 -5.556 -3.424 1.00 95.00 323 HIS A O 1
ATOM 2557 N N . GLU A 1 324 ? -5.337 -7.186 -2.352 1.00 94.19 324 GLU A N 1
ATOM 2558 C CA . GLU A 1 324 ? -6.602 -6.486 -2.203 1.00 94.19 324 GLU A CA 1
ATOM 2559 C C . GLU A 1 324 ? -7.260 -6.845 -0.870 1.00 94.19 324 GLU A C 1
ATOM 2561 O O . GLU A 1 324 ? -6.986 -7.891 -0.277 1.00 94.19 324 GLU A O 1
ATOM 2566 N N . VAL A 1 325 ? -8.153 -5.983 -0.394 1.00 95.44 325 VAL A N 1
ATOM 2567 C CA . VAL A 1 325 ? -9.011 -6.290 0.753 1.00 95.44 325 VAL A CA 1
ATOM 2568 C C . VAL A 1 325 ? -10.382 -6.631 0.205 1.00 95.44 325 VAL A C 1
ATOM 2570 O O . VAL A 1 325 ? -11.045 -5.764 -0.361 1.00 95.44 325 VAL A O 1
ATOM 2573 N N . LEU A 1 326 ? -10.807 -7.881 0.383 1.00 95.75 326 LEU A N 1
ATOM 2574 C CA . LEU A 1 326 ? -12.134 -8.341 -0.015 1.00 95.75 326 LEU A CA 1
ATOM 2575 C C . LEU A 1 326 ? -13.217 -7.547 0.723 1.00 95.75 326 LEU A C 1
ATOM 2577 O O . LEU A 1 326 ? -12.999 -7.077 1.841 1.00 95.75 326 LEU A O 1
ATOM 2581 N N . ALA A 1 327 ? -14.402 -7.433 0.121 1.00 94.56 327 ALA A N 1
ATOM 2582 C CA . ALA A 1 327 ? -15.516 -6.714 0.731 1.00 94.56 327 ALA A CA 1
ATOM 2583 C C . ALA A 1 327 ? -15.822 -7.251 2.136 1.00 94.56 327 ALA A C 1
ATOM 2585 O O . ALA A 1 327 ? -16.069 -8.445 2.330 1.00 94.56 327 ALA A O 1
ATOM 2586 N N . ALA A 1 328 ? -15.776 -6.365 3.127 1.00 94.75 328 ALA A N 1
ATOM 2587 C CA . ALA A 1 328 ? -16.136 -6.697 4.495 1.00 94.75 328 ALA A CA 1
ATOM 2588 C C . ALA A 1 328 ? -17.663 -6.706 4.626 1.00 94.75 328 ALA A C 1
ATOM 2590 O O . ALA A 1 328 ? -18.330 -5.800 4.146 1.00 94.75 328 ALA A O 1
ATOM 2591 N N . LYS A 1 329 ? -18.250 -7.711 5.272 1.00 95.44 329 LYS A N 1
ATOM 2592 C CA . LYS A 1 329 ? -19.703 -7.767 5.536 1.00 95.44 329 LYS A CA 1
ATOM 2593 C C . LYS A 1 329 ? -20.070 -7.142 6.886 1.00 95.44 329 LYS A C 1
ATOM 2595 O O . LYS A 1 329 ? -21.237 -6.864 7.143 1.00 95.44 329 LYS A O 1
ATOM 2600 N N . ARG A 1 330 ? -19.069 -6.874 7.725 1.00 94.38 330 ARG A N 1
ATOM 2601 C CA . ARG A 1 330 ? -19.171 -6.140 8.992 1.00 94.38 330 ARG A CA 1
ATOM 2602 C C . ARG A 1 330 ? -17.924 -5.290 9.220 1.00 94.38 330 ARG A C 1
ATOM 2604 O O . ARG A 1 330 ? -16.973 -5.378 8.448 1.00 94.38 330 ARG A O 1
ATOM 2611 N N . GLU A 1 331 ? -17.932 -4.469 10.266 1.00 95.19 331 GLU A N 1
ATOM 2612 C CA . GLU A 1 331 ? -16.800 -3.592 10.568 1.00 95.19 331 GLU A CA 1
ATOM 2613 C C . GLU A 1 331 ? -15.498 -4.364 10.766 1.00 95.19 331 GLU A C 1
ATOM 2615 O O . GLU A 1 331 ? -15.447 -5.335 11.522 1.00 95.19 331 GLU A O 1
ATOM 2620 N N . ARG A 1 332 ? -14.444 -3.882 10.106 1.00 97.06 332 ARG A N 1
ATOM 2621 C CA . ARG A 1 332 ? -13.114 -4.477 10.114 1.00 97.06 332 ARG A CA 1
ATOM 2622 C C . ARG A 1 332 ? -12.061 -3.421 10.437 1.00 97.06 332 ARG A C 1
ATOM 2624 O O . ARG A 1 332 ? -11.765 -2.562 9.609 1.00 97.06 332 ARG A O 1
ATOM 2631 N N . PHE A 1 333 ? -11.459 -3.534 11.617 1.00 98.12 333 PHE A N 1
ATOM 2632 C CA . PHE A 1 333 ? -10.312 -2.735 12.058 1.00 98.12 333 PHE A CA 1
ATOM 2633 C C . PHE A 1 333 ? -8.956 -3.441 11.897 1.00 98.12 333 PHE A C 1
ATOM 2635 O O . PHE A 1 333 ? -8.836 -4.647 12.131 1.00 98.12 333 PHE A O 1
ATOM 2642 N N . ALA A 1 334 ? -7.922 -2.679 11.557 1.00 98.38 334 ALA A N 1
ATOM 2643 C CA . ALA A 1 334 ? -6.526 -3.105 11.630 1.00 98.38 334 ALA A CA 1
ATOM 2644 C C . ALA A 1 334 ? -5.626 -1.913 11.977 1.00 98.38 334 ALA A C 1
ATOM 2646 O O . ALA A 1 334 ? -5.969 -0.771 11.674 1.00 98.38 334 ALA A O 1
ATOM 2647 N N . VAL A 1 335 ? -4.459 -2.179 12.554 1.00 98.44 335 VAL A N 1
ATOM 2648 C CA . VAL A 1 335 ? -3.324 -1.253 12.479 1.00 98.44 335 VAL A CA 1
ATOM 2649 C C . VAL A 1 335 ? -2.520 -1.640 11.256 1.00 98.44 335 VAL A C 1
ATOM 2651 O O . VAL A 1 335 ? -2.180 -2.810 11.114 1.00 98.44 335 VAL A O 1
ATOM 2654 N N . SER A 1 336 ? -2.231 -0.698 10.371 1.00 96.81 336 SER A N 1
ATOM 2655 C CA . SER A 1 336 ? -1.361 -0.937 9.221 1.00 96.81 336 SER A CA 1
ATOM 2656 C C . SER A 1 336 ? -0.266 0.105 9.166 1.00 96.81 336 SER A C 1
ATOM 2658 O O . SER A 1 336 ? -0.507 1.274 9.484 1.00 96.81 336 SER A O 1
ATOM 2660 N N . GLY A 1 337 ? 0.902 -0.309 8.705 1.00 94.88 337 GLY A N 1
ATOM 2661 C CA . GLY A 1 337 ? 2.001 0.601 8.477 1.00 94.88 337 GLY A CA 1
ATOM 2662 C C . GLY A 1 337 ? 2.973 0.110 7.426 1.00 94.88 337 GLY A C 1
ATOM 2663 O O . GLY A 1 337 ? 2.877 -1.011 6.918 1.00 94.88 337 GLY A O 1
ATOM 2664 N N . TRP A 1 338 ? 3.915 0.989 7.122 1.00 94.25 338 TRP A N 1
ATOM 2665 C CA . TRP A 1 338 ? 4.967 0.763 6.152 1.00 94.25 338 TRP A CA 1
ATOM 2666 C C . TRP A 1 338 ? 6.296 1.146 6.768 1.00 94.25 338 TRP A C 1
ATOM 2668 O O . TRP A 1 338 ? 6.435 2.241 7.314 1.00 94.25 338 TRP A O 1
ATOM 2678 N N . TRP A 1 339 ? 7.267 0.241 6.668 1.00 92.38 339 TRP A N 1
ATOM 2679 C CA . TRP A 1 339 ? 8.644 0.580 6.981 1.00 92.38 339 TRP A CA 1
ATOM 2680 C C . TRP A 1 339 ? 9.315 1.167 5.758 1.00 92.38 339 TRP A C 1
ATOM 2682 O O . TRP A 1 339 ? 9.341 0.524 4.700 1.00 92.38 339 TRP A O 1
ATOM 2692 N N . HIS A 1 340 ? 9.864 2.370 5.903 1.00 87.06 340 HIS A N 1
ATOM 2693 C CA . HIS A 1 340 ? 10.566 3.005 4.800 1.00 87.06 340 HIS A CA 1
ATOM 2694 C C . HIS A 1 340 ? 12.038 2.607 4.801 1.00 87.06 340 HIS A C 1
ATOM 2696 O O . HIS A 1 340 ? 12.732 2.683 5.817 1.00 87.06 340 HIS A O 1
ATOM 2702 N N . GLY A 1 341 ? 12.495 2.196 3.627 1.00 78.69 341 GLY A N 1
ATOM 2703 C CA . GLY A 1 341 ? 13.897 2.139 3.274 1.00 78.69 341 GLY A CA 1
ATOM 2704 C C . GLY A 1 341 ? 14.409 3.502 2.826 1.00 78.69 341 GLY A C 1
ATOM 2705 O O . GLY A 1 341 ? 13.64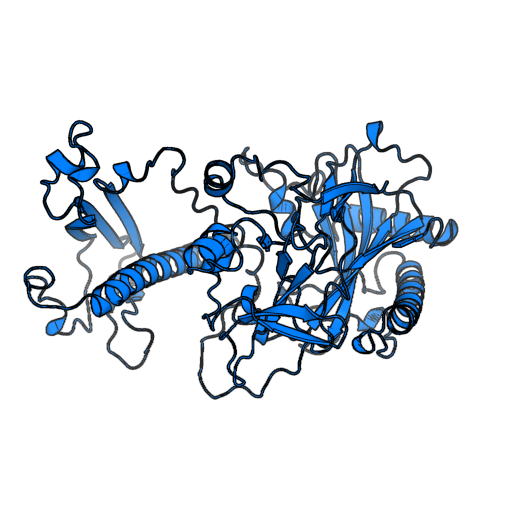3 4.349 2.347 1.00 78.69 341 GLY A O 1
ATOM 2706 N N . PHE A 1 342 ? 15.718 3.706 2.950 1.00 69.19 342 PHE A N 1
ATOM 2707 C CA . PHE A 1 342 ? 16.384 4.799 2.259 1.00 69.19 342 PHE A CA 1
ATOM 2708 C C . PHE A 1 342 ? 16.355 4.488 0.764 1.00 69.19 342 PHE A C 1
ATOM 2710 O O . PHE A 1 342 ? 16.928 3.496 0.318 1.00 69.19 342 PHE A O 1
ATOM 2717 N N . GLY A 1 343 ? 15.673 5.324 -0.016 1.00 58.78 343 GLY A N 1
ATOM 2718 C CA . GLY A 1 343 ? 15.875 5.339 -1.456 1.00 58.78 343 GLY A CA 1
ATOM 2719 C C . GLY A 1 343 ? 17.300 5.778 -1.780 1.00 58.78 343 GLY A C 1
ATOM 2720 O O . GLY A 1 343 ? 17.989 6.389 -0.956 1.00 58.78 343 GLY A O 1
ATOM 2721 N N . ASN A 1 344 ? 17.737 5.483 -3.001 1.00 51.75 344 ASN A N 1
ATOM 2722 C CA . ASN A 1 344 ? 19.018 5.960 -3.503 1.00 51.75 344 ASN A CA 1
ATOM 2723 C C . ASN A 1 344 ? 19.156 7.470 -3.276 1.00 51.75 344 ASN A C 1
ATOM 2725 O O . ASN A 1 344 ? 18.207 8.198 -3.595 1.00 51.75 344 ASN A O 1
ATOM 2729 N N . PRO A 1 345 ? 20.315 7.959 -2.788 1.00 46.84 345 PRO A N 1
ATOM 2730 C CA . PRO A 1 345 ? 20.508 9.370 -2.493 1.00 46.84 345 PRO A CA 1
ATOM 2731 C C . PRO A 1 345 ? 20.058 10.215 -3.686 1.00 46.84 345 PRO A C 1
ATOM 2733 O O . PRO A 1 345 ? 20.434 9.959 -4.838 1.00 46.84 345 PRO A O 1
ATOM 2736 N N . THR A 1 346 ? 19.182 11.181 -3.416 1.00 43.56 346 THR A N 1
ATOM 2737 C CA . THR A 1 346 ? 18.800 12.206 -4.386 1.00 43.56 346 THR A CA 1
ATOM 2738 C C . THR A 1 346 ? 20.058 12.968 -4.781 1.00 43.56 346 THR A C 1
ATOM 2740 O O . THR A 1 346 ? 20.740 13.475 -3.883 1.00 43.56 346 THR A O 1
ATOM 2743 N N . PRO A 1 347 ? 20.401 13.081 -6.074 1.00 40.69 347 PRO A N 1
ATOM 2744 C CA . PRO A 1 347 ? 21.441 14.009 -6.467 1.00 40.69 347 PRO A CA 1
ATOM 2745 C C . PRO A 1 347 ? 21.002 15.433 -6.137 1.00 40.69 347 PRO A C 1
ATOM 2747 O O . PRO A 1 347 ? 19.815 15.771 -6.121 1.00 40.69 347 PRO A O 1
ATOM 2750 N N . THR A 1 348 ? 21.993 16.277 -5.882 1.00 37.62 348 THR A N 1
ATOM 2751 C CA . THR A 1 348 ? 21.814 17.722 -5.828 1.00 37.62 348 THR A CA 1
ATOM 2752 C C . THR A 1 348 ? 21.097 18.179 -7.102 1.00 37.62 348 THR A C 1
ATOM 2754 O O . THR A 1 348 ? 21.518 17.803 -8.199 1.00 37.62 348 THR A O 1
ATOM 2757 N N . PRO A 1 349 ? 20.004 18.956 -6.997 1.00 39.44 349 PRO A N 1
ATOM 2758 C CA . PRO A 1 349 ? 19.246 19.368 -8.167 1.00 39.44 349 PRO A CA 1
ATOM 2759 C C . PRO A 1 349 ? 20.165 20.124 -9.129 1.00 39.44 349 PRO A C 1
ATOM 2761 O O . PRO A 1 349 ? 20.680 21.195 -8.803 1.00 39.44 349 PRO A O 1
ATOM 2764 N N . SER A 1 350 ? 20.367 19.576 -10.330 1.00 37.84 350 SER A N 1
ATOM 2765 C CA . SER A 1 350 ? 20.851 20.377 -11.447 1.00 37.84 350 SER A CA 1
ATOM 2766 C C . SER A 1 350 ? 19.780 21.431 -11.747 1.00 37.84 350 SER A C 1
ATOM 2768 O O . SER A 1 350 ? 18.580 21.174 -11.652 1.00 37.84 350 SER A O 1
ATOM 2770 N N . SER A 1 351 ? 20.215 22.656 -12.026 1.00 30.00 351 SER A N 1
ATOM 2771 C CA . SER A 1 351 ? 19.470 23.925 -11.959 1.00 30.00 351 SER A CA 1
ATOM 2772 C C . SER A 1 351 ? 18.275 24.106 -12.919 1.00 30.00 351 SER A C 1
ATOM 2774 O O . SER A 1 351 ? 17.900 25.236 -13.240 1.00 30.00 351 SER A O 1
ATOM 2776 N N . SER A 1 352 ? 17.624 23.037 -13.377 1.00 32.91 352 SER A N 1
ATOM 2777 C CA . SER A 1 352 ? 16.420 23.138 -14.201 1.00 32.91 352 SER A CA 1
ATOM 2778 C C . SER A 1 352 ? 15.166 23.298 -13.329 1.00 32.91 352 SER A C 1
ATOM 2780 O O . SER A 1 352 ? 14.670 22.380 -12.683 1.00 32.91 352 SER A O 1
ATOM 2782 N N . SER A 1 353 ? 14.669 24.533 -13.279 1.00 32.44 353 SER A N 1
ATOM 2783 C CA . SER A 1 353 ? 13.502 24.963 -12.509 1.00 32.44 353 SER A CA 1
ATOM 2784 C C . SER A 1 353 ? 12.188 24.487 -13.144 1.00 32.44 353 SER A C 1
ATOM 2786 O O . SER A 1 353 ? 11.561 25.189 -13.939 1.00 32.44 353 SER A O 1
ATOM 2788 N N . ALA A 1 354 ? 11.725 23.295 -12.770 1.00 30.55 354 ALA A N 1
ATOM 2789 C CA . ALA A 1 354 ? 10.336 22.900 -12.998 1.00 30.55 354 ALA A CA 1
ATOM 2790 C C . ALA A 1 354 ? 9.434 23.482 -11.883 1.00 30.55 354 ALA A C 1
ATOM 2792 O O . ALA A 1 354 ? 9.806 23.437 -10.710 1.00 30.55 354 ALA A O 1
ATOM 2793 N N . PRO A 1 355 ? 8.264 24.071 -12.200 1.00 32.69 355 PRO A N 1
ATOM 2794 C CA . PRO A 1 355 ? 7.401 24.684 -11.192 1.00 32.69 355 PRO A CA 1
ATOM 2795 C C . PRO A 1 355 ? 6.721 23.636 -10.293 1.00 32.69 355 PRO A C 1
ATOM 2797 O O . PRO A 1 355 ? 6.065 22.720 -10.786 1.00 32.69 355 PRO A O 1
ATOM 2800 N N . ASN A 1 356 ? 6.839 23.833 -8.976 1.00 31.58 356 ASN A N 1
ATOM 2801 C CA . ASN A 1 356 ? 6.170 23.058 -7.928 1.00 31.58 356 ASN A CA 1
ATOM 2802 C C . ASN A 1 356 ? 4.635 23.189 -8.005 1.00 31.58 356 ASN A C 1
ATOM 2804 O O . ASN A 1 356 ? 4.105 24.296 -8.122 1.00 31.58 356 ASN A O 1
ATOM 2808 N N . ILE A 1 357 ? 3.930 22.058 -7.906 1.00 31.98 357 ILE A N 1
ATOM 2809 C CA . ILE A 1 357 ? 2.462 21.945 -7.818 1.00 31.98 357 ILE A CA 1
ATOM 2810 C C . ILE A 1 357 ? 2.108 21.422 -6.404 1.00 31.98 357 ILE A C 1
ATOM 2812 O O . ILE A 1 357 ? 2.866 20.598 -5.890 1.00 31.98 357 ILE A O 1
ATOM 2816 N N . PRO A 1 358 ? 1.010 21.871 -5.756 1.00 29.50 358 PRO A N 1
ATOM 2817 C CA . PRO A 1 358 ? 0.676 21.490 -4.378 1.00 29.50 358 PRO A CA 1
ATOM 2818 C C . PRO A 1 358 ? 0.346 20.004 -4.159 1.00 29.50 358 PRO A C 1
ATOM 2820 O O . PRO A 1 358 ? -0.045 19.270 -5.066 1.00 29.50 358 PRO A O 1
ATOM 2823 N N . ASP A 1 359 ? 0.477 19.587 -2.899 1.00 34.44 359 ASP A N 1
ATOM 2824 C CA . ASP A 1 359 ? 0.738 18.217 -2.463 1.00 34.44 359 ASP A CA 1
ATOM 2825 C C . ASP A 1 359 ? -0.442 17.213 -2.464 1.00 34.44 359 ASP A C 1
ATOM 2827 O O . ASP A 1 359 ? -0.188 16.026 -2.260 1.00 34.44 359 ASP A O 1
ATOM 2831 N N . SER A 1 360 ? -1.696 17.587 -2.748 1.00 32.84 360 SER A N 1
ATOM 2832 C CA . SER A 1 360 ? -2.870 16.730 -2.453 1.00 32.84 360 SER A CA 1
ATOM 2833 C C . SER A 1 360 ? -3.355 15.770 -3.562 1.00 32.84 360 SER A C 1
ATOM 2835 O O . SER A 1 360 ? -4.487 15.299 -3.493 1.00 32.84 360 SER A O 1
ATOM 2837 N N . PHE A 1 361 ? -2.542 15.452 -4.579 1.00 36.69 361 PHE A N 1
ATOM 2838 C CA . PHE A 1 361 ? -3.077 14.945 -5.862 1.00 36.69 361 PHE A CA 1
ATOM 2839 C C . PHE A 1 361 ? -2.534 13.617 -6.418 1.00 36.69 361 PHE A C 1
ATOM 2841 O O . PHE A 1 361 ? -3.029 13.143 -7.439 1.00 36.69 361 PHE A O 1
ATOM 2848 N N . ALA A 1 362 ? -1.581 12.955 -5.759 1.00 32.97 362 ALA A N 1
ATOM 2849 C CA . ALA A 1 362 ? -1.044 11.679 -6.257 1.00 32.97 362 ALA A CA 1
ATOM 2850 C C . ALA A 1 362 ? -2.084 10.529 -6.372 1.00 32.97 362 ALA A C 1
ATOM 2852 O O . ALA A 1 362 ? -1.974 9.750 -7.316 1.00 32.97 362 ALA A O 1
ATOM 2853 N N . PRO A 1 363 ? -3.134 10.436 -5.524 1.00 34.91 363 PRO A N 1
ATOM 2854 C CA . PRO A 1 363 ? -4.213 9.455 -5.717 1.00 34.91 363 PRO A CA 1
ATOM 2855 C C . PRO A 1 363 ? -5.245 9.852 -6.794 1.00 34.91 363 PRO A C 1
ATOM 2857 O O . PRO A 1 363 ? -6.023 9.017 -7.251 1.00 34.91 363 PRO A O 1
ATOM 2860 N N . LEU A 1 364 ? -5.291 11.129 -7.195 1.00 30.62 364 LEU A N 1
ATOM 2861 C CA . LEU A 1 364 ? -6.307 11.659 -8.117 1.00 30.62 364 LEU A CA 1
ATOM 2862 C C . LEU A 1 364 ? -5.902 11.513 -9.593 1.00 30.62 364 LEU A C 1
ATOM 2864 O O . LEU A 1 364 ? -6.754 11.302 -10.447 1.00 30.62 364 LEU A O 1
ATOM 2868 N N . LEU A 1 365 ? -4.601 11.510 -9.897 1.00 31.47 365 LEU A N 1
ATOM 2869 C CA . LEU A 1 365 ? -4.108 11.349 -11.273 1.00 31.47 365 LEU A CA 1
ATOM 2870 C C . LEU A 1 365 ? -3.981 9.887 -11.732 1.00 31.47 365 LEU A C 1
ATOM 2872 O O . LEU A 1 365 ? -3.828 9.644 -12.925 1.00 31.47 365 LEU A O 1
ATOM 2876 N N . SER A 1 366 ? -4.092 8.908 -10.825 1.00 33.16 366 SER A N 1
ATOM 2877 C CA . SER A 1 366 ? -4.350 7.509 -11.205 1.00 33.16 366 SER A CA 1
ATOM 2878 C C . SER A 1 366 ? -5.844 7.218 -11.396 1.00 33.16 366 SER A C 1
ATOM 2880 O O . SER A 1 366 ? -6.216 6.057 -11.548 1.00 33.16 366 SER A O 1
ATOM 2882 N N . SER A 1 367 ? -6.711 8.235 -11.289 1.00 37.44 367 SER A N 1
ATOM 2883 C CA . SER A 1 367 ? -8.169 8.073 -11.285 1.00 37.44 367 SER A CA 1
ATOM 2884 C C . SER A 1 367 ? -8.933 9.065 -12.162 1.00 37.44 367 SER A C 1
ATOM 2886 O O . SER A 1 367 ? -10.167 9.051 -12.150 1.00 37.44 367 SER A O 1
ATOM 2888 N N . SER A 1 368 ? -8.259 9.823 -13.031 1.00 27.34 368 SER A N 1
ATOM 2889 C CA . SER A 1 368 ? -8.904 10.255 -14.267 1.00 27.34 368 SER A CA 1
ATOM 2890 C C . SER A 1 368 ? -9.113 9.019 -15.146 1.00 27.34 368 SER A C 1
ATOM 2892 O O . SER A 1 368 ? -8.346 8.724 -16.058 1.00 27.34 368 SER A O 1
ATOM 2894 N N . HIS A 1 369 ? -10.210 8.301 -14.888 1.00 31.61 369 HIS A N 1
ATOM 2895 C CA . HIS A 1 369 ? -10.966 7.716 -15.982 1.00 31.61 369 HIS A CA 1
ATOM 2896 C C . HIS A 1 369 ? -11.341 8.891 -16.884 1.00 31.61 369 HIS A C 1
ATOM 2898 O O . HIS A 1 369 ? -12.389 9.519 -16.741 1.00 31.61 369 HIS A O 1
ATOM 2904 N N . LEU A 1 370 ? -10.459 9.200 -17.831 1.00 31.02 370 LEU A N 1
ATOM 2905 C CA . LEU A 1 370 ? -10.929 9.615 -19.128 1.00 31.02 370 LEU A CA 1
ATOM 2906 C C . LEU A 1 370 ? -11.626 8.365 -19.691 1.00 31.02 370 LEU A C 1
ATOM 2908 O O . LEU A 1 370 ? -11.067 7.654 -20.521 1.00 31.02 370 LEU A O 1
ATOM 2912 N N . ASP A 1 371 ? -12.845 8.085 -19.215 1.00 31.86 371 ASP A N 1
ATOM 2913 C CA . ASP A 1 371 ? -13.836 7.355 -19.998 1.00 31.86 371 ASP A CA 1
ATOM 2914 C C . ASP A 1 371 ? -14.174 8.291 -21.167 1.00 31.86 371 ASP A C 1
ATOM 2916 O O . ASP A 1 371 ? -15.256 8.863 -21.280 1.00 31.86 371 ASP A O 1
ATOM 2920 N N . VAL A 1 372 ? -13.205 8.487 -22.067 1.00 34.62 372 VAL A N 1
ATOM 2921 C CA . VAL A 1 372 ? -13.572 8.609 -23.464 1.00 34.62 372 VAL A CA 1
ATOM 2922 C C . VAL A 1 372 ? -14.364 7.343 -23.701 1.00 34.62 372 VAL A C 1
ATOM 2924 O O . VAL A 1 372 ? -13.894 6.258 -23.361 1.00 34.62 372 VAL A O 1
ATOM 2927 N N . ILE A 1 373 ? -15.581 7.494 -24.203 1.00 32.28 373 ILE A N 1
ATOM 2928 C CA . ILE A 1 373 ? -16.432 6.407 -24.667 1.00 32.28 373 ILE A CA 1
ATOM 2929 C C . ILE A 1 373 ? -15.662 5.693 -25.797 1.00 32.28 373 ILE A C 1
ATOM 2931 O O . ILE A 1 373 ? -15.908 5.918 -26.972 1.00 32.28 373 ILE A O 1
ATOM 2935 N N . LEU A 1 374 ? -14.642 4.908 -25.445 1.00 35.66 374 LEU A N 1
ATOM 2936 C CA . LEU A 1 374 ? -13.778 4.140 -26.337 1.00 35.66 374 LEU A CA 1
ATOM 2937 C C . LEU A 1 374 ? -14.336 2.737 -26.521 1.00 35.66 374 LEU A C 1
ATOM 2939 O O . LEU A 1 374 ? -14.038 2.097 -27.521 1.00 35.66 374 LEU A O 1
ATOM 2943 N N . ASP A 1 375 ? -15.216 2.293 -25.619 1.00 32.50 375 ASP A N 1
ATOM 2944 C CA . ASP A 1 375 ? -15.962 1.041 -25.770 1.00 32.50 375 ASP A CA 1
ATOM 2945 C C . ASP A 1 375 ? -16.809 1.028 -27.054 1.00 32.50 375 ASP A C 1
ATOM 2947 O O . ASP A 1 375 ? -17.097 -0.043 -27.589 1.00 32.50 375 ASP A O 1
ATOM 2951 N N . SER A 1 376 ? -17.126 2.213 -27.591 1.00 34.50 376 SER A N 1
ATOM 2952 C CA . SER A 1 376 ? -17.806 2.400 -28.877 1.00 34.50 376 SER A CA 1
ATOM 2953 C C . SER A 1 376 ? -16.881 2.836 -30.015 1.00 34.50 376 SER A C 1
ATOM 2955 O O . SER A 1 376 ? -17.313 2.808 -31.161 1.00 34.50 376 SER A O 1
ATOM 2957 N N . LEU A 1 377 ? -15.649 3.277 -29.740 1.00 36.47 377 LEU A N 1
ATOM 2958 C CA . LEU A 1 377 ? -14.726 3.766 -30.767 1.00 36.47 377 LEU A CA 1
ATOM 2959 C C . LEU A 1 377 ? -13.828 2.611 -31.220 1.00 36.47 377 LEU A C 1
ATOM 2961 O O . LEU A 1 377 ? -12.812 2.303 -30.596 1.00 36.47 377 LEU A O 1
ATOM 2965 N N . SER A 1 378 ? -14.178 1.977 -32.339 1.00 40.03 378 SER A N 1
ATOM 2966 C CA . SER A 1 378 ? -13.185 1.215 -33.095 1.00 40.03 378 SER A CA 1
ATOM 2967 C C . SER A 1 378 ? -12.102 2.181 -33.617 1.00 40.03 378 SER A C 1
ATOM 2969 O O . SER A 1 378 ? -12.368 3.379 -33.769 1.00 40.03 378 SER A O 1
ATOM 2971 N N . PRO A 1 379 ? -10.881 1.709 -33.940 1.00 41.84 379 PRO A N 1
ATOM 2972 C CA . PRO A 1 379 ? -9.887 2.512 -34.666 1.00 41.84 379 PRO A CA 1
ATOM 2973 C C . PRO A 1 379 ? -10.463 3.182 -35.928 1.00 41.84 379 PRO A C 1
ATOM 2975 O O . PRO A 1 379 ? -9.975 4.217 -36.366 1.00 41.84 379 PRO A O 1
ATOM 2978 N N . GLU A 1 380 ? -11.551 2.627 -36.465 1.00 43.91 380 GLU A N 1
ATOM 2979 C CA . GLU A 1 380 ? -12.277 3.101 -37.641 1.00 43.91 380 GLU A CA 1
ATOM 2980 C C . GLU A 1 380 ? -13.091 4.386 -37.370 1.00 43.91 380 GLU A C 1
ATOM 2982 O O . GLU A 1 380 ? -13.345 5.144 -38.303 1.00 43.91 380 GLU A O 1
ATOM 2987 N N . LEU A 1 381 ? -13.441 4.691 -36.110 1.00 44.88 381 LEU A N 1
ATOM 2988 C CA . LEU A 1 381 ? -14.239 5.865 -35.709 1.00 44.88 381 LEU A CA 1
ATOM 2989 C C . LEU A 1 381 ? -13.415 7.123 -35.377 1.00 44.88 381 LEU A C 1
ATOM 2991 O O . LEU A 1 381 ? -13.969 8.219 -35.297 1.00 44.88 381 LEU A O 1
ATOM 2995 N N . LEU A 1 382 ? -12.090 7.018 -35.230 1.00 51.94 382 LEU A N 1
ATOM 2996 C CA . LEU A 1 382 ? -11.210 8.181 -35.002 1.00 51.94 382 LEU A CA 1
ATOM 2997 C C . LEU A 1 382 ? -11.010 9.054 -36.252 1.00 51.94 382 LEU A C 1
ATOM 2999 O O . LEU A 1 382 ? -10.402 10.125 -36.187 1.00 51.94 382 LEU A O 1
ATOM 3003 N N . HIS A 1 383 ? -11.531 8.601 -37.387 1.00 56.19 383 HIS A N 1
ATOM 3004 C CA . HIS A 1 383 ? -11.381 9.243 -38.682 1.00 56.19 383 HIS A CA 1
ATOM 3005 C C . HIS A 1 383 ? -12.478 10.256 -39.005 1.00 56.19 383 HIS A C 1
ATOM 3007 O O . HIS A 1 383 ? -12.352 10.946 -40.003 1.00 56.19 383 HIS A O 1
ATOM 3013 N N . GLY A 1 384 ? -13.511 10.384 -38.170 1.00 62.81 384 GLY A N 1
ATOM 3014 C CA . GLY A 1 384 ? -14.577 11.369 -38.328 1.00 62.81 384 GLY A CA 1
ATOM 3015 C C . GLY A 1 384 ? -15.108 11.778 -36.963 1.00 62.81 384 GLY A C 1
ATOM 3016 O O . GLY A 1 384 ? -16.083 11.212 -36.481 1.00 62.81 384 GLY A O 1
ATOM 3017 N N . SER A 1 385 ? -14.451 12.736 -36.311 1.00 64.94 385 SER A N 1
ATOM 3018 C CA . SER A 1 385 ? -14.864 13.214 -34.987 1.00 64.94 385 SER A CA 1
ATOM 3019 C C . SER A 1 385 ? -15.182 14.703 -35.002 1.00 64.94 385 SER A C 1
ATOM 3021 O O . SER A 1 385 ? -14.490 15.516 -35.616 1.00 64.94 385 SER A O 1
ATOM 3023 N N . HIS A 1 386 ? -16.271 15.063 -34.327 1.00 75.94 386 HIS A N 1
ATOM 3024 C CA . HIS A 1 386 ? -16.698 16.442 -34.133 1.00 75.94 386 HIS A CA 1
ATOM 3025 C C . HIS A 1 386 ? -16.574 16.775 -32.651 1.00 75.94 386 HIS A C 1
ATOM 3027 O O . HIS A 1 386 ? -17.269 16.200 -31.817 1.00 75.94 386 HIS A O 1
ATOM 3033 N N . LEU A 1 387 ? -15.650 17.673 -32.323 1.00 69.94 387 LEU A N 1
ATOM 3034 C CA . LEU A 1 387 ? -15.415 18.145 -30.969 1.00 69.94 387 LEU A CA 1
ATOM 3035 C C . LEU A 1 387 ? -16.022 19.536 -30.811 1.00 69.94 387 LEU A C 1
ATOM 3037 O O . LEU A 1 387 ? -15.586 20.480 -31.466 1.00 69.94 387 LEU A O 1
ATOM 3041 N N . GLN A 1 388 ? -16.978 19.668 -29.897 1.00 74.25 388 GLN A N 1
ATOM 3042 C CA . GLN A 1 388 ? -17.504 20.957 -29.457 1.00 74.25 388 GLN A CA 1
ATOM 3043 C C . GLN A 1 388 ? -17.198 21.150 -27.975 1.00 74.25 388 GLN A C 1
ATOM 3045 O O . GLN A 1 388 ? -17.462 20.272 -27.157 1.00 74.25 388 GLN A O 1
ATOM 3050 N N . SER A 1 389 ? -16.630 22.300 -27.626 1.00 71.44 389 SER A N 1
ATOM 3051 C CA . SER A 1 389 ? -16.295 22.650 -26.248 1.00 71.44 389 SER A CA 1
ATOM 3052 C C . SER A 1 389 ? -16.614 24.113 -25.978 1.00 71.44 389 SER A C 1
ATOM 3054 O O . SER A 1 389 ? -16.204 24.992 -26.732 1.00 71.44 389 SER A O 1
ATOM 3056 N N . THR A 1 390 ? -17.279 24.387 -24.858 1.00 78.69 390 THR A N 1
ATOM 3057 C CA . THR A 1 390 ? -17.549 25.746 -24.376 1.00 78.69 390 THR A CA 1
ATOM 3058 C C . THR A 1 390 ? -16.810 25.975 -23.067 1.00 78.69 390 THR A C 1
ATOM 3060 O O . THR A 1 390 ? -17.035 25.285 -22.078 1.00 78.69 390 THR A O 1
ATOM 3063 N N . ILE A 1 391 ? -15.936 26.975 -23.049 1.00 77.69 391 ILE A N 1
ATOM 3064 C CA . ILE A 1 391 ? -15.130 27.357 -21.891 1.00 77.69 391 ILE A CA 1
ATOM 3065 C C . ILE A 1 391 ? -15.675 28.671 -21.354 1.00 77.69 391 ILE A C 1
ATOM 3067 O O . ILE A 1 391 ? -15.703 29.657 -22.082 1.00 77.69 391 ILE A O 1
ATOM 3071 N N . THR A 1 392 ? -16.075 28.715 -20.086 1.00 80.81 392 THR A N 1
ATOM 3072 C CA . THR A 1 392 ? -16.480 29.972 -19.438 1.00 80.81 392 THR A CA 1
ATOM 3073 C C . THR A 1 392 ? -15.307 30.546 -18.654 1.00 80.81 392 THR A C 1
ATOM 3075 O O . THR A 1 392 ? -14.774 29.902 -17.752 1.00 80.81 392 THR A O 1
ATOM 3078 N N . LEU A 1 393 ? -14.901 31.764 -18.993 1.00 78.31 393 LEU A N 1
ATOM 3079 C CA . LEU A 1 393 ? -13.831 32.492 -18.331 1.00 78.31 393 LEU A CA 1
ATOM 3080 C C . LEU A 1 393 ? -14.394 33.351 -17.200 1.00 78.31 393 LEU A C 1
ATOM 3082 O O . LEU A 1 393 ? -15.387 34.066 -17.363 1.00 78.31 393 LEU A O 1
ATOM 3086 N N . LYS A 1 394 ? -13.709 33.321 -16.056 1.00 81.19 394 LYS A N 1
ATOM 3087 C CA . LYS A 1 394 ? -13.940 34.292 -14.982 1.00 81.19 394 LYS A CA 1
ATOM 3088 C C . LYS A 1 394 ? -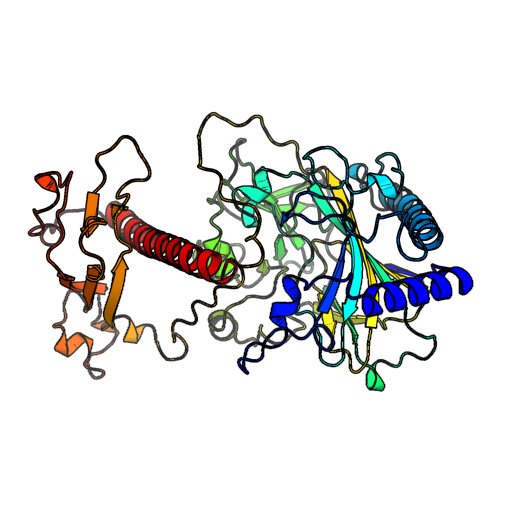13.457 35.683 -15.429 1.00 81.19 394 LYS A C 1
ATOM 3090 O O . LYS A 1 394 ? -12.514 35.745 -16.219 1.00 81.19 394 LYS A O 1
ATOM 3095 N N . PRO A 1 395 ? -14.031 36.778 -14.906 1.00 83.31 395 PRO A N 1
ATOM 3096 C CA . PRO A 1 395 ? -13.495 38.114 -15.138 1.00 83.31 395 PRO A CA 1
ATOM 3097 C C . PRO A 1 395 ? -12.004 38.198 -14.769 1.00 83.31 395 PRO A C 1
ATOM 3099 O O . PRO A 1 395 ? -11.608 37.712 -13.707 1.00 83.31 395 PRO A O 1
ATOM 3102 N N . GLY A 1 396 ? -11.176 38.772 -15.639 1.00 82.94 396 GLY A N 1
ATOM 3103 C CA . GLY A 1 396 ? -9.735 38.908 -15.450 1.00 82.94 396 GLY A CA 1
ATOM 3104 C C . GLY A 1 396 ? -8.890 38.644 -16.699 1.00 82.94 396 GLY A C 1
ATOM 3105 O O . GLY A 1 396 ? -9.381 38.455 -17.812 1.00 82.94 396 GLY A O 1
ATOM 3106 N N . VAL A 1 397 ? -7.575 38.648 -16.482 1.00 83.69 397 VAL A N 1
ATOM 3107 C CA . VAL A 1 397 ? -6.554 38.441 -17.511 1.00 83.69 397 VAL A CA 1
ATOM 3108 C C . VAL A 1 397 ? -6.094 36.986 -17.471 1.00 83.69 397 VAL A C 1
ATOM 3110 O O . VAL A 1 397 ? -5.557 36.530 -16.461 1.00 83.69 397 VAL A O 1
ATOM 3113 N N . HIS A 1 398 ? -6.295 36.259 -18.568 1.00 79.19 398 HIS A N 1
ATOM 3114 C CA . HIS A 1 398 ? -5.935 34.847 -18.696 1.00 79.19 398 HIS A CA 1
ATOM 3115 C C . HIS A 1 398 ? -4.793 34.693 -19.687 1.00 79.19 398 HIS A C 1
ATOM 3117 O O . HIS A 1 398 ? -4.920 35.071 -20.848 1.00 79.19 398 HIS A O 1
ATOM 3123 N N . THR A 1 399 ? -3.682 34.114 -19.248 1.00 77.94 399 THR A N 1
ATOM 3124 C CA . THR A 1 399 ? -2.531 33.860 -20.117 1.00 77.94 399 THR A CA 1
ATOM 3125 C C . THR A 1 399 ? -2.525 32.400 -20.542 1.00 77.94 399 THR A C 1
ATOM 3127 O O . THR A 1 399 ? -2.450 31.514 -19.692 1.00 77.94 399 THR A O 1
ATOM 3130 N N . VAL A 1 400 ? -2.584 32.155 -21.849 1.00 68.69 400 VAL A N 1
ATOM 3131 C CA . VAL A 1 400 ? -2.491 30.826 -22.455 1.00 68.69 400 VAL A CA 1
ATOM 3132 C C . VAL A 1 400 ? -1.034 30.583 -22.849 1.00 68.69 400 VAL A C 1
ATOM 3134 O O . VAL A 1 400 ? -0.532 31.247 -23.763 1.00 68.69 400 VAL A O 1
ATOM 3137 N N . PRO A 1 401 ? -0.323 29.674 -22.160 1.00 61.31 401 PRO A N 1
ATOM 3138 C CA . PRO A 1 401 ? 1.066 29.412 -22.473 1.00 61.31 401 PRO A CA 1
ATOM 3139 C C . PRO A 1 401 ? 1.185 28.562 -23.746 1.00 61.31 401 PRO A C 1
ATOM 3141 O O . PRO A 1 401 ? 0.766 27.408 -23.761 1.00 61.31 401 PRO A O 1
ATOM 3144 N N . PHE A 1 402 ? 1.793 29.094 -24.809 1.00 52.88 402 PHE A N 1
ATOM 3145 C CA . PHE A 1 402 ? 2.066 28.331 -26.040 1.00 52.88 402 PHE A CA 1
ATOM 3146 C C . PHE A 1 402 ? 3.407 27.590 -26.008 1.00 52.88 402 PHE A C 1
ATOM 3148 O O . PHE A 1 402 ? 3.669 26.722 -26.840 1.00 52.88 402 PHE A O 1
ATOM 3155 N N . ASN A 1 403 ? 4.283 27.931 -25.061 1.00 54.88 403 ASN A N 1
ATOM 3156 C CA . ASN A 1 403 ? 5.595 27.314 -24.901 1.00 54.88 403 ASN A CA 1
ATOM 3157 C C . ASN A 1 403 ? 5.901 27.101 -23.411 1.00 54.88 403 ASN A C 1
ATOM 3159 O O . ASN A 1 403 ? 5.522 27.918 -22.573 1.00 54.88 403 ASN A O 1
ATOM 3163 N N . LYS A 1 404 ? 6.645 26.033 -23.090 1.00 49.03 404 LYS A N 1
ATOM 3164 C CA . LYS A 1 404 ? 7.191 25.776 -21.746 1.00 49.03 404 LYS A CA 1
ATOM 3165 C C . LYS A 1 404 ? 8.103 26.911 -21.253 1.00 49.03 404 LYS A C 1
ATOM 3167 O O . LYS A 1 404 ? 8.262 27.089 -20.048 1.00 49.03 404 LYS A O 1
ATOM 3172 N N . ASN A 1 405 ? 8.686 27.696 -22.162 1.00 59.50 405 ASN A N 1
ATOM 3173 C CA . ASN A 1 405 ? 9.499 28.854 -21.816 1.00 59.50 405 ASN A CA 1
ATOM 3174 C C . ASN A 1 405 ? 8.637 30.098 -21.519 1.00 59.50 405 ASN A C 1
ATOM 3176 O O . ASN A 1 405 ? 8.139 30.761 -22.433 1.00 59.50 405 ASN A O 1
ATOM 3180 N N . LYS A 1 406 ? 8.538 30.445 -20.230 1.00 56.09 406 LYS A N 1
ATOM 3181 C CA . LYS A 1 406 ? 7.803 31.614 -19.720 1.00 56.09 406 LYS A CA 1
ATOM 3182 C C . LYS A 1 406 ? 8.358 32.963 -20.192 1.00 56.09 406 LYS A C 1
ATOM 3184 O O . LYS A 1 406 ? 7.645 33.952 -20.089 1.00 56.09 406 LYS A O 1
ATOM 3189 N N . SER A 1 407 ? 9.590 33.021 -20.708 1.00 60.28 407 SER A N 1
ATOM 3190 C CA . SER A 1 407 ? 10.180 34.270 -21.209 1.00 60.28 407 SER A CA 1
ATOM 3191 C C . SER A 1 407 ? 9.726 34.651 -22.621 1.00 60.28 407 SER A C 1
ATOM 3193 O O . SER A 1 407 ? 10.029 35.749 -23.082 1.00 60.28 407 SER A O 1
ATOM 3195 N N . ARG A 1 408 ? 8.999 33.771 -23.325 1.00 61.75 408 ARG A N 1
ATOM 3196 C CA . ARG A 1 408 ? 8.432 34.077 -24.646 1.00 61.75 408 ARG A CA 1
ATOM 3197 C C . ARG A 1 408 ? 7.048 34.730 -24.527 1.00 61.75 408 ARG A C 1
ATOM 3199 O O . ARG A 1 408 ? 6.344 34.440 -23.559 1.00 61.75 408 ARG A O 1
ATOM 3206 N N . PRO A 1 409 ? 6.635 35.562 -25.506 1.00 60.12 409 PRO A N 1
ATOM 3207 C CA . PRO A 1 409 ? 5.297 36.145 -25.534 1.00 60.12 409 PRO A CA 1
ATOM 3208 C C . PRO A 1 409 ? 4.230 35.052 -25.476 1.00 60.12 409 PRO A C 1
ATOM 3210 O O . PRO A 1 409 ? 4.273 34.092 -26.245 1.00 60.12 409 PRO A O 1
ATOM 3213 N N . GLN A 1 410 ? 3.294 35.197 -24.544 1.00 70.25 410 GLN A N 1
ATOM 3214 C CA . GLN A 1 410 ? 2.165 34.287 -24.366 1.00 70.25 410 GLN A CA 1
ATOM 3215 C C . GLN A 1 410 ? 0.892 34.994 -24.818 1.00 70.25 410 GLN A C 1
ATOM 3217 O O . GLN A 1 410 ? 0.777 36.208 -24.638 1.00 70.25 410 GLN A O 1
ATOM 3222 N N . LEU A 1 411 ? -0.069 34.251 -25.367 1.00 76.50 411 LEU A N 1
ATOM 3223 C CA . LEU A 1 411 ? -1.367 34.829 -25.699 1.00 76.50 411 LEU A CA 1
ATOM 3224 C C . LEU A 1 411 ? -2.092 35.193 -24.417 1.00 76.50 411 LEU A C 1
ATOM 3226 O O . LEU A 1 411 ? -2.255 34.364 -23.523 1.00 76.50 411 LEU A O 1
ATOM 3230 N N . THR A 1 412 ? -2.560 36.427 -24.348 1.00 79.00 412 THR A N 1
ATOM 3231 C CA . THR A 1 412 ? -3.313 36.906 -23.202 1.00 79.00 412 THR A CA 1
ATOM 3232 C C . THR A 1 412 ? -4.725 37.263 -23.642 1.00 79.00 412 THR A C 1
ATOM 3234 O O . THR A 1 412 ? -4.911 38.042 -24.574 1.00 79.00 412 THR A O 1
ATOM 3237 N N . VAL A 1 413 ? -5.710 36.683 -22.963 1.00 80.81 413 VAL A N 1
ATOM 3238 C CA . VAL A 1 413 ? -7.142 36.884 -23.179 1.00 80.81 413 VAL A CA 1
ATOM 3239 C C . VAL A 1 413 ? -7.693 37.714 -22.027 1.00 80.81 413 VAL A C 1
ATOM 3241 O O . VAL A 1 413 ? -7.588 37.321 -20.864 1.00 80.81 413 VAL A O 1
ATOM 3244 N N . HIS A 1 414 ? -8.306 38.849 -22.340 1.00 82.44 414 HIS A N 1
ATOM 3245 C CA . HIS A 1 414 ? -8.948 39.708 -21.347 1.00 82.44 414 HIS A CA 1
ATOM 3246 C C . HIS A 1 414 ? -10.445 39.412 -21.325 1.00 82.44 414 HIS A C 1
ATOM 3248 O O . HIS A 1 414 ? -11.183 39.809 -22.226 1.00 82.44 414 HIS A O 1
ATOM 3254 N N . ALA A 1 415 ? -10.887 38.687 -20.303 1.00 83.94 415 ALA A N 1
ATOM 3255 C CA . ALA A 1 415 ? -12.284 38.336 -20.097 1.00 83.94 415 ALA A CA 1
ATOM 3256 C C . ALA A 1 415 ? -12.907 39.331 -19.122 1.00 83.94 415 ALA A C 1
ATOM 3258 O O . ALA A 1 415 ? -12.580 39.243 -17.955 1.00 83.94 415 ALA A O 1
ATOM 3259 N N . GLY A 1 416 ? -13.763 40.255 -19.577 1.00 76.31 416 GLY A N 1
ATOM 3260 C CA . GLY A 1 416 ? -14.570 41.174 -18.747 1.00 76.31 416 GLY A CA 1
ATOM 3261 C C . GLY A 1 416 ? -13.827 41.994 -17.669 1.00 76.31 416 GLY A C 1
ATOM 3262 O O . GLY A 1 416 ? -13.260 41.461 -16.718 1.00 76.31 416 GLY A O 1
ATOM 3263 N N . THR A 1 417 ? -13.889 43.325 -17.723 1.00 59.78 417 THR A N 1
ATOM 3264 C CA . THR A 1 417 ? -13.445 44.153 -16.588 1.00 59.78 417 THR A CA 1
ATOM 3265 C C . THR A 1 417 ? -14.461 44.073 -15.442 1.00 59.78 417 THR A C 1
ATOM 3267 O O . THR A 1 417 ? -15.673 44.017 -15.666 1.00 59.78 417 THR A O 1
ATOM 3270 N N . ALA A 1 418 ? -13.972 44.072 -14.196 1.00 54.62 418 ALA A N 1
ATOM 3271 C CA . ALA A 1 418 ? -14.764 43.869 -12.974 1.00 54.62 418 ALA A CA 1
ATOM 3272 C C . ALA A 1 418 ? -15.929 44.867 -12.767 1.00 54.62 418 ALA A C 1
ATOM 3274 O O . ALA A 1 418 ? -16.745 44.672 -11.872 1.00 54.62 418 ALA A O 1
ATOM 3275 N N . SER A 1 419 ? -16.031 45.921 -13.584 1.00 54.62 419 SER A N 1
ATOM 3276 C CA . SER A 1 419 ? -17.080 46.940 -13.504 1.00 54.62 419 SER A CA 1
ATOM 3277 C C . SER A 1 419 ? -18.392 46.574 -14.213 1.00 54.62 419 SER A C 1
ATOM 3279 O O . SER A 1 419 ? -19.387 47.258 -13.992 1.00 54.62 419 SER A O 1
ATOM 3281 N N . SER A 1 420 ? -18.447 45.505 -15.022 1.00 54.91 420 SER A N 1
ATOM 3282 C CA . SER A 1 420 ? -19.706 45.013 -15.617 1.00 54.91 420 SER A CA 1
ATOM 3283 C C . SER A 1 420 ? -20.131 43.694 -14.960 1.00 54.91 420 SER A C 1
ATOM 3285 O O . SER A 1 420 ? -19.725 42.603 -15.352 1.00 54.91 420 SER A O 1
ATOM 3287 N N . ALA A 1 421 ? -20.930 43.788 -13.898 1.00 52.66 421 ALA A N 1
ATOM 3288 C CA . ALA A 1 421 ? -21.220 42.691 -12.969 1.00 52.66 421 ALA A CA 1
ATOM 3289 C C . ALA A 1 421 ? -22.099 41.536 -13.516 1.00 52.66 421 ALA A C 1
ATOM 3291 O O . ALA A 1 421 ? -22.702 40.818 -12.724 1.00 52.66 421 ALA A O 1
ATOM 3292 N N . ALA A 1 422 ? -22.201 41.321 -14.835 1.00 52.78 422 ALA A N 1
ATOM 3293 C CA . ALA A 1 422 ? -23.122 40.309 -15.373 1.00 52.78 422 ALA A CA 1
ATOM 3294 C C . ALA A 1 422 ? -22.722 39.600 -16.682 1.00 52.78 422 ALA A C 1
ATOM 3296 O O . ALA A 1 422 ? -23.472 38.728 -17.116 1.00 52.78 422 ALA A O 1
ATOM 3297 N N . SER A 1 423 ? -21.585 39.901 -17.324 1.00 60.97 423 SER A N 1
ATOM 3298 C CA . SER A 1 423 ? -21.227 39.213 -18.580 1.00 60.97 423 SER A CA 1
ATOM 3299 C C . SER A 1 423 ? -20.162 38.133 -18.365 1.00 60.97 423 SER A C 1
ATOM 3301 O O . SER A 1 423 ? -18.972 38.404 -18.214 1.00 60.97 423 SER A O 1
ATOM 3303 N N . THR A 1 424 ? -20.592 36.871 -18.329 1.00 75.62 424 THR A N 1
ATOM 3304 C CA . THR A 1 424 ? -19.684 35.725 -18.430 1.00 75.62 424 THR A CA 1
ATOM 3305 C C . THR A 1 424 ? -19.068 35.705 -19.826 1.00 75.62 424 THR A C 1
ATOM 3307 O O . THR A 1 424 ? -19.766 35.753 -20.837 1.00 75.62 424 THR A O 1
ATOM 3310 N N . SER A 1 425 ? -17.740 35.657 -19.891 1.00 84.50 425 SER A N 1
ATOM 3311 C CA . SER A 1 425 ? -17.025 35.512 -21.158 1.00 84.50 425 SER A CA 1
ATOM 3312 C C . SER A 1 425 ? -16.907 34.037 -21.504 1.00 84.50 425 SER A C 1
ATOM 3314 O O . SER A 1 425 ? -16.529 33.239 -20.653 1.00 84.50 425 SER A O 1
ATOM 3316 N N . THR A 1 426 ? -17.216 33.660 -22.738 1.00 82.69 426 THR A N 1
ATOM 3317 C CA . THR A 1 426 ? -17.150 32.272 -23.202 1.00 82.69 426 THR A CA 1
ATOM 3318 C C . THR A 1 426 ? -16.244 32.135 -24.420 1.00 82.69 426 THR A C 1
ATOM 3320 O O . THR A 1 426 ? -16.202 33.013 -25.281 1.00 82.69 426 THR A O 1
ATOM 3323 N N . ILE A 1 427 ? -15.510 31.027 -24.490 1.00 79.31 427 ILE A N 1
ATOM 3324 C CA . ILE A 1 427 ? -14.756 30.574 -25.658 1.00 79.31 427 ILE A CA 1
ATOM 3325 C C . ILE A 1 427 ? -15.419 29.290 -26.134 1.00 79.31 427 ILE A C 1
ATOM 3327 O O . ILE A 1 427 ? -15.379 28.279 -25.441 1.00 79.31 427 ILE A O 1
ATOM 3331 N N . ASN A 1 428 ? -16.020 29.322 -27.312 1.00 77.19 428 ASN A N 1
ATOM 3332 C CA . ASN A 1 428 ? -16.579 28.143 -27.954 1.00 77.19 428 ASN A CA 1
ATOM 3333 C C . ASN A 1 428 ? -15.581 27.651 -28.994 1.00 77.19 428 ASN A C 1
ATOM 3335 O O . ASN A 1 428 ? -15.180 28.420 -29.862 1.00 77.19 428 ASN A O 1
ATOM 3339 N N . VAL A 1 429 ? -15.173 26.396 -28.895 1.00 79.50 429 VAL A N 1
ATOM 3340 C CA . VAL A 1 429 ? -14.270 25.726 -29.825 1.00 79.50 429 VAL A CA 1
ATOM 3341 C C . VAL A 1 429 ? -15.066 24.631 -30.520 1.00 79.50 429 VAL A C 1
ATOM 3343 O O . VAL A 1 429 ? -15.649 23.780 -29.854 1.00 79.50 429 VAL A O 1
ATOM 3346 N N . ASP A 1 430 ? -15.090 24.659 -31.846 1.00 77.00 430 ASP A N 1
ATOM 3347 C CA . ASP A 1 430 ? -15.709 23.638 -32.689 1.00 77.00 430 ASP A CA 1
ATOM 3348 C C . ASP A 1 430 ? -14.644 23.126 -33.661 1.00 77.00 430 ASP A C 1
ATOM 3350 O O . ASP A 1 430 ? -14.153 23.895 -34.487 1.00 77.00 430 ASP A O 1
ATOM 3354 N N . LEU A 1 431 ? -14.243 21.863 -33.534 1.00 76.31 431 LEU A N 1
ATOM 3355 C CA . LEU A 1 431 ? -13.252 21.216 -34.390 1.00 76.31 431 LEU A CA 1
ATOM 3356 C C . LEU A 1 431 ? -13.865 19.991 -35.061 1.00 76.31 431 LEU A C 1
ATOM 3358 O O . LEU A 1 431 ? -14.431 19.124 -34.399 1.00 76.31 431 LEU A O 1
ATOM 3362 N N . LYS A 1 432 ? -13.668 19.870 -36.370 1.00 76.19 432 LYS A N 1
ATOM 3363 C CA . LYS A 1 432 ? -13.938 18.646 -37.124 1.00 76.19 432 LYS A CA 1
ATOM 3364 C C . LYS A 1 432 ? -12.620 17.998 -37.495 1.00 76.19 432 LYS A C 1
ATOM 3366 O O . LYS A 1 432 ? -11.770 18.635 -38.118 1.00 76.19 432 LYS A O 1
ATOM 3371 N N . ILE A 1 433 ? -12.464 16.741 -37.122 1.00 78.88 433 ILE A N 1
ATOM 3372 C CA . ILE A 1 433 ? -11.302 15.912 -37.414 1.00 78.88 433 ILE A CA 1
ATOM 3373 C C . ILE A 1 433 ? -11.749 14.850 -38.415 1.00 78.88 433 ILE A C 1
ATOM 3375 O O . ILE A 1 433 ? -12.787 14.217 -38.231 1.00 78.88 433 ILE A O 1
ATOM 3379 N N . GLY A 1 434 ? -10.974 14.705 -39.482 1.00 82.25 434 GLY A N 1
ATOM 3380 C CA . GLY A 1 434 ? -11.256 13.850 -40.626 1.00 82.25 434 GLY A CA 1
ATOM 3381 C C . GLY A 1 434 ? -9.998 13.174 -41.166 1.00 82.25 434 GLY A C 1
ATOM 3382 O O . GLY A 1 434 ? -8.911 13.406 -40.648 1.00 82.25 434 GLY A O 1
ATOM 3383 N N . THR A 1 435 ? -10.092 12.408 -42.243 1.00 81.38 435 THR A N 1
ATOM 3384 C CA . THR A 1 435 ? -8.962 11.760 -42.921 1.00 81.38 435 THR A CA 1
ATOM 3385 C C . THR A 1 435 ? -8.489 12.617 -44.079 1.00 81.38 435 THR A C 1
ATOM 3387 O O . THR A 1 435 ? -9.304 13.001 -44.905 1.00 81.38 435 THR A O 1
ATOM 3390 N N . ASP A 1 436 ? -7.198 12.910 -44.194 1.00 75.19 436 ASP A N 1
ATOM 3391 C CA . ASP A 1 436 ? -6.603 13.790 -45.209 1.00 75.19 436 ASP A CA 1
ATOM 3392 C C . ASP A 1 436 ? -7.158 13.660 -46.631 1.00 75.19 436 ASP A C 1
ATOM 3394 O O . ASP A 1 436 ? -7.537 14.678 -47.210 1.00 75.19 436 ASP A O 1
ATOM 3398 N N . ASN A 1 437 ? -7.355 12.440 -47.121 1.00 81.69 437 ASN A N 1
ATOM 3399 C CA . ASN A 1 437 ? -7.842 12.185 -48.479 1.00 81.69 437 ASN A CA 1
ATOM 3400 C C . ASN A 1 437 ? -9.363 11.975 -48.607 1.00 81.69 437 ASN A C 1
ATOM 3402 O O . ASN A 1 437 ? -9.843 11.638 -49.687 1.00 81.69 437 ASN A O 1
ATOM 3406 N N . LEU A 1 438 ? -10.128 12.177 -47.531 1.00 81.38 438 LEU A N 1
ATOM 3407 C CA . LEU A 1 438 ? -11.586 12.062 -47.521 1.00 81.38 438 LEU A CA 1
ATOM 3408 C C . LEU A 1 438 ? -12.258 13.414 -47.265 1.00 81.38 438 LEU A C 1
ATOM 3410 O O . LEU A 1 438 ? -11.721 14.316 -46.617 1.00 81.38 438 LEU A O 1
ATOM 3414 N N . THR A 1 439 ? -13.462 13.578 -47.798 1.00 84.38 439 THR A N 1
ATOM 3415 C CA . THR A 1 439 ? -14.332 14.701 -47.436 1.00 84.38 439 THR A CA 1
ATOM 3416 C C . THR A 1 439 ? -14.941 14.476 -46.046 1.00 84.38 439 THR A C 1
ATOM 3418 O O . THR A 1 439 ? -15.116 13.327 -45.645 1.00 84.38 439 THR A O 1
ATOM 3421 N N . PRO A 1 440 ? -15.356 15.532 -45.320 1.00 79.12 440 PRO A N 1
ATOM 3422 C CA . PRO A 1 440 ? -16.007 15.375 -44.015 1.00 79.12 440 PRO A CA 1
ATOM 3423 C C . PRO A 1 440 ? -17.234 14.450 -44.031 1.00 79.12 440 PRO A C 1
ATOM 3425 O O . PRO A 1 440 ? -17.511 13.776 -43.045 1.00 79.12 440 PRO A O 1
ATOM 3428 N N . THR A 1 441 ? -17.969 14.402 -45.146 1.00 80.88 441 THR A N 1
ATOM 3429 C CA . THR A 1 441 ? -19.111 13.493 -45.312 1.00 80.88 441 THR A CA 1
ATOM 3430 C C . THR A 1 441 ? -18.652 12.043 -45.466 1.00 80.88 441 THR A C 1
ATOM 3432 O O . THR A 1 441 ? -19.243 11.161 -44.859 1.00 80.88 441 THR A O 1
ATOM 3435 N N . GLN A 1 442 ? -17.574 11.799 -46.219 1.00 84.25 442 GLN A N 1
ATOM 3436 C CA . GLN A 1 442 ? -16.965 10.469 -46.357 1.00 84.25 442 GLN A CA 1
ATOM 3437 C C . GLN A 1 442 ? -16.303 9.995 -45.058 1.00 84.25 442 GLN A C 1
ATOM 3439 O O . GLN A 1 442 ? -16.318 8.808 -44.750 1.00 84.25 442 GLN A O 1
ATOM 3444 N N . ASP A 1 443 ? -15.756 10.914 -44.264 1.00 76.75 443 ASP A N 1
ATOM 3445 C CA . ASP A 1 443 ? -15.180 10.588 -42.961 1.00 76.75 443 ASP A CA 1
ATOM 3446 C C . ASP A 1 443 ? -16.218 10.017 -41.991 1.00 76.75 443 ASP A C 1
ATOM 3448 O O . ASP A 1 443 ? -15.887 9.132 -41.202 1.00 76.75 443 ASP A O 1
ATOM 3452 N N . LEU A 1 444 ? -17.467 10.472 -42.103 1.00 74.50 444 LEU A N 1
ATOM 3453 C CA . LEU A 1 444 ? -18.609 9.998 -41.321 1.00 74.50 444 LEU A CA 1
ATOM 3454 C C . LEU A 1 444 ? -19.384 8.856 -42.001 1.00 74.50 444 LEU A C 1
ATOM 3456 O O . LEU A 1 444 ? -20.311 8.320 -41.398 1.00 74.50 444 LEU A O 1
ATOM 3460 N N . ASP A 1 445 ? -19.029 8.485 -43.234 1.00 76.75 445 ASP A N 1
ATOM 3461 C CA . ASP A 1 445 ? -19.695 7.425 -43.989 1.00 76.75 445 ASP A CA 1
ATOM 3462 C C . ASP A 1 445 ? -19.115 6.049 -43.602 1.00 76.75 445 ASP A C 1
ATOM 3464 O O . ASP A 1 445 ? -17.949 5.757 -43.903 1.00 76.75 445 ASP A O 1
ATOM 3468 N N . PRO A 1 446 ? -19.899 5.176 -42.941 1.00 70.75 446 PRO A N 1
ATOM 3469 C CA . PRO A 1 446 ? -19.429 3.864 -42.508 1.00 70.75 446 PRO A CA 1
ATOM 3470 C C . PRO A 1 446 ? -19.189 2.894 -43.676 1.00 70.75 446 PRO A C 1
ATOM 3472 O O . PRO A 1 446 ? -18.579 1.848 -43.471 1.00 70.75 446 PRO A O 1
ATOM 3475 N N . SER A 1 447 ? -19.652 3.212 -44.891 1.00 77.25 447 SER A N 1
ATOM 3476 C CA . SER A 1 447 ? -19.413 2.390 -46.084 1.00 77.25 447 SER A CA 1
ATOM 3477 C C . SER A 1 447 ? -18.019 2.589 -46.692 1.00 77.25 447 SER A C 1
ATOM 3479 O O . SER A 1 447 ? -17.572 1.765 -47.491 1.00 77.25 447 SER A O 1
ATOM 3481 N N . VAL A 1 448 ? -17.306 3.650 -46.295 1.00 77.75 448 VAL A N 1
ATOM 3482 C CA . VAL A 1 448 ? -15.945 3.940 -46.760 1.00 77.75 448 VAL A CA 1
ATOM 3483 C C . VAL A 1 448 ? -14.946 2.993 -46.075 1.00 77.75 448 VAL A C 1
ATOM 3485 O O . VAL A 1 448 ? -14.796 3.061 -44.849 1.00 77.75 448 VAL A O 1
ATOM 3488 N N . PRO A 1 449 ? -14.224 2.135 -46.831 1.00 74.94 449 PRO A N 1
ATOM 3489 C CA . PRO A 1 449 ? -13.332 1.127 -46.261 1.00 74.94 449 PRO A CA 1
ATOM 3490 C C . PRO A 1 449 ? -12.242 1.741 -45.383 1.00 74.94 449 PRO A C 1
ATOM 3492 O O . PRO A 1 449 ? -11.611 2.727 -45.767 1.00 74.94 449 PRO A O 1
ATOM 3495 N N . SER A 1 450 ? -11.945 1.123 -44.241 1.00 63.44 450 SER A N 1
ATOM 3496 C CA . SER A 1 450 ? -10.918 1.608 -43.308 1.00 63.44 450 SER A CA 1
ATOM 3497 C C . SER A 1 450 ? -9.525 1.714 -43.944 1.00 63.44 450 SER A C 1
ATOM 3499 O O . SER A 1 450 ? -8.771 2.624 -43.620 1.00 63.44 450 SER A O 1
ATOM 3501 N N . THR A 1 451 ? -9.211 0.876 -44.934 1.00 74.00 451 THR A N 1
ATOM 3502 C CA . THR A 1 451 ? -7.954 0.928 -45.703 1.00 74.00 451 THR A CA 1
ATOM 3503 C C . THR A 1 451 ? -7.793 2.185 -46.562 1.00 74.00 451 THR A C 1
ATOM 3505 O O . THR A 1 451 ? -6.676 2.508 -46.956 1.00 74.00 451 THR A O 1
ATOM 3508 N N . SER A 1 452 ? -8.883 2.897 -46.865 1.00 73.94 452 SER A N 1
ATOM 3509 C CA . SER A 1 452 ? -8.841 4.181 -47.583 1.00 73.94 452 SER A CA 1
ATOM 3510 C C . SER A 1 452 ? -8.582 5.376 -46.659 1.00 73.94 452 SER A C 1
ATOM 3512 O O . SER A 1 452 ? -8.389 6.497 -47.131 1.00 73.94 452 SER A O 1
ATOM 3514 N N . ARG A 1 453 ? -8.548 5.147 -45.339 1.00 79.50 453 ARG A N 1
ATOM 3515 C CA . ARG A 1 453 ? -8.330 6.179 -44.328 1.00 79.50 453 ARG A CA 1
ATOM 3516 C C . ARG A 1 453 ? -6.838 6.266 -44.002 1.00 79.50 453 ARG A C 1
ATOM 3518 O O . ARG A 1 453 ? -6.321 5.507 -43.193 1.00 79.50 453 ARG A O 1
ATOM 3525 N N . SER A 1 454 ? -6.133 7.181 -44.664 1.00 71.69 454 SER A N 1
ATOM 3526 C CA . SER A 1 454 ? -4.677 7.339 -44.543 1.00 71.69 454 SER A CA 1
ATOM 3527 C C . SER A 1 454 ? -4.227 8.028 -43.251 1.00 71.69 454 SER A C 1
ATOM 3529 O O . SER A 1 454 ? -3.437 7.457 -42.501 1.00 71.69 454 SER A O 1
ATOM 3531 N N . LYS A 1 455 ? -4.682 9.261 -42.980 1.00 67.94 455 LYS A N 1
ATOM 3532 C CA . LYS A 1 455 ? -4.169 10.067 -41.858 1.00 67.94 455 LYS A CA 1
ATOM 3533 C C . LYS A 1 455 ? -5.222 11.009 -41.283 1.00 67.94 455 LYS A C 1
ATOM 3535 O O . LYS A 1 455 ? -5.814 11.788 -42.022 1.00 67.94 455 LYS A O 1
ATOM 3540 N N . SER A 1 456 ? -5.395 11.017 -39.961 1.00 68.31 456 SER A N 1
ATOM 3541 C CA . SER A 1 456 ? -6.267 11.989 -39.290 1.00 68.31 456 SER A CA 1
ATOM 3542 C C . SER A 1 456 ? -5.702 13.415 -39.377 1.00 68.31 456 SER A C 1
ATOM 3544 O O . SER A 1 456 ? -4.517 13.653 -39.133 1.00 68.31 456 SER A O 1
ATOM 3546 N N . MET A 1 457 ? -6.555 14.382 -39.700 1.00 70.06 457 MET A N 1
ATOM 3547 C CA . MET A 1 457 ? -6.257 15.809 -39.784 1.00 70.06 457 MET A CA 1
ATOM 3548 C C . MET A 1 457 ? -7.446 16.641 -39.293 1.00 70.06 457 MET A C 1
ATOM 3550 O O . MET A 1 457 ? -8.591 16.199 -39.341 1.00 70.06 457 MET A O 1
ATOM 3554 N N . VAL A 1 458 ? -7.204 17.885 -38.882 1.00 74.19 458 VAL A N 1
ATOM 3555 C CA . VAL A 1 458 ? -8.294 18.837 -38.620 1.00 74.19 458 VAL A CA 1
ATOM 3556 C C . VAL A 1 458 ? -8.839 19.323 -39.964 1.00 74.19 458 VAL A C 1
ATOM 3558 O O . VAL A 1 458 ? -8.130 19.984 -40.717 1.00 74.19 458 VAL A O 1
ATOM 3561 N N . LYS A 1 459 ? -10.092 18.984 -40.274 1.00 79.06 459 LYS A N 1
ATOM 3562 C CA . LYS A 1 459 ? -10.790 19.385 -41.505 1.00 79.06 459 LYS A CA 1
ATOM 3563 C C . LYS A 1 459 ? -11.318 20.807 -41.435 1.00 79.06 459 LYS A C 1
ATOM 3565 O O . LYS A 1 459 ? -11.319 21.521 -42.430 1.00 79.06 459 LYS A O 1
ATOM 3570 N N . SER A 1 460 ? -11.769 21.218 -40.259 1.00 81.12 460 SER A N 1
ATOM 3571 C CA . SER A 1 460 ? -12.184 22.591 -39.998 1.00 81.12 460 SER A CA 1
ATOM 3572 C C . SER A 1 460 ? -12.123 22.870 -38.508 1.00 81.12 460 SER A C 1
ATOM 3574 O O . SER A 1 460 ? -12.374 21.974 -37.704 1.00 81.12 460 SER A O 1
ATOM 3576 N N . GLY A 1 461 ? -11.850 24.114 -38.137 1.00 77.50 461 GLY A N 1
ATOM 3577 C CA . GLY A 1 461 ? -11.910 24.555 -36.754 1.00 77.50 461 GLY A CA 1
ATOM 3578 C C . GLY A 1 461 ? -12.446 25.973 -36.664 1.00 77.50 461 GLY A C 1
ATOM 3579 O O . GLY A 1 461 ? -12.078 26.823 -37.470 1.00 77.50 461 GLY A O 1
ATOM 3580 N N . SER A 1 462 ? -13.306 26.235 -35.689 1.00 79.12 462 SER A N 1
ATOM 3581 C CA . SER A 1 462 ? -13.740 27.581 -35.345 1.00 79.12 462 SER A CA 1
ATOM 3582 C C . SER A 1 462 ? -13.577 27.818 -33.852 1.00 79.12 462 SER A C 1
ATOM 3584 O O . SER A 1 462 ? -13.793 26.927 -33.030 1.00 79.12 462 SER A O 1
ATOM 3586 N N . ILE A 1 463 ? -13.165 29.034 -33.510 1.00 78.12 463 ILE A N 1
ATOM 3587 C CA . ILE A 1 463 ? -13.089 29.505 -32.134 1.00 78.12 463 ILE A CA 1
ATOM 3588 C C . ILE A 1 463 ? -13.907 30.789 -32.070 1.00 78.12 463 ILE A C 1
ATOM 3590 O O . ILE A 1 463 ? -13.592 31.765 -32.749 1.00 78.12 463 ILE A O 1
ATOM 3594 N N . LYS A 1 464 ? -14.971 30.790 -31.270 1.00 82.06 464 LYS A N 1
ATOM 3595 C CA . LYS A 1 464 ? -15.864 31.932 -31.085 1.00 82.06 464 LYS A CA 1
ATOM 3596 C C . LYS A 1 464 ? -15.772 32.442 -29.655 1.00 82.06 464 LYS A C 1
ATOM 3598 O O . LYS A 1 464 ? -16.136 31.747 -28.710 1.00 82.06 464 LYS A O 1
ATOM 3603 N N . LEU A 1 465 ? -15.331 33.686 -29.520 1.00 82.00 465 LEU A N 1
ATOM 3604 C CA . LEU A 1 465 ? -15.252 34.410 -28.254 1.00 82.00 465 LEU A CA 1
ATOM 3605 C C . LEU A 1 465 ? -16.550 35.211 -28.061 1.00 82.00 465 LEU A C 1
ATOM 3607 O O . LEU A 1 465 ? -16.999 35.888 -28.987 1.00 82.00 465 LEU A O 1
ATOM 3611 N N . SER A 1 466 ? -17.220 35.086 -26.916 1.00 82.69 466 SER A N 1
ATOM 3612 C CA . SER A 1 466 ? -18.512 35.743 -26.656 1.00 82.69 466 SER A CA 1
ATOM 3613 C C . SER A 1 466 ? -18.610 36.252 -25.208 1.00 82.69 466 SER A C 1
ATOM 3615 O O . SER A 1 466 ? -18.672 35.421 -24.303 1.00 82.69 466 SER A O 1
ATOM 3617 N N . PRO A 1 467 ? -18.639 37.582 -24.969 1.00 86.25 467 PRO A N 1
ATOM 3618 C CA . PRO A 1 467 ? -18.520 38.662 -25.963 1.00 86.25 467 PRO A CA 1
ATOM 3619 C C . PRO A 1 467 ? -17.126 38.685 -26.627 1.00 86.25 467 PRO A C 1
ATOM 3621 O O . PRO A 1 467 ? -16.241 37.952 -26.183 1.00 86.25 467 PRO A O 1
ATOM 3624 N N . PRO A 1 468 ? -16.904 39.477 -27.696 1.00 82.88 468 PRO A N 1
ATOM 3625 C CA . PRO A 1 468 ? -15.572 39.650 -28.273 1.00 82.88 468 PRO A CA 1
ATOM 3626 C C . PRO A 1 468 ? -14.551 40.016 -27.189 1.00 82.88 468 PRO A C 1
ATOM 3628 O O . PRO A 1 468 ? -14.741 40.989 -26.459 1.00 82.88 468 PRO A O 1
ATOM 3631 N N . LEU A 1 469 ? -13.494 39.211 -27.061 1.00 80.88 469 LEU A N 1
ATOM 3632 C CA . LEU A 1 469 ? -12.468 39.395 -26.035 1.00 80.88 469 LEU A CA 1
ATOM 3633 C C . LEU A 1 469 ? -11.256 40.093 -26.632 1.00 80.88 469 LEU A C 1
ATOM 3635 O O . LEU A 1 469 ? -10.843 39.791 -27.752 1.00 80.88 469 LEU A O 1
ATOM 3639 N N . LEU A 1 470 ? -10.664 41.004 -25.862 1.00 81.81 470 LEU A N 1
ATOM 3640 C CA . LEU A 1 470 ? -9.408 41.625 -26.250 1.00 81.81 470 LEU A CA 1
ATOM 3641 C C . LEU A 1 470 ? -8.293 40.581 -26.126 1.00 81.81 470 LEU A C 1
ATOM 3643 O O . LEU A 1 470 ? -8.131 39.950 -25.078 1.00 81.81 470 LEU A O 1
ATOM 3647 N N . LEU A 1 471 ? -7.528 40.411 -27.202 1.00 80.75 471 LEU A N 1
ATOM 3648 C CA . LEU A 1 471 ? -6.330 39.583 -27.229 1.00 80.75 471 LEU A CA 1
ATOM 3649 C C . LEU A 1 471 ? -5.108 40.499 -27.241 1.00 80.75 471 LEU A C 1
ATOM 3651 O O . LEU A 1 471 ? -5.021 41.405 -28.067 1.00 80.75 471 LEU A O 1
ATOM 3655 N N . SER A 1 472 ? -4.156 40.264 -26.344 1.00 79.12 472 SER A N 1
ATOM 3656 C CA . SER A 1 472 ? -2.866 40.961 -26.341 1.00 79.12 472 SER A CA 1
ATOM 3657 C C . SER A 1 472 ? -1.715 39.977 -26.532 1.00 79.12 472 SER A C 1
ATOM 3659 O O . SER A 1 472 ? -1.854 38.787 -26.245 1.00 79.12 472 SER A O 1
ATOM 3661 N N . ASN A 1 473 ? -0.576 40.485 -27.016 1.00 69.50 473 ASN A N 1
ATOM 3662 C CA . ASN A 1 473 ? 0.615 39.696 -27.362 1.00 69.50 473 ASN A CA 1
ATOM 3663 C C . ASN A 1 473 ? 0.378 38.639 -28.453 1.00 69.50 473 ASN A C 1
ATOM 3665 O O . ASN A 1 473 ? 1.069 37.621 -28.512 1.00 69.50 473 ASN A O 1
ATOM 3669 N N . VAL A 1 474 ? -0.576 38.893 -29.352 1.00 64.19 474 VAL A N 1
ATOM 3670 C CA . VAL A 1 474 ? -0.696 38.138 -30.599 1.00 64.19 474 VAL A CA 1
ATOM 3671 C C . VAL A 1 474 ? 0.489 38.544 -31.474 1.00 64.19 474 VAL A C 1
ATOM 3673 O O . VAL A 1 474 ? 0.481 39.619 -32.069 1.00 64.19 474 VAL A O 1
ATOM 3676 N N . ALA A 1 475 ? 1.554 37.738 -31.509 1.00 50.78 475 ALA A N 1
ATOM 3677 C CA . ALA A 1 475 ? 2.632 37.982 -32.463 1.00 50.78 475 ALA A CA 1
ATOM 3678 C C . ALA A 1 475 ? 2.025 37.987 -33.884 1.00 50.78 475 ALA A C 1
ATOM 3680 O O . ALA A 1 475 ? 1.228 37.094 -34.180 1.00 50.78 475 ALA A O 1
ATOM 3681 N N . PRO A 1 476 ? 2.381 38.929 -34.778 1.00 42.25 476 PRO A N 1
ATOM 3682 C CA . PRO A 1 476 ? 1.839 38.978 -36.143 1.00 42.25 476 PRO A CA 1
ATOM 3683 C C . PRO A 1 476 ? 2.029 37.669 -36.929 1.00 42.25 476 PRO A C 1
ATOM 3685 O O . PRO A 1 476 ? 1.274 37.367 -37.843 1.00 42.25 476 PRO A O 1
ATOM 3688 N N . THR A 1 477 ? 2.998 36.845 -36.527 1.00 38.66 477 THR A N 1
ATOM 3689 C CA . THR A 1 477 ? 3.272 35.510 -37.070 1.00 38.66 477 THR A CA 1
ATOM 3690 C C . THR A 1 477 ? 2.279 34.421 -36.643 1.00 38.66 477 THR A C 1
ATOM 3692 O O . THR A 1 477 ? 2.299 33.342 -37.224 1.00 38.66 477 THR A O 1
ATOM 3695 N N . LEU A 1 478 ? 1.414 34.660 -35.649 1.00 43.47 478 LEU A N 1
ATOM 3696 C CA . LEU A 1 478 ? 0.463 33.667 -35.117 1.00 43.47 478 LEU A CA 1
ATOM 3697 C C . LEU A 1 478 ? -0.913 33.684 -35.801 1.00 43.47 478 LEU A C 1
ATOM 3699 O O . LEU A 1 478 ? -1.713 32.786 -35.553 1.00 43.47 478 LEU A O 1
ATOM 3703 N N . ILE A 1 479 ? -1.182 34.646 -36.691 1.00 42.06 479 ILE A N 1
ATOM 3704 C CA . ILE A 1 479 ? -2.371 34.640 -37.562 1.00 42.06 479 ILE A CA 1
ATOM 3705 C C . ILE A 1 479 ? -1.923 34.623 -39.031 1.00 42.06 479 ILE A C 1
ATOM 3707 O O . ILE A 1 479 ? -2.317 35.444 -39.849 1.00 42.06 479 ILE A O 1
ATOM 3711 N N . HIS A 1 480 ? -1.072 33.658 -39.369 1.00 32.69 480 HIS A N 1
ATOM 3712 C CA . HIS A 1 480 ? -0.964 33.129 -40.726 1.00 32.69 480 HIS A CA 1
ATOM 3713 C C . HIS A 1 480 ? -1.236 31.622 -40.627 1.00 32.69 480 HIS A C 1
ATOM 3715 O O . HIS A 1 480 ? -0.334 30.809 -40.461 1.00 32.69 480 HIS A O 1
ATOM 3721 N N . LEU A 1 481 ? -2.525 31.269 -40.627 1.00 42.03 481 LEU A N 1
ATOM 3722 C CA . LEU A 1 481 ? -3.019 29.890 -40.654 1.00 42.03 481 LEU A CA 1
ATOM 3723 C C . LEU A 1 481 ? -3.257 29.283 -42.060 1.00 42.03 481 LEU A C 1
ATOM 3725 O O . LEU A 1 481 ? -3.705 28.139 -42.096 1.00 42.03 481 LEU A O 1
ATOM 3729 N N . PRO A 1 482 ? -2.974 29.925 -43.217 1.00 30.03 482 PRO A N 1
ATOM 3730 C CA . PRO A 1 482 ? -2.876 29.186 -44.468 1.00 30.03 482 PRO A CA 1
ATOM 3731 C C . PRO A 1 482 ? -1.411 28.772 -44.676 1.00 30.03 482 PRO A C 1
ATOM 3733 O O . PRO A 1 482 ? -0.513 29.592 -44.501 1.00 30.03 482 PRO A O 1
ATOM 3736 N N . ASN A 1 483 ? -1.182 27.511 -45.045 1.00 34.00 483 ASN A N 1
ATOM 3737 C CA . ASN A 1 483 ? 0.098 26.883 -45.436 1.00 34.00 483 ASN A CA 1
ATOM 3738 C C . ASN A 1 483 ? 0.758 25.942 -44.411 1.00 34.00 483 ASN A C 1
ATOM 3740 O O . ASN A 1 483 ? 1.804 25.378 -44.715 1.00 34.00 483 ASN A O 1
ATOM 3744 N N . LEU A 1 484 ? 0.148 25.649 -43.252 1.00 37.56 484 LEU A N 1
ATOM 3745 C CA . LEU A 1 484 ? 0.654 24.559 -42.390 1.00 37.56 484 LEU A CA 1
ATOM 3746 C C . LEU A 1 484 ? 0.396 23.151 -42.976 1.00 37.56 484 LEU A C 1
ATOM 3748 O O . LEU A 1 484 ? 0.912 22.163 -42.457 1.00 37.56 484 LEU A O 1
ATOM 3752 N N . PHE A 1 485 ? -0.411 23.056 -44.038 1.00 41.41 485 PHE A N 1
ATOM 3753 C CA . PHE A 1 485 ? -0.910 21.794 -44.594 1.00 41.41 485 PHE A CA 1
ATOM 3754 C C . PHE A 1 485 ? -0.558 21.566 -46.073 1.00 41.41 485 PHE A C 1
ATOM 3756 O O . PHE A 1 485 ? -0.946 20.540 -46.619 1.00 41.41 485 PHE A O 1
ATOM 3763 N N . GLU A 1 486 ? 0.199 22.466 -46.707 1.00 35.25 486 GLU A N 1
ATOM 3764 C CA . GLU A 1 486 ? 0.530 22.394 -48.141 1.00 35.25 486 GLU A CA 1
ATOM 3765 C C . GLU A 1 486 ? 2.042 22.466 -48.390 1.00 35.25 486 GLU A C 1
ATOM 3767 O O . GLU A 1 486 ? 2.525 23.288 -49.163 1.00 35.25 486 GLU A O 1
ATOM 3772 N N . ASP A 1 487 ? 2.820 21.604 -47.732 1.00 36.31 487 ASP A N 1
ATOM 3773 C CA . ASP A 1 487 ? 4.218 21.410 -48.121 1.00 36.31 487 ASP A CA 1
ATOM 3774 C C . ASP A 1 487 ? 4.523 19.918 -48.293 1.00 36.31 487 ASP A C 1
ATOM 3776 O O . ASP A 1 487 ? 4.671 19.159 -47.331 1.00 36.31 487 ASP A O 1
ATOM 3780 N N . ASN A 1 488 ? 4.593 19.496 -49.558 1.00 41.09 488 ASN A N 1
ATOM 3781 C CA . ASN A 1 488 ? 4.829 18.114 -49.983 1.00 41.09 488 ASN A CA 1
ATOM 3782 C C . ASN A 1 488 ? 6.274 17.637 -49.729 1.00 41.09 488 ASN A C 1
ATOM 3784 O O . ASN A 1 488 ? 6.616 16.515 -50.098 1.00 41.09 488 ASN A O 1
ATOM 3788 N N . SER A 1 489 ? 7.135 18.462 -49.122 1.00 41.97 489 SER A N 1
ATOM 3789 C CA . SER A 1 489 ? 8.583 18.224 -49.100 1.00 41.97 489 SER A CA 1
ATOM 3790 C C . SER A 1 489 ? 9.212 17.902 -47.733 1.00 41.97 489 SER A C 1
ATOM 3792 O O . SER A 1 489 ? 10.429 17.735 -47.661 1.00 41.97 489 SER A O 1
ATOM 3794 N N . LEU A 1 490 ? 8.446 17.756 -46.639 1.00 40.53 490 LEU A N 1
ATOM 3795 C CA . LEU A 1 490 ? 9.046 17.670 -45.291 1.00 40.53 490 LEU A CA 1
ATOM 3796 C C . LEU A 1 490 ? 9.125 16.248 -44.661 1.00 40.53 490 LEU A C 1
ATOM 3798 O O . LEU A 1 490 ? 8.142 15.491 -44.711 1.00 40.53 490 LEU A O 1
ATOM 3802 N N . PRO A 1 491 ? 10.260 15.871 -44.007 1.00 46.47 491 PRO A N 1
ATOM 3803 C CA . PRO A 1 491 ? 10.567 14.485 -43.618 1.00 46.47 491 PRO A CA 1
ATOM 3804 C C . PRO A 1 491 ? 9.860 14.009 -42.337 1.00 46.47 491 PRO A C 1
ATOM 3806 O O . PRO A 1 491 ? 9.469 14.802 -41.475 1.00 46.47 491 PRO A O 1
ATOM 3809 N N . GLU A 1 492 ? 9.770 12.684 -42.181 1.00 42.69 492 GLU A N 1
ATOM 3810 C CA . GLU A 1 492 ? 9.064 11.956 -41.111 1.00 42.69 492 GLU A CA 1
ATOM 3811 C C . GLU A 1 492 ? 9.371 12.403 -39.671 1.00 42.69 492 GLU A C 1
ATOM 3813 O O . GLU A 1 492 ? 8.477 12.365 -38.825 1.00 42.69 492 GLU A O 1
ATOM 3818 N N . MET A 1 493 ? 10.571 12.910 -39.368 1.00 32.41 493 MET A N 1
ATOM 3819 C CA . MET A 1 493 ? 10.933 13.284 -37.992 1.00 32.41 493 MET A CA 1
ATOM 3820 C C . MET A 1 493 ? 10.179 14.504 -37.434 1.00 32.41 493 MET A C 1
ATOM 3822 O O . MET A 1 493 ? 10.000 14.596 -36.221 1.00 32.41 493 MET A O 1
ATOM 3826 N N . ARG A 1 494 ? 9.639 15.404 -38.273 1.00 42.91 494 ARG A N 1
ATOM 3827 C CA . ARG A 1 494 ? 8.724 16.460 -37.779 1.00 42.91 494 ARG A CA 1
ATOM 3828 C C . ARG A 1 494 ? 7.307 15.940 -37.510 1.00 42.91 494 ARG A C 1
ATOM 3830 O O . ARG A 1 494 ? 6.545 16.591 -36.806 1.00 42.91 494 ARG A O 1
ATOM 3837 N N . ARG A 1 495 ? 6.942 14.759 -38.020 1.00 44.06 495 ARG A N 1
ATOM 3838 C CA . ARG A 1 495 ? 5.594 14.177 -37.878 1.00 44.06 495 ARG A CA 1
ATOM 3839 C C . ARG A 1 495 ? 5.373 13.605 -36.478 1.00 44.06 495 ARG A C 1
ATOM 3841 O O . ARG A 1 495 ? 4.314 13.829 -35.899 1.00 44.06 495 ARG A O 1
ATOM 3848 N N . VAL A 1 496 ? 6.408 12.988 -35.904 1.00 38.97 496 VAL A N 1
ATOM 3849 C CA . VAL A 1 496 ? 6.441 12.603 -34.483 1.00 38.97 496 VAL A CA 1
ATOM 3850 C C . VAL A 1 496 ? 6.384 13.845 -33.596 1.00 38.97 496 VAL A C 1
ATOM 3852 O O . VAL A 1 496 ? 5.624 13.860 -32.641 1.00 38.97 496 VAL A O 1
ATOM 3855 N N . GLN A 1 497 ? 7.085 14.926 -33.959 1.00 40.28 497 GLN A N 1
ATOM 3856 C CA . GLN A 1 497 ? 7.053 16.188 -33.208 1.00 40.28 497 GLN A CA 1
ATOM 3857 C C . GLN A 1 497 ? 5.684 16.881 -33.245 1.00 40.28 497 GLN A C 1
ATOM 3859 O O . GLN A 1 497 ? 5.311 17.512 -32.266 1.00 40.28 497 GLN A O 1
ATOM 3864 N N . ILE A 1 498 ? 4.921 16.764 -34.339 1.00 43.44 498 ILE A N 1
ATOM 3865 C CA . ILE A 1 498 ? 3.563 17.326 -34.445 1.00 43.44 498 ILE A CA 1
ATOM 3866 C C . ILE A 1 498 ? 2.549 16.483 -33.663 1.00 43.44 498 ILE A C 1
ATOM 3868 O O . ILE A 1 498 ? 1.684 17.050 -33.002 1.00 43.44 498 ILE A O 1
ATOM 3872 N N . PHE A 1 499 ? 2.656 15.152 -33.693 1.00 44.47 499 PHE A N 1
ATOM 3873 C CA . PHE A 1 499 ? 1.809 14.273 -32.880 1.00 44.47 499 PHE A CA 1
ATOM 3874 C C . PHE A 1 499 ? 2.120 14.410 -31.383 1.00 44.47 499 PHE A C 1
ATOM 3876 O O . PHE A 1 499 ? 1.211 14.542 -30.570 1.00 44.47 499 PHE A O 1
ATOM 3883 N N . ASP A 1 500 ? 3.402 14.487 -31.033 1.00 42.25 500 ASP A N 1
ATOM 3884 C CA . ASP A 1 500 ? 3.884 14.813 -29.692 1.00 42.25 500 ASP A CA 1
ATOM 3885 C C . ASP A 1 500 ? 3.437 16.222 -29.264 1.00 42.25 500 ASP A C 1
ATOM 3887 O O . ASP A 1 500 ? 2.955 16.406 -28.152 1.00 42.25 500 ASP A O 1
ATOM 3891 N N . TRP A 1 501 ? 3.488 17.220 -30.155 1.00 49.91 501 TRP A N 1
ATOM 3892 C CA . TRP A 1 501 ? 2.947 18.560 -29.897 1.00 49.91 501 TRP A CA 1
ATOM 3893 C C . TRP A 1 501 ? 1.428 18.547 -29.700 1.00 49.91 501 TRP A C 1
ATOM 3895 O O . TRP A 1 501 ? 0.933 19.236 -28.813 1.00 49.91 501 TRP A O 1
ATOM 3905 N N . PHE A 1 502 ? 0.687 17.760 -30.481 1.00 46.94 502 PHE A N 1
ATOM 3906 C CA . PHE A 1 502 ? -0.759 17.590 -30.347 1.00 46.94 502 PHE A CA 1
ATOM 3907 C C . PHE A 1 502 ? -1.129 16.902 -29.028 1.00 46.94 502 PHE A C 1
ATOM 3909 O O . PHE A 1 502 ? -1.954 17.436 -28.292 1.00 46.94 502 PHE A O 1
ATOM 3916 N N . LEU A 1 503 ? -0.474 15.791 -28.675 1.00 46.22 503 LEU A N 1
ATOM 3917 C CA . LEU A 1 503 ? -0.647 15.111 -27.387 1.00 46.22 503 LEU A CA 1
ATOM 3918 C C . LEU A 1 503 ? -0.284 16.033 -26.225 1.00 46.22 503 LEU A C 1
ATOM 3920 O O . LEU A 1 503 ? -1.059 16.156 -25.282 1.00 46.22 503 LEU A O 1
ATOM 3924 N N . LYS A 1 504 ? 0.835 16.760 -26.321 1.00 45.59 504 LYS A N 1
ATOM 3925 C CA . LYS A 1 504 ? 1.232 17.766 -25.327 1.00 45.59 504 LYS A CA 1
ATOM 3926 C C . LYS A 1 504 ? 0.233 18.911 -25.244 1.00 45.59 504 LYS A C 1
ATOM 3928 O O . LYS A 1 504 ? 0.009 19.420 -24.156 1.00 45.59 504 LYS A O 1
ATOM 3933 N N . SER A 1 505 ? -0.377 19.318 -26.352 1.00 45.94 505 SER A N 1
ATOM 3934 C CA . SER A 1 505 ? -1.351 20.412 -26.374 1.00 45.94 505 SER A CA 1
ATOM 3935 C C . SER A 1 505 ? -2.696 19.971 -25.808 1.00 45.94 505 SER A C 1
ATOM 3937 O O . SER A 1 505 ? -3.238 20.683 -24.976 1.00 45.94 505 SER A O 1
ATOM 3939 N N . ALA A 1 506 ? -3.191 18.785 -26.170 1.00 46.66 506 ALA A N 1
ATOM 3940 C CA . ALA A 1 506 ? -4.377 18.168 -25.577 1.00 46.66 506 ALA A CA 1
ATOM 3941 C C . ALA A 1 506 ? -4.182 17.910 -24.074 1.00 46.66 506 ALA A C 1
ATOM 3943 O O . ALA A 1 506 ? -5.065 18.216 -23.278 1.00 46.66 506 ALA A O 1
ATOM 3944 N N . TYR A 1 507 ? -2.995 17.444 -23.677 1.00 45.75 507 TYR A N 1
ATOM 3945 C CA . TYR A 1 507 ? -2.603 17.276 -22.280 1.00 45.75 507 TYR A CA 1
ATOM 3946 C C . TYR A 1 507 ? -2.534 18.611 -21.531 1.00 45.75 507 TYR A C 1
ATOM 3948 O O . TYR A 1 507 ? -3.107 18.736 -20.457 1.00 45.75 507 TYR A O 1
ATOM 3956 N N . ASN A 1 508 ? -1.888 19.637 -22.094 1.00 47.53 508 ASN A N 1
ATOM 3957 C CA . ASN A 1 508 ? -1.828 20.968 -21.480 1.00 47.53 508 ASN A CA 1
ATOM 3958 C C . ASN A 1 508 ? -3.221 21.608 -21.386 1.00 47.53 508 ASN A C 1
ATOM 3960 O O . ASN A 1 508 ? -3.490 22.349 -20.444 1.00 47.53 508 ASN A O 1
ATOM 3964 N N . LEU A 1 509 ? -4.108 21.324 -22.344 1.00 44.69 509 LEU A N 1
ATOM 3965 C CA . LEU A 1 509 ? -5.498 21.764 -22.310 1.00 44.69 509 LEU A CA 1
ATOM 3966 C C . LEU A 1 509 ? -6.266 21.035 -21.200 1.00 44.69 509 LEU A C 1
ATOM 3968 O O . LEU A 1 509 ? -6.991 21.681 -20.453 1.00 44.69 509 LEU A O 1
ATOM 3972 N N . ALA A 1 510 ? -6.057 19.726 -21.039 1.00 43.59 510 ALA A N 1
ATOM 3973 C CA . ALA A 1 510 ? -6.620 18.937 -19.945 1.00 43.59 510 ALA A CA 1
ATOM 3974 C C . ALA A 1 510 ? -6.110 19.405 -18.566 1.00 43.59 510 ALA A C 1
ATOM 3976 O O . ALA A 1 510 ? -6.928 19.650 -17.684 1.00 43.59 510 ALA A O 1
ATOM 3977 N N . ASP A 1 511 ? -4.801 19.638 -18.406 1.00 43.66 511 ASP A N 1
ATOM 3978 C CA . ASP A 1 511 ? -4.188 20.210 -17.189 1.00 43.66 511 ASP A CA 1
ATOM 3979 C C . ASP A 1 511 ? -4.741 21.615 -16.891 1.00 43.66 511 ASP A C 1
ATOM 3981 O O . ASP A 1 511 ? -5.025 21.967 -15.746 1.00 43.66 511 ASP A O 1
ATOM 3985 N N . PHE A 1 512 ? -4.961 22.429 -17.927 1.00 45.97 512 PHE A N 1
ATOM 3986 C CA . PHE A 1 512 ? -5.607 23.733 -17.790 1.00 45.97 512 PHE A CA 1
ATOM 3987 C C . PHE A 1 512 ? -7.066 23.607 -17.324 1.00 45.97 512 PHE A C 1
ATOM 3989 O O . PHE A 1 512 ? -7.468 24.303 -16.388 1.00 45.97 512 PHE A O 1
ATOM 3996 N N . PHE A 1 513 ? -7.848 22.702 -17.921 1.00 44.03 513 PHE A N 1
ATOM 3997 C CA . PHE A 1 513 ? -9.229 22.440 -17.510 1.00 44.03 513 PHE A CA 1
ATOM 3998 C C . PHE A 1 513 ? -9.313 21.932 -16.071 1.00 44.03 513 PHE A C 1
ATOM 4000 O O . PHE A 1 513 ? -10.163 22.396 -15.310 1.00 44.03 513 PHE A O 1
ATOM 4007 N N . GLU A 1 514 ? -8.395 21.060 -15.668 1.00 41.41 514 GLU A N 1
ATOM 4008 C CA . GLU A 1 514 ? -8.292 20.550 -14.303 1.00 41.41 514 GLU A CA 1
ATOM 4009 C C . GLU A 1 514 ? -8.018 21.684 -13.298 1.00 41.41 514 GLU A C 1
ATOM 4011 O O . GLU A 1 514 ? -8.745 21.837 -12.314 1.00 41.41 514 GLU A O 1
ATOM 4016 N N . ARG A 1 515 ? -7.061 22.579 -13.584 1.00 44.09 515 ARG A N 1
ATOM 4017 C CA . ARG A 1 515 ? -6.786 23.765 -12.743 1.00 44.09 515 ARG A CA 1
ATOM 4018 C C . ARG A 1 515 ? -7.978 24.722 -12.653 1.00 44.09 515 ARG A C 1
ATOM 4020 O O . ARG A 1 515 ? -8.196 25.351 -11.614 1.00 44.09 515 ARG A O 1
ATOM 4027 N N . CYS A 1 516 ? -8.743 24.865 -13.734 1.00 40.06 516 CYS A N 1
ATOM 4028 C CA . CYS A 1 516 ? -9.951 25.687 -13.757 1.00 40.06 516 CYS A CA 1
ATOM 4029 C C . CYS A 1 516 ? -11.079 25.089 -12.904 1.00 40.06 516 CYS A C 1
ATOM 4031 O O . CYS A 1 516 ? -11.748 25.842 -12.191 1.00 40.06 516 CYS A O 1
ATOM 4033 N N . LEU A 1 517 ? -11.260 23.766 -12.937 1.00 39.34 517 LEU A N 1
ATOM 4034 C CA . LEU A 1 517 ? -12.248 23.047 -12.127 1.00 39.34 517 LEU A CA 1
ATOM 4035 C C . LEU A 1 517 ? -11.928 23.135 -10.626 1.00 39.34 517 LEU A C 1
ATOM 4037 O O . LEU A 1 517 ? -12.820 23.427 -9.831 1.00 39.34 517 LEU A O 1
ATOM 4041 N N . TRP A 1 518 ? -10.654 23.047 -10.238 1.00 38.84 518 TRP A N 1
ATOM 4042 C CA . TRP A 1 518 ? -10.239 23.200 -8.835 1.00 38.84 518 TRP A CA 1
ATOM 4043 C C . TRP A 1 518 ? -10.495 24.598 -8.262 1.00 38.84 518 TRP A C 1
ATOM 4045 O O . TRP A 1 518 ? -11.015 24.738 -7.156 1.00 38.84 518 TRP A O 1
ATOM 4055 N N . LYS A 1 519 ? -10.261 25.656 -9.049 1.00 39.28 519 LYS A N 1
ATOM 4056 C CA . LYS A 1 519 ? -10.627 27.034 -8.662 1.00 39.28 519 LYS A CA 1
ATOM 4057 C C . LYS A 1 519 ? -12.140 27.279 -8.576 1.00 39.28 519 LYS A C 1
ATOM 4059 O O . LYS A 1 519 ? -12.558 28.367 -8.162 1.00 39.28 519 LYS A O 1
ATOM 4064 N N . LEU A 1 520 ? -12.976 26.361 -9.057 1.00 36.56 520 LEU A N 1
ATOM 4065 C CA . LEU A 1 520 ? -14.433 26.414 -8.896 1.00 36.56 520 LEU A CA 1
ATOM 4066 C C . LEU A 1 520 ? -14.879 25.674 -7.628 1.00 36.56 520 LEU A C 1
ATOM 4068 O O . LEU A 1 520 ? -15.827 26.116 -6.982 1.00 36.56 520 LEU A O 1
ATOM 4072 N N . GLU A 1 521 ? -14.172 24.613 -7.244 1.00 30.83 521 GLU A N 1
ATOM 4073 C CA . GLU A 1 521 ? -14.462 23.807 -6.054 1.00 30.83 521 GLU A CA 1
ATOM 4074 C C . GLU A 1 521 ? -14.006 24.490 -4.750 1.00 30.83 521 GLU A C 1
ATOM 4076 O O . GLU A 1 521 ? -14.757 24.525 -3.778 1.00 30.83 521 GLU A O 1
ATOM 4081 N N . GLU A 1 522 ? -12.855 25.172 -4.760 1.00 34.38 522 GLU A N 1
ATOM 4082 C CA . GLU A 1 522 ? -12.314 25.928 -3.612 1.00 34.38 522 GLU A CA 1
ATOM 4083 C C . GLU A 1 522 ? -13.244 27.077 -3.151 1.00 34.38 522 GLU A C 1
ATOM 4085 O O . GLU A 1 522 ? -13.332 27.403 -1.970 1.00 34.38 522 GLU A O 1
ATOM 4090 N N . VAL A 1 523 ? -14.030 27.647 -4.072 1.00 36.53 523 VAL A N 1
ATOM 4091 C CA . VAL A 1 523 ? -15.030 28.697 -3.781 1.00 36.53 523 VAL A CA 1
ATOM 4092 C C . VAL A 1 523 ? -16.327 28.118 -3.197 1.00 36.53 523 VAL A C 1
ATOM 4094 O O . VAL A 1 523 ? -17.098 28.838 -2.566 1.00 36.53 523 VAL A O 1
ATOM 4097 N N . ARG A 1 524 ? -16.575 26.817 -3.387 1.00 33.44 524 ARG A N 1
ATOM 4098 C CA . ARG A 1 524 ? -17.769 26.112 -2.898 1.00 33.44 524 ARG A CA 1
ATOM 4099 C C . ARG A 1 524 ? -17.629 25.626 -1.455 1.00 33.44 524 ARG A C 1
ATOM 4101 O O . ARG A 1 524 ? -18.643 25.387 -0.824 1.00 33.44 524 ARG A O 1
ATOM 4108 N N . VAL A 1 525 ? -16.398 25.491 -0.959 1.00 35.09 525 VAL A N 1
ATOM 4109 C CA . VAL A 1 525 ? -16.083 25.134 0.440 1.00 35.09 525 VAL A CA 1
ATOM 4110 C C . VAL A 1 525 ? -16.061 26.374 1.352 1.00 35.09 525 VAL A C 1
ATOM 4112 O O . VAL A 1 525 ? -16.166 26.255 2.568 1.00 35.09 525 VAL A O 1
ATOM 4115 N N . LEU A 1 526 ? -15.964 27.575 0.771 1.00 35.72 526 LEU A N 1
ATOM 4116 C CA . LEU A 1 526 ? -15.967 28.864 1.480 1.00 35.72 526 LEU A CA 1
ATOM 4117 C C . LEU A 1 526 ? -17.346 29.562 1.497 1.00 35.72 526 LEU A C 1
ATOM 4119 O O . LEU A 1 526 ? -17.442 30.719 1.908 1.00 35.72 526 LEU A O 1
ATOM 4123 N N . ARG A 1 527 ? -18.404 28.880 1.047 1.00 32.69 527 ARG A N 1
ATOM 4124 C CA . ARG A 1 527 ? -19.818 29.260 1.199 1.00 32.69 527 ARG A CA 1
ATOM 4125 C C . ARG A 1 527 ? -20.553 28.121 1.878 1.00 32.69 527 ARG A C 1
ATOM 4127 O O . ARG A 1 527 ? -21.483 28.433 2.649 1.00 32.69 527 ARG A O 1
#

InterPro domains:
  IPR044862 Prolyl 4-hydroxylase alpha subunit, Fe(2+) 2OG dioxygenase domain [PF13640] (125-233)
  IPR051559 Hypoxia-inducible factor prolyl hydroxylases [PTHR12907] (2-340)